Protein 2OTM (pdb70)

Organism: Shewanella oneidensis (strain ATCC 700550 / JCM 31522 / CIP 106686 / LMG 19005 / NCIMB 14063 / MR-1) (NCBI:txid211586)

Foldseek 3Di:
DALVVLCVVVVHDQDDADDDPDDDDQKDDDAQKMGDWFWLDDPNDRDAFAAEPPRDDLVRLLVGLLSSLSNVVSVVCVVPVGRRVWQAFAEKEKEFAYDPVDPCNVSSNVSNLVSLCSRHPPRSDYDYYYYDNAVVSGRMIMDIMTGD/DFLVVLCVVVVHDQDDADDDPDDDDQKDDDDQKMGDKFFLDDPNDRPAFAAEPPRDDLVRLLVGLLSSLSNVVSSVCVVVVGRNPFQAFAEKEKEFAYDPVDPCVVSSNVSNLVSLCSRVPVRSDYDYYYYDNAVVNGRMIMDIMTGD/DALVVLCVVVVHDQDDADDDPDDDDQKDDDPQKMGDWFWLDDPRDRPAFAAEPPRDDLVVLLVGLLSSLSNQVSSVCVVPVGRVPWQAFAEKEKEFAYDPVDPCVVSSNVSNLVSLCSSVPVRSDYDYYYYDNAVVNGRMIMDIMTGD

InterPro domains:
  IPR013813 Endoribonuclease L-PSP/chorismate mutase-like [PF14588] (6-153)
  IPR013813 Endoribonuclease L-PSP/chorismate mutase-like [PTHR43760] (1-152)
  IPR013813 Endoribonuclease L-PSP/chorismate mutase-like [cd02199] (11-152)
  IPR035959 RutC-like superfamily [G3DSA:3.30.1330.40] (1-153)
  IPR035959 RutC-like superfamily [SSF55298] (2-152)

Solvent-accessible surface area: 16468 Å² total

B-factor: mean 27.17, std 10.05, range [12.28, 79.41]

Radius of gyration: 20.81 Å; Cα contacts (8 Å, |Δi|>4): 1097; chains: 3; bounding box: 57×56×40 Å

Sequence (444 aa):
NTPESRLVAAGLELPEVAAALGNNYEPYSIVGSQLTSGQFPYLQGKLLYQGQLGADYTVSEGYAACRLATLNAIAQLKQACCGELSRIKQIIYRLEGVLNVHQSCIEHPKKALDGASDLLLEIFGEAGRRHSRIWTNPVPLNSLCLVYLFAELNTPESRLVAAGLELPEVAAALGNYEPYSIVGSQLTSGQFPYLQGKLLYQGQLGADYTVSEGYAACRLATLNAIAQLKQACCGELSRIKQIYRLEGVLNVHQQSCIEHPKALDGASDLLLEIFGEAGRRHSRIWTNPVPLNNSLCLVYLFAELNTPESRLVAAGLELPEVAAALGNNYEPYSIVGSQLTSGQFPYLQGKLLYQGQLGADYTVSEGYAACRLATLNAIAQLKQACGELSRRIKQIYRLEGVLNVHQSCIEHPKALDGASDLLLEIFGEAGRHSRIWTNPVPLNSLCLVYLFAEL

Structure (mmCIF, N/CA/C/O backbone):
data_2OTM
#
_entry.id   2OTM
#
_cell.length_a   112.083
_cell.length_b   62.908
_cell.length_c   78.689
_cell.angle_alpha   90.000
_cell.angle_beta   93.240
_cell.angle_gamma   90.000
#
_symmetry.space_group_name_H-M   'C 1 2 1'
#
loop_
_entity.id
_entity.type
_entity.pdbx_description
1 polymer 'Hypothetical protein'
2 non-polymer 'CALCIUM ION'
3 non-polymer 'SODIUM ION'
4 non-polymer 'ACETATE ION'
5 non-polymer GLYCEROL
6 water water
#
loop_
_atom_site.group_PDB
_atom_site.id
_atom_site.type_symbol
_atom_site.label_atom_id
_atom_site.label_alt_id
_atom_site.label_comp_id
_atom_site.label_asym_id
_atom_site.label_entity_id
_atom_site.label_seq_id
_atom_site.pdbx_PDB_ins_code
_atom_site.Cartn_x
_atom_site.Cartn_y
_atom_site.Cartn_z
_atom_site.occupancy
_atom_site.B_iso_or_equiv
_atom_site.auth_seq_id
_atom_site.auth_comp_id
_atom_site.auth_asym_id
_atom_site.auth_atom_id
_atom_site.pdbx_PDB_model_num
ATOM 9 N N . ASN A 1 4 ? 12.572 10.368 2.975 1.00 38.03 3 ASN A N 1
ATOM 10 C CA . ASN A 1 4 ? 12.903 10.588 4.380 1.00 37.52 3 ASN A CA 1
ATOM 11 C C . ASN A 1 4 ? 13.751 11.827 4.463 1.00 33.19 3 ASN A C 1
ATOM 12 O O . ASN A 1 4 ? 14.813 11.874 3.865 1.00 36.84 3 ASN A O 1
ATOM 17 N N . THR A 1 5 ? 13.269 12.822 5.188 1.00 27.92 4 THR A N 1
ATOM 18 C CA . THR A 1 5 ? 13.885 14.121 5.213 1.00 26.89 4 THR A CA 1
ATOM 19 C C . THR A 1 5 ? 14.076 14.487 6.672 1.00 24.33 4 THR A C 1
ATOM 20 O O . THR A 1 5 ? 13.551 13.803 7.527 1.00 22.39 4 THR A O 1
ATOM 24 N N . PRO A 1 6 ? 14.836 15.550 6.958 1.00 23.65 5 PRO A N 1
ATOM 25 C CA . PRO A 1 6 ? 14.863 16.005 8.355 1.00 22.10 5 PRO A CA 1
ATOM 26 C C . PRO A 1 6 ? 13.485 16.330 8.892 1.00 23.04 5 PRO A C 1
ATOM 27 O O . PRO A 1 6 ? 13.167 15.950 10.026 1.00 24.18 5 PRO A O 1
ATOM 31 N N . GLU A 1 7 ? 12.687 17.052 8.107 1.00 24.26 6 GLU A N 1
ATOM 32 C CA . GLU A 1 7 ? 11.362 17.426 8.550 1.00 24.87 6 GLU A CA 1
ATOM 33 C C . GLU A 1 7 ? 10.547 16.189 8.857 1.00 25.57 6 GLU A C 1
ATOM 34 O O . GLU A 1 7 ? 9.865 16.132 9.878 1.00 26.27 6 GLU A O 1
ATOM 40 N N . SER A 1 8 ? 10.611 15.177 7.988 1.00 26.39 7 SER A N 1
ATOM 41 C CA . SER A 1 8 ? 9.808 13.960 8.239 1.00 27.47 7 SER A CA 1
ATOM 42 C C . SER A 1 8 ? 10.329 13.205 9.455 1.00 28.25 7 SER A C 1
ATOM 43 O O . SER A 1 8 ? 9.567 12.533 10.169 1.00 28.35 7 SER A O 1
ATOM 46 N N . ARG A 1 9 ? 11.627 13.309 9.697 1.00 27.21 8 ARG A N 1
ATOM 47 C CA . ARG A 1 9 ? 12.212 12.642 10.848 1.00 27.17 8 ARG A CA 1
ATOM 48 C C . ARG A 1 9 ? 11.817 13.333 12.137 1.00 27.69 8 ARG A C 1
ATOM 49 O O . ARG A 1 9 ? 11.574 12.659 13.150 1.00 27.35 8 ARG A O 1
ATOM 57 N N . LEU A 1 10 ? 11.727 14.662 12.101 1.00 26.34 9 LEU A N 1
ATOM 58 C CA . LEU A 1 10 ? 11.201 15.412 13.251 1.00 26.43 9 LEU A CA 1
ATOM 59 C C . LEU A 1 10 ? 9.778 14.971 13.568 1.00 28.67 9 LEU A C 1
ATOM 60 O O . LEU A 1 10 ? 9.416 14.697 14.721 1.00 28.99 9 LEU A O 1
ATOM 65 N N . VAL A 1 11 ? 8.956 14.903 12.529 1.00 30.88 10 VAL A N 1
ATOM 66 C CA . VAL A 1 11 ? 7.591 14.443 12.700 1.00 32.35 10 VAL A CA 1
ATOM 67 C C . VAL A 1 11 ? 7.591 13.054 13.322 1.00 34.25 10 VAL A C 1
ATOM 68 O O . VAL A 1 11 ? 6.957 12.816 14.339 1.00 36.02 10 VAL A O 1
ATOM 72 N N . ALA A 1 12 ? 8.350 12.146 12.731 1.00 34.48 11 ALA A N 1
ATOM 73 C CA . ALA A 1 12 ? 8.441 10.787 13.233 1.00 34.86 11 ALA A CA 1
ATOM 74 C C . ALA A 1 12 ? 8.898 10.727 14.695 1.00 36.61 11 ALA A C 1
ATOM 75 O O . ALA A 1 12 ? 8.448 9.863 15.450 1.00 37.92 11 ALA A O 1
ATOM 77 N N . ALA A 1 13 ? 9.763 11.646 15.111 1.00 34.45 12 ALA A N 1
ATOM 78 C CA . ALA A 1 13 ? 10.248 11.672 16.497 1.00 34.50 12 ALA A CA 1
ATOM 79 C C . ALA A 1 13 ? 9.279 12.382 17.437 1.00 34.21 12 ALA A C 1
ATOM 80 O O . ALA A 1 13 ? 9.540 12.499 18.626 1.00 34.82 12 ALA A O 1
ATOM 82 N N . GLY A 1 14 ? 8.178 12.885 16.903 1.00 34.30 13 GLY A N 1
ATOM 83 C CA . GLY A 1 14 ? 7.223 13.649 17.686 1.00 35.33 13 GLY A CA 1
ATOM 84 C C . GLY A 1 14 ? 7.726 15.018 18.105 1.00 35.84 13 GLY A C 1
ATOM 85 O O . GLY A 1 14 ? 7.296 15.542 19.132 1.00 36.08 13 GLY A O 1
ATOM 86 N N . LEU A 1 15 ? 8.618 15.610 17.314 1.00 34.68 14 LEU A N 1
ATOM 87 C CA . LEU A 1 15 ? 9.232 16.883 17.655 1.00 34.07 14 LEU A CA 1
ATOM 88 C C . LEU A 1 15 ? 8.661 18.005 16.802 1.00 35.45 14 LEU A C 1
ATOM 89 O O . LEU A 1 15 ? 8.652 17.925 15.568 1.00 37.14 14 LEU A O 1
ATOM 94 N N . GLU A 1 16 ? 8.204 19.060 17.452 1.00 33.76 15 GLU A N 1
ATOM 95 C CA . GLU A 1 16 ? 7.782 20.259 16.752 1.00 34.98 15 GLU A CA 1
ATOM 96 C C . GLU A 1 16 ? 8.890 21.286 16.902 1.00 33.07 15 GLU A C 1
ATOM 97 O O . GLU A 1 16 ? 9.478 21.420 17.968 1.00 33.19 15 GLU A O 1
ATOM 100 N N . LEU A 1 17 ? 9.197 21.983 15.823 1.00 31.12 16 LEU A N 1
ATOM 101 C CA . LEU A 1 17 ? 10.236 22.994 15.852 1.00 30.88 16 LEU A CA 1
ATOM 102 C C . LEU A 1 17 ? 9.693 24.207 16.596 1.00 31.03 16 LEU A C 1
ATOM 103 O O . LEU A 1 17 ? 8.597 24.675 16.315 1.00 29.81 16 LEU A O 1
ATOM 108 N N . PRO A 1 18 ? 10.441 24.697 17.582 1.00 30.24 17 PRO A N 1
ATOM 109 C CA . PRO A 1 18 ? 9.962 25.885 18.265 1.00 30.20 17 PRO A CA 1
ATOM 110 C C . PRO A 1 18 ? 10.047 27.125 17.402 1.00 30.28 17 PRO A C 1
ATOM 111 O O . PRO A 1 18 ? 10.702 27.119 16.357 1.00 28.43 17 PRO A O 1
ATOM 115 N N . GLU A 1 19 ? 9.407 28.189 17.864 1.00 31.62 18 GLU A N 1
ATOM 116 C CA . GLU A 1 19 ? 9.580 29.496 17.289 1.00 33.50 18 GLU A CA 1
ATOM 117 C C . GLU A 1 19 ? 11.000 29.955 17.601 1.00 33.21 18 GLU A C 1
ATOM 118 O O . GLU A 1 19 ? 11.545 29.663 18.666 1.00 33.73 18 GLU A O 1
ATOM 121 N N . VAL A 1 20 ? 11.602 30.664 16.659 1.00 32.54 19 VAL A N 1
ATOM 122 C CA . VAL A 1 20 ? 12.995 31.069 16.770 1.00 33.84 19 VAL A CA 1
ATOM 123 C C . VAL A 1 20 ? 13.106 32.228 17.742 1.00 34.11 19 VAL A C 1
ATOM 124 O O . VAL A 1 20 ? 12.350 33.178 17.623 1.00 33.77 19 VAL A O 1
ATOM 128 N N . ALA A 1 21 ? 13.989 32.119 18.744 1.00 32.90 20 ALA A N 1
ATOM 129 C CA . ALA A 1 21 ? 14.140 33.164 19.758 1.00 33.97 20 ALA A CA 1
ATOM 130 C C . ALA A 1 21 ? 14.857 34.377 19.170 1.00 34.94 20 ALA A C 1
ATOM 131 O O . ALA A 1 21 ? 15.576 34.267 18.169 1.00 36.48 20 ALA A O 1
ATOM 133 N N . ALA A 1 22 ? 14.643 35.528 19.796 1.00 35.07 21 ALA A N 1
ATOM 134 C CA . ALA A 1 22 ? 15.319 36.777 19.420 1.00 33.89 21 ALA A CA 1
ATOM 135 C C . ALA A 1 22 ? 16.744 36.799 19.976 1.00 33.60 21 ALA A C 1
ATOM 136 O O . ALA A 1 22 ? 17.020 36.189 21.008 1.00 33.28 21 ALA A O 1
ATOM 138 N N . ALA A 1 23 ? 17.647 37.494 19.283 1.00 32.74 22 ALA A N 1
ATOM 139 C CA . ALA A 1 23 ? 18.995 37.762 19.799 1.00 30.55 22 ALA A CA 1
ATOM 140 C C . ALA A 1 23 ? 18.944 38.395 21.176 1.00 31.88 22 ALA A C 1
ATOM 141 O O . ALA A 1 23 ? 18.041 39.178 21.447 1.00 31.81 22 ALA A O 1
ATOM 143 N N . LEU A 1 24 ? 19.923 38.082 22.037 1.00 31.07 23 LEU A N 1
ATOM 144 C CA . LEU A 1 24 ? 20.103 38.770 23.342 1.00 32.11 23 LEU A CA 1
ATOM 145 C C . LEU A 1 24 ? 20.859 40.121 23.276 1.00 31.87 23 LEU A C 1
ATOM 146 O O . LEU A 1 24 ? 21.080 40.776 24.308 1.00 33.63 23 LEU A O 1
ATOM 151 N N . GLY A 1 25 ? 21.277 40.524 22.086 1.00 29.08 24 GLY A N 1
ATOM 152 C CA . GLY A 1 25 ? 22.131 41.702 21.913 1.00 28.55 24 GLY A CA 1
ATOM 153 C C . GLY A 1 25 ? 22.029 42.122 20.451 1.00 28.74 24 GLY A C 1
ATOM 154 O O . GLY A 1 25 ? 21.159 41.616 19.717 1.00 29.78 24 GLY A O 1
ATOM 155 N N . ASN A 1 26 ? 22.928 43.011 20.026 1.00 26.02 25 ASN A N 1
ATOM 156 C CA A ASN A 1 26 ? 22.824 43.623 18.705 0.70 26.13 25 ASN A CA 1
ATOM 157 C CA B ASN A 1 26 ? 22.866 43.647 18.723 0.30 25.20 25 ASN A CA 1
ATOM 158 C C . ASN A 1 26 ? 23.585 42.804 17.657 1.00 24.12 25 ASN A C 1
ATOM 159 O O . ASN A 1 26 ? 24.524 43.263 17.020 1.00 25.17 25 ASN A O 1
ATOM 168 N N . TYR A 1 27 ? 23.144 41.570 17.481 1.00 20.92 26 TYR A N 1
ATOM 169 C CA . TYR A 1 27 ? 23.823 40.617 16.597 1.00 20.77 26 TYR A CA 1
ATOM 170 C C . TYR A 1 27 ? 22.745 39.806 15.872 1.00 21.62 26 TYR A C 1
ATOM 171 O O . TYR A 1 27 ? 21.572 39.788 16.294 1.00 20.37 26 TYR A O 1
ATOM 180 N N . GLU A 1 28 ? 23.152 39.149 14.806 1.00 21.18 27 GLU A N 1
ATOM 181 C CA . GLU A 1 28 ? 22.295 38.338 13.977 1.00 21.09 27 GLU A CA 1
ATOM 182 C C . GLU A 1 28 ? 22.215 36.905 14.515 1.00 21.49 27 GLU A C 1
ATOM 183 O O . GLU A 1 28 ? 23.213 36.340 14.992 1.00 21.53 27 GLU A O 1
ATOM 189 N N . PRO A 1 29 ? 21.034 36.283 14.395 1.00 23.94 28 PRO A N 1
ATOM 190 C CA . PRO A 1 29 ? 20.867 34.890 14.806 1.00 24.89 28 PRO A CA 1
ATOM 191 C C . PR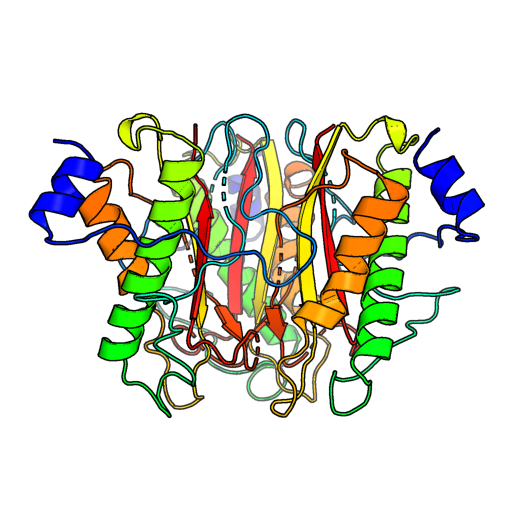O A 1 29 ? 21.681 33.900 14.027 1.00 22.61 28 PRO A C 1
ATOM 192 O O . PRO A 1 29 ? 21.935 32.813 14.541 1.00 23.31 28 PRO A O 1
ATOM 196 N N . TYR A 1 30 ? 22.040 34.249 12.793 1.00 22.12 29 TYR A N 1
ATOM 197 C CA . TYR A 1 30 ? 22.996 33.472 12.008 1.00 22.39 29 TYR A CA 1
ATOM 198 C C . TYR A 1 30 ? 23.718 34.392 11.035 1.00 22.07 29 TYR A C 1
ATOM 199 O O . TYR A 1 30 ? 23.281 35.508 10.761 1.00 21.14 29 TYR A O 1
ATOM 208 N N . SER A 1 31 ? 24.835 33.928 10.509 1.00 20.26 30 SER A N 1
ATOM 209 C CA . SER A 1 31 ? 25.455 34.609 9.407 1.00 21.24 30 SER A CA 1
ATOM 210 C C . SER A 1 31 ? 26.017 33.591 8.446 1.00 22.23 30 SER A C 1
ATOM 211 O O . SER A 1 31 ? 26.039 32.410 8.743 1.00 20.30 30 SER A O 1
ATOM 214 N N . ILE A 1 32 ? 26.376 34.063 7.263 1.00 22.82 31 ILE A N 1
ATOM 215 C CA . ILE A 1 32 ? 26.780 33.188 6.166 1.00 24.09 31 ILE A CA 1
ATOM 216 C C . ILE A 1 32 ? 28.031 33.786 5.554 1.00 25.49 31 ILE A C 1
ATOM 217 O O . ILE A 1 32 ? 28.072 34.980 5.277 1.00 25.47 31 ILE A O 1
ATOM 222 N N . VAL A 1 33 ? 29.042 32.950 5.338 1.00 23.88 32 VAL A N 1
ATOM 223 C CA . VAL A 1 33 ? 30.193 33.342 4.532 1.00 23.40 32 VAL A CA 1
ATOM 224 C C . VAL A 1 33 ? 30.422 32.178 3.569 1.00 24.03 32 VAL A C 1
ATOM 225 O O . VAL A 1 33 ? 30.541 31.023 3.991 1.00 23.67 32 VAL A O 1
ATOM 229 N N . GLY A 1 34 ? 30.386 32.483 2.276 1.00 24.09 33 GLY A N 1
ATOM 230 C CA . GLY A 1 34 ? 30.405 31.458 1.264 1.00 25.72 33 GLY A CA 1
ATOM 231 C C . GLY A 1 34 ? 29.283 30.472 1.452 1.00 25.13 33 GLY A C 1
ATOM 232 O O . GLY A 1 34 ? 28.114 30.850 1.466 1.00 27.07 33 GLY A O 1
ATOM 233 N N . SER A 1 35 ? 29.649 29.208 1.617 1.00 25.62 34 SER A N 1
ATOM 234 C CA . SER A 1 35 ? 28.706 28.126 1.724 1.00 26.06 34 SER A CA 1
ATOM 235 C C . SER A 1 35 ? 28.519 27.727 3.184 1.00 24.87 34 SER A C 1
ATOM 236 O O . SER A 1 35 ? 27.952 26.682 3.456 1.00 26.00 34 SER A O 1
ATOM 239 N N . GLN A 1 36 ? 28.996 28.572 4.111 1.00 22.36 35 GLN A N 1
ATOM 240 C CA . GLN A 1 36 ? 29.004 28.264 5.527 1.00 22.19 35 GLN A CA 1
ATOM 241 C C . GLN A 1 36 ? 28.046 29.149 6.293 1.00 23.99 35 GLN A C 1
ATOM 242 O O . GLN A 1 36 ? 28.236 30.365 6.350 1.00 25.68 35 GLN A O 1
ATOM 248 N N . LEU A 1 37 ? 27.064 28.504 6.932 1.00 21.28 36 LEU A N 1
ATOM 249 C CA . LEU A 1 37 ? 26.077 29.144 7.760 1.00 21.81 36 LEU A CA 1
ATOM 250 C C . LEU A 1 37 ? 26.388 28.818 9.212 1.00 21.99 36 LEU A C 1
ATOM 251 O O . LEU A 1 37 ? 26.621 27.690 9.559 1.00 23.35 36 LEU A O 1
ATOM 264 N N . THR A 1 39 ? 25.191 29.711 13.337 1.00 21.39 38 THR A N 1
ATOM 265 C CA . THR A 1 39 ? 24.242 30.328 14.230 1.00 19.84 38 THR A CA 1
ATOM 266 C C . THR A 1 39 ? 24.967 31.055 15.333 1.00 21.49 38 THR A C 1
ATOM 267 O O . THR A 1 39 ? 26.147 30.781 15.623 1.00 20.49 38 THR A O 1
ATOM 271 N N . SER A 1 40 ? 24.259 32.011 15.940 1.00 19.41 39 SER A N 1
ATOM 272 C CA . SER A 1 40 ? 24.633 32.493 17.242 1.00 19.46 39 SER A CA 1
ATOM 273 C C . SER A 1 40 ? 24.115 31.507 18.290 1.00 19.87 39 SER A C 1
ATOM 274 O O . SER A 1 40 ? 23.653 30.417 17.968 1.00 19.09 39 SER A O 1
ATOM 277 N N . GLY A 1 41 ? 24.236 31.858 19.564 1.00 20.62 40 GLY A N 1
ATOM 278 C CA . GLY A 1 41 ? 23.949 30.888 20.607 1.00 18.68 40 GLY A CA 1
ATOM 279 C C . GLY A 1 41 ? 22.489 30.520 20.703 1.00 19.30 40 GLY A C 1
ATOM 280 O O . GLY A 1 41 ? 21.631 31.396 20.724 1.00 20.80 40 GLY A O 1
ATOM 281 N N . GLN A 1 42 ? 22.190 29.234 20.820 1.00 19.07 41 GLN A N 1
ATOM 282 C CA . GLN A 1 42 ? 20.794 28.768 20.872 1.00 19.49 41 GLN A CA 1
ATOM 283 C C . GLN A 1 42 ? 20.561 28.133 22.236 1.00 20.14 41 GLN A C 1
ATOM 284 O O . GLN A 1 42 ? 21.414 27.375 22.728 1.00 20.41 41 GLN A O 1
ATOM 290 N N . PHE A 1 43 ? 19.396 28.409 22.805 1.00 20.36 42 PHE A N 1
ATOM 291 C CA . PHE A 1 43 ? 19.084 28.045 24.190 1.00 19.82 42 PHE A CA 1
ATOM 292 C C . PHE A 1 43 ? 18.009 27.002 24.254 1.00 19.40 42 PHE A C 1
ATOM 293 O O . PHE A 1 43 ? 17.224 26.850 23.320 1.00 18.67 42 PHE A O 1
ATOM 301 N N . PRO A 1 44 ? 17.929 26.299 25.391 1.00 20.19 43 PRO A N 1
ATOM 302 C CA . PRO A 1 44 ? 16.852 25.309 25.590 1.00 20.34 43 PRO A CA 1
ATOM 303 C C . PRO A 1 44 ? 15.489 25.947 25.974 1.00 20.30 43 PRO A C 1
ATOM 304 O O . PRO A 1 44 ? 15.031 25.883 27.130 1.00 19.19 43 PRO A O 1
ATOM 308 N N . TYR A 1 45 ? 14.876 26.561 24.978 1.00 21.24 44 TYR A N 1
ATOM 309 C CA . TYR A 1 45 ? 13.566 27.177 25.097 1.00 22.35 44 TYR A CA 1
ATOM 310 C C . TYR A 1 45 ? 12.467 26.195 24.698 1.00 24.31 44 TYR A C 1
ATOM 311 O O . TYR A 1 45 ? 12.589 25.510 23.700 1.00 22.83 44 TYR A O 1
ATOM 320 N N . LEU A 1 46 ? 11.378 26.180 25.461 1.00 25.36 45 LEU A N 1
ATOM 321 C CA . LEU A 1 46 ? 10.167 25.460 25.077 1.00 27.47 45 LEU A CA 1
ATOM 322 C C . LEU A 1 46 ? 9.008 26.405 25.333 1.00 29.65 45 LEU A C 1
ATOM 323 O O . LEU A 1 46 ? 8.917 27.007 26.418 1.00 27.63 45 LEU A O 1
ATOM 328 N N . GLN A 1 47 ? 8.164 26.584 24.326 1.00 32.59 46 GLN A N 1
ATOM 329 C CA . GLN A 1 47 ? 7.030 27.517 24.420 1.00 36.58 46 GLN A CA 1
ATOM 330 C C . GLN A 1 47 ? 7.473 28.862 24.983 1.00 35.62 46 GLN A C 1
ATOM 331 O O . GLN A 1 47 ? 6.826 29.422 25.860 1.00 35.84 46 GLN A O 1
ATOM 337 N N . GLY A 1 48 ? 8.607 29.356 24.512 1.00 34.26 47 GLY A N 1
ATOM 338 C CA . GLY A 1 48 ? 9.109 30.641 24.943 1.00 33.44 47 GLY A CA 1
ATOM 339 C C . GLY A 1 48 ? 9.675 30.716 26.353 1.00 33.22 47 GLY A C 1
ATOM 340 O O . GLY A 1 48 ? 10.056 31.808 26.774 1.00 34.53 47 GLY A O 1
ATOM 341 N N . LYS A 1 49 ? 9.751 29.587 27.071 1.00 28.65 48 LYS A N 1
ATOM 342 C CA . LYS A 1 49 ? 10.320 29.550 28.427 1.00 28.45 48 LYS A CA 1
ATOM 343 C C . LYS A 1 49 ? 11.688 28.883 28.403 1.00 25.41 48 LYS A C 1
ATOM 344 O O . LYS A 1 49 ? 11.824 27.839 27.816 1.00 23.21 48 LYS A O 1
ATOM 347 N N . LEU A 1 50 ? 12.681 29.495 29.050 1.00 24.87 49 LEU A N 1
ATOM 348 C CA . LEU A 1 50 ? 14.005 28.873 29.175 1.00 22.28 49 LEU A CA 1
ATOM 349 C C . LEU A 1 50 ? 13.875 27.792 30.229 1.00 23.69 49 LEU A C 1
ATOM 350 O O . LEU A 1 50 ? 13.725 28.096 31.411 1.00 22.71 49 LEU A O 1
ATOM 355 N N . LEU A 1 51 ? 13.962 26.538 29.812 1.00 20.75 50 LEU A N 1
ATOM 356 C CA . LEU A 1 51 ? 13.573 25.402 30.695 1.00 23.62 50 LEU A CA 1
ATOM 357 C C . LEU A 1 51 ? 14.609 24.943 31.704 1.00 23.81 50 LEU A C 1
ATOM 358 O O . LEU A 1 51 ? 14.266 24.285 32.682 1.00 24.67 50 LEU A O 1
ATOM 363 N N . TYR A 1 52 ? 15.868 25.265 31.432 1.00 21.73 51 TYR A N 1
ATOM 364 C CA . TYR A 1 52 ? 16.995 24.825 32.240 1.00 20.86 51 TYR A CA 1
ATOM 365 C C . TYR A 1 52 ? 17.842 26.008 32.627 1.00 21.73 51 TYR A C 1
ATOM 366 O O . TYR A 1 52 ? 18.536 26.584 31.812 1.00 23.47 51 TYR A O 1
ATOM 375 N N . GLN A 1 53 ? 17.751 26.381 33.885 1.00 20.01 52 GLN A N 1
ATOM 376 C CA . GLN A 1 53 ? 18.541 27.487 34.417 1.00 19.09 52 GLN A CA 1
ATOM 377 C C . GLN A 1 53 ? 19.308 27.030 35.639 1.00 19.31 52 GLN A C 1
ATOM 378 O O . GLN A 1 53 ? 18.748 26.840 36.702 1.00 22.09 52 GLN A O 1
ATOM 384 N N . GLY A 1 54 ? 20.604 26.843 35.492 1.00 19.47 53 GLY A N 1
ATOM 385 C CA . GLY A 1 54 ? 21.433 26.362 36.591 1.00 20.87 53 GLY A CA 1
ATOM 386 C C . GLY A 1 54 ? 22.619 25.588 36.077 1.00 21.10 53 GLY A C 1
ATOM 387 O O . GLY A 1 54 ? 23.076 25.802 34.962 1.00 20.75 53 GLY A O 1
ATOM 388 N N . GLN A 1 55 ? 23.094 24.658 36.888 1.00 19.22 54 GLN A N 1
ATOM 389 C CA . GLN A 1 55 ? 24.412 24.075 36.700 1.00 18.86 54 GLN A CA 1
ATOM 390 C C . GLN A 1 55 ? 24.372 22.566 36.775 1.00 18.28 54 GLN A C 1
ATOM 391 O O . GLN A 1 55 ? 23.719 21.981 37.666 1.00 18.98 54 GLN A O 1
ATOM 397 N N . LEU A 1 56 ? 25.038 21.933 35.819 1.00 17.29 55 LEU A N 1
ATOM 398 C CA . LEU A 1 56 ? 25.092 20.485 35.760 1.00 18.30 55 LEU A CA 1
ATOM 399 C C . LEU A 1 56 ? 25.820 19.936 36.992 1.00 18.01 55 LEU A C 1
ATOM 400 O O . LEU A 1 56 ? 26.904 20.405 37.366 1.00 19.83 55 LEU A O 1
ATOM 405 N N . GLY A 1 57 ? 25.210 18.962 37.647 1.00 18.13 56 GLY A N 1
ATOM 406 C CA . GLY A 1 57 ? 25.805 18.352 38.830 1.00 17.76 56 GLY A CA 1
ATOM 407 C C . GLY A 1 57 ? 25.305 18.989 40.109 1.00 20.17 56 GLY A C 1
ATOM 408 O O . GLY A 1 57 ? 25.320 18.365 41.176 1.00 21.51 56 GLY A O 1
ATOM 409 N N . ALA A 1 58 ? 24.805 20.209 40.010 1.00 20.69 57 ALA A N 1
ATOM 410 C CA . ALA A 1 58 ? 24.322 20.923 41.183 1.00 20.77 57 ALA A CA 1
ATOM 411 C C . ALA A 1 58 ? 22.791 21.051 41.149 1.00 20.90 57 ALA A C 1
ATOM 412 O O . ALA A 1 58 ? 22.087 20.705 42.126 1.00 20.86 57 ALA A O 1
ATOM 414 N N . ASP A 1 59 ? 22.274 21.537 40.022 1.00 19.48 58 ASP A N 1
ATOM 415 C CA . ASP A 1 59 ? 20.840 21.750 39.848 1.00 21.74 58 ASP A CA 1
ATOM 416 C C . ASP A 1 59 ? 20.226 20.711 38.926 1.00 20.94 58 ASP A C 1
ATOM 417 O O . ASP A 1 59 ? 19.043 20.436 39.040 1.00 20.98 58 ASP A O 1
ATOM 422 N N . TYR A 1 60 ? 21.014 20.200 37.980 1.00 19.28 59 TYR A N 1
ATOM 423 C CA . TYR A 1 60 ? 20.549 19.279 36.949 1.00 18.88 59 TYR A CA 1
ATOM 424 C C . TYR A 1 60 ? 21.449 18.053 36.877 1.00 19.41 59 TYR A C 1
ATOM 425 O O . TYR A 1 60 ? 22.663 18.151 37.012 1.00 21.47 59 TYR A O 1
ATOM 434 N N . THR A 1 61 ? 20.823 16.903 36.678 1.00 19.99 60 THR A N 1
ATOM 435 C CA . THR A 1 61 ? 21.514 15.644 36.504 1.00 18.33 60 THR A CA 1
ATOM 436 C C . THR A 1 61 ? 22.020 15.535 35.062 1.00 19.48 60 THR A C 1
ATOM 437 O O . THR A 1 61 ? 21.616 16.297 34.179 1.00 18.39 60 THR A O 1
ATOM 441 N N . VAL A 1 62 ? 22.860 14.547 34.805 1.00 21.52 61 VAL A N 1
ATOM 442 C CA . VAL A 1 62 ? 23.379 14.350 33.457 1.00 21.30 61 VAL A CA 1
ATOM 443 C C . VAL A 1 62 ? 22.252 14.116 32.463 1.00 20.05 61 VAL A C 1
ATOM 444 O O . VAL A 1 62 ? 22.292 14.672 31.367 1.00 20.82 61 VAL A O 1
ATOM 448 N N . SER A 1 63 ? 21.254 13.308 32.811 1.00 18.55 62 SER A N 1
ATOM 449 C CA . SER A 1 63 ? 20.159 13.038 31.879 1.00 19.23 62 SER A CA 1
ATOM 450 C C . SER A 1 63 ? 19.350 14.307 31.596 1.00 20.23 62 SER A C 1
ATOM 451 O O . SER A 1 63 ? 18.858 14.526 30.483 1.00 20.00 62 SER A O 1
ATOM 454 N N . GLU A 1 64 ? 19.239 15.181 32.588 1.00 19.66 63 GLU A N 1
ATOM 455 C CA . GLU A 1 64 ? 18.601 16.477 32.365 1.00 17.88 63 GLU A CA 1
ATOM 456 C C . GLU A 1 64 ? 19.436 17.387 31.470 1.00 19.44 63 GLU A C 1
ATOM 457 O O . GLU A 1 64 ? 18.913 18.090 30.606 1.00 19.90 63 GLU A O 1
ATOM 463 N N . GLY A 1 65 ? 20.747 17.354 31.661 1.00 18.36 64 GLY A N 1
ATOM 464 C CA . GLY A 1 65 ? 21.669 18.046 30.751 1.00 17.38 64 GLY A CA 1
ATOM 465 C C . GLY A 1 65 ? 21.548 17.571 29.323 1.00 17.82 64 GLY A C 1
ATOM 466 O O . GLY A 1 65 ? 21.571 18.360 28.380 1.00 17.49 64 GLY A O 1
ATOM 467 N N . TYR A 1 66 ? 21.474 16.266 29.146 1.00 17.09 65 TYR A N 1
ATOM 468 C CA . TYR A 1 66 ? 21.224 15.675 27.823 1.00 17.59 65 TYR A CA 1
ATOM 469 C C . TYR A 1 66 ? 19.932 16.220 27.201 1.00 17.89 65 TYR A C 1
ATOM 470 O O . TYR A 1 66 ? 19.903 16.664 26.041 1.00 18.89 65 TYR A O 1
ATOM 479 N N . ALA A 1 67 ? 18.870 16.222 27.982 1.00 18.84 66 ALA A N 1
ATOM 480 C CA . ALA A 1 67 ? 17.571 16.768 27.537 1.00 18.17 66 ALA A CA 1
ATOM 481 C C . ALA A 1 67 ? 17.701 18.237 27.175 1.00 18.85 66 ALA A C 1
ATOM 482 O O . ALA A 1 67 ? 17.168 18.678 26.170 1.00 19.60 66 ALA A O 1
ATOM 484 N N . ALA A 1 68 ? 18.465 18.995 27.965 1.00 19.49 67 ALA A N 1
ATOM 485 C CA . ALA A 1 68 ? 18.666 20.436 27.696 1.00 19.58 67 ALA A CA 1
ATOM 486 C C . ALA A 1 68 ? 19.391 20.679 26.380 1.00 20.27 67 ALA A C 1
ATOM 487 O O . ALA A 1 68 ? 18.987 21.540 25.582 1.00 20.97 67 ALA A O 1
ATOM 489 N N . CYS A 1 69 ? 20.472 19.928 26.151 1.00 19.61 68 CYS A N 1
ATOM 490 C CA . CYS A 1 69 ? 21.253 20.067 24.931 1.00 19.88 68 CYS A CA 1
ATOM 491 C C . CYS A 1 69 ? 20.469 19.642 23.710 1.00 20.19 68 CYS A C 1
ATOM 492 O O . CYS A 1 69 ? 20.608 20.240 22.624 1.00 20.96 68 CYS A O 1
ATOM 495 N N . ARG A 1 70 ? 19.646 18.615 23.879 1.00 20.15 69 ARG A N 1
ATOM 496 C CA . ARG A 1 70 ? 18.707 18.203 22.830 1.00 19.72 69 ARG A CA 1
ATOM 497 C C . ARG A 1 70 ? 17.725 19.331 22.492 1.00 20.90 69 ARG A C 1
ATOM 498 O O . ARG A 1 70 ? 17.496 19.639 21.334 1.00 20.07 69 ARG A O 1
ATOM 506 N N . LEU A 1 71 ? 17.159 19.977 23.513 1.00 19.41 70 LEU A N 1
ATOM 507 C CA . LEU A 1 71 ? 16.194 21.047 23.273 1.00 20.12 70 LEU A CA 1
ATOM 508 C C . LEU A 1 71 ? 16.855 22.289 22.663 1.00 20.36 70 LEU A C 1
ATOM 509 O O . LEU A 1 71 ? 16.271 22.938 21.790 1.00 22.44 70 LEU A O 1
ATOM 514 N N . ALA A 1 72 ? 18.053 22.642 23.138 1.00 18.91 71 ALA A N 1
ATOM 515 C CA . ALA A 1 72 ? 18.791 23.772 22.534 1.00 17.55 71 ALA A CA 1
ATOM 516 C C . ALA A 1 72 ? 19.078 23.475 21.065 1.00 18.97 71 ALA A C 1
ATOM 517 O O . ALA A 1 72 ? 19.023 24.370 20.213 1.00 20.56 71 ALA A O 1
ATOM 519 N N . THR A 1 73 ? 19.388 22.219 20.757 1.00 20.43 72 THR A N 1
ATOM 520 C CA . THR A 1 73 ? 19.689 21.833 19.376 1.00 19.40 72 THR A CA 1
ATOM 521 C C . THR A 1 73 ? 18.411 21.881 18.522 1.00 20.87 72 THR A C 1
ATOM 522 O O . THR A 1 73 ? 18.442 22.264 17.361 1.00 22.57 72 THR A O 1
ATOM 526 N N . LEU A 1 74 ? 17.279 21.501 19.091 1.00 20.52 73 LEU A N 1
ATOM 527 C CA . LEU A 1 74 ? 16.000 21.650 18.382 1.00 22.72 73 LEU A CA 1
ATOM 528 C C . LEU A 1 74 ? 15.722 23.112 18.055 1.00 21.80 73 LEU A C 1
ATOM 529 O O . LEU A 1 74 ? 15.247 23.457 16.967 1.00 21.55 73 LEU A O 1
ATOM 534 N N . ASN A 1 75 ? 16.048 23.985 18.990 1.00 20.93 74 ASN A N 1
ATOM 535 C CA . ASN A 1 75 ? 15.987 25.419 18.723 1.00 21.18 74 ASN A CA 1
ATOM 536 C C . ASN A 1 75 ? 16.920 25.815 17.566 1.00 20.86 74 ASN A C 1
ATOM 537 O O . ASN A 1 75 ? 16.519 26.579 16.666 1.00 23.07 74 ASN A O 1
ATOM 542 N N . ALA A 1 76 ? 18.152 25.318 17.594 1.00 21.67 75 ALA A N 1
ATOM 543 C CA . ALA A 1 76 ? 19.127 25.618 16.555 1.00 21.51 75 ALA A CA 1
ATOM 544 C C . ALA A 1 76 ? 18.624 25.142 15.188 1.00 22.66 75 ALA A C 1
ATOM 545 O O . ALA A 1 76 ? 18.775 25.838 14.193 1.00 23.26 75 ALA A O 1
ATOM 547 N N . ILE A 1 77 ? 18.034 23.952 15.143 1.00 21.66 76 ILE A N 1
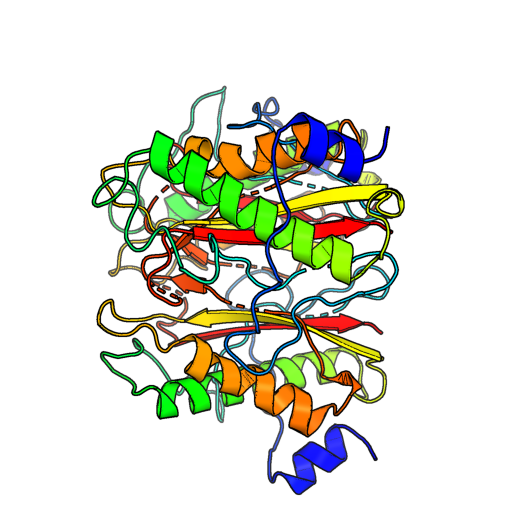ATOM 548 C CA . ILE A 1 77 ? 17.473 23.410 13.880 1.00 21.48 76 ILE A CA 1
ATOM 549 C C . ILE A 1 77 ? 16.325 24.298 13.381 1.00 22.36 76 ILE A C 1
ATOM 550 O O . ILE A 1 77 ? 16.204 24.568 12.177 1.00 21.09 76 ILE A O 1
ATOM 555 N N . ALA A 1 78 ? 15.513 24.820 14.310 1.00 21.91 77 ALA A N 1
ATOM 556 C CA . ALA A 1 78 ? 14.483 25.783 13.954 1.00 23.34 77 ALA A CA 1
ATOM 557 C C . ALA A 1 78 ? 15.112 26.986 13.254 1.00 23.37 77 ALA A C 1
ATOM 558 O O . ALA A 1 78 ? 14.568 27.477 12.244 1.00 23.78 77 ALA A O 1
ATOM 560 N N . GLN A 1 79 ? 16.256 27.435 13.757 1.00 23.42 78 GLN A N 1
ATOM 561 C CA . GLN A 1 79 ? 16.927 28.578 13.168 1.00 24.23 78 GLN A CA 1
ATOM 562 C C . GLN A 1 79 ? 17.406 28.222 11.762 1.00 25.03 78 GLN A C 1
ATOM 563 O O . GLN A 1 79 ? 17.303 29.034 10.828 1.00 26.02 78 GLN A O 1
ATOM 569 N N . LEU A 1 80 ? 17.944 27.012 11.610 1.00 23.25 79 LEU A N 1
ATOM 570 C CA . LEU A 1 80 ? 18.451 26.577 10.316 1.00 24.13 79 LEU A CA 1
ATOM 571 C C . LEU A 1 80 ? 17.350 26.476 9.282 1.00 24.42 79 LEU A C 1
ATOM 572 O O . LEU A 1 80 ? 17.514 26.793 8.095 1.00 25.75 79 LEU A O 1
ATOM 577 N N . LYS A 1 81 ? 16.203 25.991 9.725 1.00 23.21 80 LYS A N 1
ATOM 578 C CA . LYS A 1 81 ? 15.069 25.845 8.841 1.00 25.48 80 LYS A CA 1
ATOM 579 C C . LYS A 1 81 ? 14.527 27.185 8.357 1.00 28.80 80 LYS A C 1
ATOM 580 O O . LYS A 1 81 ? 14.099 27.307 7.179 1.00 25.60 80 LYS A O 1
ATOM 586 N N . GLN A 1 82 ? 14.568 28.183 9.246 1.00 27.36 81 GLN A N 1
ATOM 587 C CA . GLN A 1 82 ? 14.215 29.538 8.886 1.00 29.13 81 GLN A CA 1
ATOM 588 C C . GLN A 1 82 ? 15.165 30.091 7.842 1.00 28.54 81 GLN A C 1
ATOM 589 O O . GLN A 1 82 ? 14.698 30.723 6.907 1.00 31.28 81 GLN A O 1
ATOM 595 N N . ALA A 1 83 ? 16.469 29.874 7.991 1.00 26.98 82 ALA A N 1
ATOM 596 C CA . ALA A 1 83 ? 17.438 30.404 7.043 1.00 26.52 82 ALA A CA 1
ATOM 597 C C . ALA A 1 83 ? 17.336 29.689 5.690 1.00 27.71 82 ALA A C 1
ATOM 598 O O . ALA A 1 83 ? 17.427 30.316 4.638 1.00 27.92 82 ALA A O 1
ATOM 600 N N . CYS A 1 84 ? 17.142 28.369 5.706 1.00 26.39 83 CYS A N 1
ATOM 601 C CA A CYS A 1 84 ? 17.294 27.576 4.474 0.50 27.77 83 CYS A CA 1
ATOM 602 C CA B CYS A 1 84 ? 17.285 27.518 4.514 0.50 27.20 83 CYS A CA 1
ATOM 603 C C . CYS A 1 84 ? 15.987 27.126 3.814 1.00 26.42 83 CYS A C 1
ATOM 604 O O . CYS A 1 84 ? 15.992 26.668 2.660 1.00 25.85 83 CYS A O 1
ATOM 609 N N . GLY A 1 85 ? 14.881 27.237 4.522 1.00 25.43 84 GLY A N 1
ATOM 610 C CA . GLY A 1 85 ? 13.575 26.909 3.978 1.00 25.63 84 GLY A CA 1
ATOM 611 C C . GLY A 1 85 ? 13.251 25.428 4.004 1.00 26.62 84 GLY A C 1
ATOM 612 O O . GLY A 1 85 ? 12.241 24.997 4.542 1.00 29.09 84 GLY A O 1
ATOM 613 N N . GLU A 1 86 ? 14.106 24.650 3.375 1.00 25.05 85 GL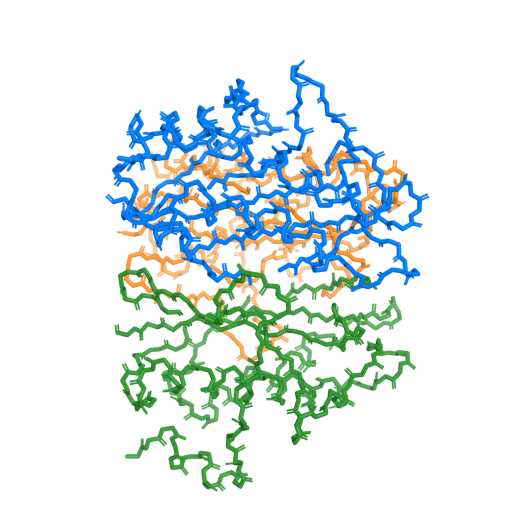U A N 1
ATOM 614 C CA . GLU A 1 86 ? 13.996 23.189 3.394 1.00 23.68 85 GLU A CA 1
ATOM 615 C C . GLU A 1 86 ? 15.291 22.575 3.922 1.00 22.71 85 GLU A C 1
ATOM 616 O O . GLU A 1 86 ? 16.348 22.759 3.344 1.00 21.87 85 GLU A O 1
ATOM 622 N N . LEU A 1 87 ? 15.195 21.841 5.026 1.00 22.24 86 LEU A N 1
ATOM 623 C CA . LEU A 1 87 ? 16.379 21.323 5.707 1.00 21.90 86 LEU A CA 1
ATOM 624 C C . LEU A 1 87 ? 17.123 20.314 4.854 1.00 22.76 86 LEU A C 1
ATOM 625 O O . LEU A 1 87 ? 18.276 20.018 5.104 1.00 22.32 86 LEU A O 1
ATOM 630 N N . SER A 1 88 ? 16.453 19.739 3.850 1.00 22.78 87 SER A N 1
ATOM 631 C CA . SER A 1 88 ? 17.167 18.901 2.884 1.00 22.88 87 SER A CA 1
ATOM 632 C C . SER A 1 88 ? 18.231 19.633 2.088 1.00 23.67 87 SER A C 1
ATOM 633 O O . SER A 1 88 ? 19.115 18.987 1.531 1.00 23.13 87 SER A O 1
ATOM 636 N N . ARG A 1 89 ? 18.158 20.950 2.005 1.00 23.07 88 ARG A N 1
ATOM 637 C CA . ARG A 1 89 ? 19.124 21.677 1.247 1.00 22.17 88 ARG A CA 1
ATOM 638 C C . ARG A 1 89 ? 20.470 21.808 1.971 1.00 24.61 88 ARG A C 1
ATOM 639 O O . ARG A 1 89 ? 21.474 22.161 1.355 1.00 27.10 88 ARG A O 1
ATOM 647 N N . ILE A 1 90 ? 20.501 21.517 3.261 1.00 24.24 89 ILE A N 1
ATOM 648 C CA . ILE A 1 90 ? 21.754 21.526 4.022 1.00 23.02 89 ILE A CA 1
ATOM 649 C C . ILE A 1 90 ? 22.574 20.303 3.630 1.00 23.97 89 ILE A C 1
ATOM 650 O O . ILE A 1 90 ? 22.113 19.160 3.747 1.00 23.85 89 ILE A O 1
ATOM 655 N N . LYS A 1 91 ? 23.779 20.558 3.140 1.00 21.38 90 LYS A N 1
ATOM 656 C CA . LYS A 1 91 ? 24.683 19.470 2.720 1.00 21.76 90 LYS A CA 1
ATOM 657 C C . LYS A 1 91 ? 25.241 18.722 3.922 1.00 23.10 90 LYS A C 1
ATOM 658 O O . LYS A 1 91 ? 25.326 17.490 3.924 1.00 21.61 90 LYS A O 1
ATOM 664 N N . GLN A 1 92 ? 25.606 19.467 4.960 1.00 22.86 91 GLN A N 1
ATOM 665 C CA . GLN A 1 92 ? 26.078 18.866 6.195 1.00 23.10 91 GLN A CA 1
ATOM 666 C C . GLN A 1 92 ? 26.010 19.856 7.337 1.00 21.86 91 GLN A C 1
ATOM 667 O O . GLN A 1 92 ? 26.188 21.060 7.134 1.00 22.01 91 GLN A O 1
ATOM 673 N N . ILE A 1 93 ? 25.724 19.340 8.527 1.00 21.80 92 ILE A N 1
ATOM 674 C CA A ILE A 1 93 ? 25.963 20.055 9.799 0.50 20.24 92 ILE A CA 1
ATOM 675 C CA B ILE A 1 93 ? 25.985 20.100 9.750 0.50 21.70 92 ILE A CA 1
ATOM 676 C C . ILE A 1 93 ? 27.334 19.572 10.213 1.00 21.05 92 ILE A C 1
ATOM 677 O O . ILE A 1 93 ? 27.444 18.520 10.804 1.00 23.17 92 ILE A O 1
ATOM 686 N N . TYR A 1 94 ? 28.378 20.317 9.857 1.00 19.47 93 TYR A N 1
ATOM 687 C CA . TYR A 1 94 ? 29.728 19.836 9.983 1.00 20.55 93 TYR A CA 1
ATOM 688 C C . TYR A 1 94 ? 30.340 20.073 11.348 1.00 19.57 93 TYR A C 1
ATOM 689 O O . TYR A 1 94 ? 31.341 19.452 11.687 1.00 20.84 93 TYR A O 1
ATOM 698 N N . ARG A 1 95 ? 29.719 20.933 12.141 1.00 20.79 94 ARG A N 1
ATOM 699 C CA . ARG A 1 95 ? 30.277 21.268 13.434 1.00 20.12 94 ARG A CA 1
ATOM 700 C C . ARG A 1 95 ? 29.201 21.665 14.436 1.00 18.95 94 ARG A C 1
ATOM 701 O O . ARG A 1 95 ? 28.236 22.377 14.100 1.00 19.51 94 ARG A O 1
ATOM 709 N N . LEU A 1 96 ? 29.364 21.151 15.653 1.00 17.40 95 LEU A N 1
ATOM 710 C CA . LEU A 1 96 ? 28.539 21.516 16.817 1.00 17.60 95 LEU A CA 1
ATOM 711 C C . LEU A 1 96 ? 29.491 22.097 17.844 1.00 19.23 95 LEU A C 1
ATOM 712 O O . LEU A 1 96 ? 30.541 21.525 18.079 1.00 19.38 95 LEU A O 1
ATOM 717 N N . GLU A 1 97 ? 29.142 23.232 18.448 1.00 18.36 96 GLU A N 1
ATOM 718 C CA . GLU A 1 97 ? 29.949 23.786 19.532 1.00 19.84 96 GLU A CA 1
ATOM 719 C C . GLU A 1 97 ? 28.981 24.096 20.669 1.00 20.18 96 GLU A C 1
ATOM 720 O O . GLU A 1 97 ? 28.041 24.834 20.481 1.00 21.70 96 GLU A O 1
ATOM 726 N N . GLY A 1 98 ? 29.247 23.501 21.830 1.00 19.36 97 GLY A N 1
ATOM 727 C CA . GLY A 1 98 ? 28.345 23.592 23.001 1.00 17.01 97 GLY A CA 1
ATOM 728 C C . GLY A 1 98 ? 29.039 24.014 24.262 1.00 18.18 97 GLY A C 1
ATOM 729 O O . GLY A 1 98 ? 30.172 23.599 24.521 1.00 18.34 97 GLY A O 1
ATOM 730 N N . VAL A 1 99 ? 28.348 24.858 25.041 1.00 16.64 98 VAL A N 1
ATOM 731 C CA . VAL A 1 99 ? 28.835 25.371 26.307 1.00 16.46 98 VAL A CA 1
ATOM 732 C C . VAL A 1 99 ? 27.854 24.912 27.389 1.00 17.44 98 VAL A C 1
ATOM 733 O O . VAL A 1 99 ? 26.640 25.040 27.220 1.00 19.11 98 VAL A O 1
ATOM 737 N N . LEU A 1 100 ? 28.385 24.378 28.479 1.00 17.93 99 LEU A N 1
ATOM 738 C CA . LEU A 1 100 ? 27.606 24.013 29.647 1.00 16.79 99 LEU A CA 1
ATOM 739 C C . LEU A 1 100 ? 28.151 24.672 30.896 1.00 18.63 99 LEU A C 1
ATOM 740 O O . LEU A 1 100 ? 29.358 24.903 30.984 1.00 18.91 99 LEU A O 1
ATOM 745 N N . ASN A 1 101 ? 27.281 24.957 31.870 1.00 17.75 100 ASN A N 1
ATOM 746 C CA . ASN A 1 101 ? 27.716 25.359 33.194 1.00 19.09 100 ASN A CA 1
ATOM 747 C C . ASN A 1 101 ? 27.718 24.071 34.021 1.00 18.68 100 ASN A C 1
ATOM 748 O O . ASN A 1 101 ? 26.676 23.418 34.171 1.00 19.08 100 ASN A O 1
ATOM 753 N N . VAL A 1 102 ? 28.888 23.740 34.551 1.00 19.58 101 VAL A N 1
ATOM 754 C CA . VAL A 1 102 ? 29.130 22.465 35.185 1.00 18.60 101 VAL A CA 1
ATOM 755 C C . VAL A 1 102 ? 29.838 22.617 36.513 1.00 19.99 101 VAL A C 1
ATOM 756 O O . VAL A 1 102 ? 30.848 23.324 36.625 1.00 18.81 101 VAL A O 1
ATOM 760 N N . HIS A 1 103 ? 29.330 21.917 37.510 1.00 19.80 102 HIS A N 1
ATOM 761 C CA . HIS A 1 103 ? 29.891 21.904 38.850 1.00 21.92 102 HIS A CA 1
ATOM 762 C C . HIS A 1 103 ? 31.175 21.065 38.876 1.00 21.89 102 HIS A C 1
ATOM 763 O O . HIS A 1 103 ? 31.298 20.087 38.144 1.00 21.79 102 HIS A O 1
ATOM 770 N N . GLN A 1 104 ? 32.120 21.450 39.726 1.00 24.74 103 GLN A N 1
ATOM 771 C CA . GLN A 1 104 ? 33.397 20.728 39.860 1.00 29.04 103 GLN A CA 1
ATOM 772 C C . GLN A 1 104 ? 33.224 19.229 40.074 1.00 28.75 103 GLN A C 1
ATOM 773 O O . GLN A 1 104 ? 34.046 18.440 39.632 1.00 30.79 103 GLN A O 1
ATOM 776 N N . SER A 1 105 ? 32.160 18.829 40.762 1.00 29.10 104 SER A N 1
ATOM 777 C CA . SER A 1 105 ? 31.926 17.404 41.070 1.00 29.84 104 SER A CA 1
ATOM 778 C C . SER A 1 105 ? 31.520 16.541 39.869 1.00 30.90 104 SER A C 1
ATOM 779 O O . SER A 1 105 ? 31.359 15.337 40.022 1.00 31.30 104 SER A O 1
ATOM 782 N N . CYS A 1 106 ? 31.337 17.139 38.694 1.00 28.59 105 CYS A N 1
ATOM 783 C CA . CYS A 1 106 ? 30.819 16.436 37.532 1.00 27.48 105 CYS A CA 1
ATOM 784 C C . CYS A 1 106 ? 31.769 16.574 36.349 1.00 27.41 105 CYS A C 1
ATOM 785 O O . CYS A 1 106 ? 32.066 17.692 35.959 1.00 29.39 105 CYS A O 1
ATOM 788 N N . ILE A 1 107 ? 32.216 15.481 35.734 1.00 27.98 106 ILE A N 1
ATOM 789 C CA . ILE A 1 107 ? 32.928 15.596 34.418 1.00 29.64 106 ILE A CA 1
ATOM 790 C C . ILE A 1 107 ? 32.196 14.809 33.323 1.00 31.14 106 ILE A C 1
ATOM 791 O O . ILE A 1 107 ? 32.785 14.459 32.287 1.00 30.83 106 ILE A O 1
ATOM 796 N N . GLU A 1 108 ? 30.898 14.564 33.517 1.00 30.45 107 GLU A N 1
ATOM 797 C CA . GLU A 1 108 ? 30.111 13.827 32.532 1.00 27.28 107 GLU A CA 1
ATOM 798 C C . GLU A 1 108 ? 29.402 14.753 31.575 1.00 27.43 107 GLU A C 1
ATOM 799 O O . GLU A 1 108 ? 28.427 14.357 30.908 1.00 24.29 107 GLU A O 1
ATOM 805 N N . HIS A 1 109 ? 29.891 15.986 31.444 1.00 24.49 108 HIS A N 1
ATOM 806 C CA . HIS A 1 109 ? 29.268 16.918 30.506 1.00 24.00 108 HIS A CA 1
ATOM 807 C C . HIS A 1 109 ? 29.366 16.495 29.070 1.00 23.13 108 HIS A C 1
ATOM 808 O O . HIS A 1 109 ? 28.499 16.861 28.275 1.00 25.30 108 HIS A O 1
ATOM 815 N N . PRO A 1 110 ? 30.392 15.699 28.700 1.00 20.42 109 PRO A N 1
ATOM 816 C CA . PRO A 1 110 ? 30.330 15.232 27.337 1.00 20.00 109 PRO A CA 1
ATOM 817 C C . PRO A 1 110 ? 29.072 14.383 27.070 1.00 20.84 109 PRO A C 1
ATOM 818 O O . PRO A 1 110 ? 28.514 14.423 25.980 1.00 21.64 109 PRO A O 1
ATOM 822 N N . LYS A 1 111 ? 28.610 13.630 28.073 1.00 21.78 110 LYS A N 1
ATOM 823 C CA A LYS A 1 111 ? 27.372 12.859 27.944 0.50 22.24 110 LYS A CA 1
ATOM 824 C CA B LYS A 1 111 ? 27.385 12.870 27.890 0.50 22.34 110 LYS A CA 1
ATOM 825 C C . LYS A 1 111 ? 26.171 13.788 27.782 1.00 22.31 110 LYS A C 1
ATOM 826 O O . LYS A 1 111 ? 25.228 13.480 27.067 1.00 24.73 110 LYS A O 1
ATOM 837 N N . ALA A 1 112 ? 26.198 14.932 28.456 1.00 19.50 111 ALA A N 1
ATOM 838 C CA . ALA A 1 112 ? 25.115 15.886 28.310 1.00 19.68 111 ALA A CA 1
ATOM 839 C C . ALA A 1 112 ? 25.107 16.441 26.884 1.00 19.96 111 ALA A C 1
ATOM 840 O O . ALA A 1 112 ? 24.061 16.503 26.237 1.00 20.00 111 ALA A O 1
ATOM 842 N N . LEU A 1 113 ? 26.274 16.784 26.356 1.00 20.81 112 LEU A N 1
ATOM 843 C CA . LEU A 1 113 ? 26.322 17.333 24.997 1.00 19.73 112 LEU A CA 1
ATOM 844 C C . LEU A 1 113 ? 25.940 16.328 23.922 1.00 19.86 112 LEU A C 1
ATOM 845 O O . LEU A 1 113 ? 25.552 16.724 22.824 1.00 21.53 112 LEU A O 1
ATOM 850 N N . ASP A 1 114 ? 26.022 15.033 24.221 1.00 21.73 113 ASP A N 1
ATOM 851 C CA . ASP A 1 114 ? 25.497 14.012 23.328 1.00 22.09 113 ASP A CA 1
ATOM 852 C C . ASP A 1 114 ? 24.005 14.217 23.050 1.00 21.22 113 ASP A C 1
ATOM 853 O O . ASP A 1 114 ? 23.493 13.701 22.078 1.00 22.35 113 ASP A O 1
ATOM 858 N N . GLY A 1 115 ? 23.289 14.943 23.909 1.00 20.12 114 GLY A N 1
ATOM 859 C CA . GLY A 1 115 ? 21.914 15.276 23.597 1.00 20.42 114 GLY A CA 1
ATOM 860 C C . GLY A 1 115 ? 21.799 16.024 22.300 1.00 20.84 114 GLY A C 1
ATOM 861 O O . GLY A 1 115 ? 20.879 15.786 21.504 1.00 22.30 114 GLY A O 1
ATOM 862 N N . ALA A 1 116 ? 22.745 16.929 22.090 1.00 18.91 115 ALA A N 1
ATOM 863 C CA . ALA A 1 116 ? 22.882 17.664 20.842 1.00 19.97 115 ALA A CA 1
ATOM 864 C C . ALA A 1 116 ? 23.399 16.772 19.709 1.00 19.86 115 ALA A C 1
ATOM 865 O O . ALA A 1 116 ? 22.780 16.705 18.641 1.00 20.59 115 ALA A O 1
ATOM 867 N N . SER A 1 117 ? 24.530 16.083 19.917 1.00 20.42 116 SER A N 1
ATOM 868 C CA . SER A 1 117 ? 25.097 15.219 18.863 1.00 20.09 116 SER A CA 1
ATOM 869 C C . SER A 1 117 ? 24.103 14.154 18.394 1.00 21.31 116 SER A C 1
ATOM 870 O O . SER A 1 117 ? 23.933 13.946 17.178 1.00 20.44 116 SER A O 1
ATOM 873 N N . ASP A 1 118 ? 23.407 13.509 19.342 1.00 18.93 117 ASP A N 1
ATOM 874 C CA . ASP A 1 118 ? 22.479 12.447 18.975 1.00 21.98 117 ASP A CA 1
ATOM 875 C C . ASP A 1 118 ? 21.308 12.986 18.148 1.00 21.37 117 ASP A C 1
ATOM 876 O O . ASP A 1 118 ? 20.861 12.346 17.205 1.00 22.22 117 ASP A O 1
ATOM 881 N N . LEU A 1 119 ? 20.799 14.167 18.478 1.00 22.33 118 LEU A N 1
ATOM 882 C CA . LEU A 1 119 ? 19.663 14.693 17.726 1.00 21.42 118 LEU A CA 1
ATOM 883 C C . LEU A 1 119 ? 20.086 15.020 16.284 1.00 22.76 118 LEU A C 1
ATOM 884 O O . LEU A 1 119 ? 19.305 14.822 15.344 1.00 21.60 118 LEU A O 1
ATOM 889 N N . LEU A 1 120 ? 21.300 15.540 16.114 1.00 20.07 119 LEU A N 1
ATOM 890 C CA . LEU A 1 120 ? 21.774 15.883 14.775 1.00 21.50 119 LEU A CA 1
ATOM 891 C C . LEU A 1 120 ? 21.818 14.639 13.894 1.00 22.10 119 LEU A C 1
ATOM 892 O O . LEU A 1 120 ? 21.420 14.682 12.730 1.00 22.81 119 LEU A O 1
ATOM 897 N N . LEU A 1 121 ? 22.298 13.545 14.459 1.00 22.38 120 LEU A N 1
ATOM 898 C CA . LEU A 1 121 ? 22.342 12.272 13.737 1.00 21.54 120 LEU A CA 1
ATOM 899 C C . LEU A 1 121 ? 20.932 11.704 13.480 1.00 23.31 120 LEU A C 1
ATOM 900 O O . LEU A 1 121 ? 20.630 11.207 12.397 1.00 23.11 120 LEU A O 1
ATOM 905 N N . GLU A 1 122 ? 20.071 11.798 14.473 1.00 22.58 121 GLU A N 1
ATOM 906 C CA . GLU A 1 122 ? 18.700 11.300 14.345 1.00 25.28 121 GLU A CA 1
ATOM 907 C C . GLU A 1 122 ? 17.939 12.067 13.267 1.00 25.40 121 GLU A C 1
ATOM 908 O O . GLU A 1 122 ? 17.182 11.488 12.524 1.00 27.16 121 GLU A O 1
ATOM 914 N N . ILE A 1 123 ? 18.144 13.368 13.160 1.00 23.25 122 ILE A N 1
ATOM 915 C CA . ILE A 1 123 ? 17.330 14.169 12.284 1.00 22.78 122 ILE A CA 1
ATOM 916 C C . ILE A 1 123 ? 17.947 14.309 10.901 1.00 24.04 122 ILE A C 1
ATOM 917 O O . ILE A 1 123 ? 17.215 14.301 9.923 1.00 22.77 122 ILE A O 1
ATOM 922 N N . PHE A 1 124 ? 19.264 14.466 10.819 1.00 22.46 123 PHE A N 1
ATOM 923 C CA . PHE A 1 124 ? 19.923 14.697 9.536 1.00 23.74 123 PHE A CA 1
ATOM 924 C C . PHE A 1 124 ? 20.598 13.465 8.941 1.00 23.19 123 PHE A C 1
ATOM 925 O O . PHE A 1 124 ? 21.098 13.530 7.820 1.00 23.11 123 PHE A O 1
ATOM 933 N N . GLY A 1 125 ? 20.642 12.377 9.686 1.00 23.88 124 GLY A N 1
ATOM 934 C CA . GLY A 1 125 ? 21.312 11.157 9.238 1.00 25.31 124 GLY A CA 1
ATOM 935 C C . GLY A 1 125 ? 22.776 11.378 8.965 1.00 26.81 124 GLY A C 1
ATOM 936 O O . GLY A 1 125 ? 23.458 12.047 9.746 1.00 25.48 124 GLY A O 1
ATOM 937 N N . GLU A 1 126 ? 23.262 10.852 7.839 1.00 27.08 125 GLU A N 1
ATOM 938 C CA . GLU A 1 126 ? 24.664 11.022 7.473 1.00 27.00 125 GLU A CA 1
ATOM 939 C C . GLU A 1 126 ? 25.037 12.497 7.318 1.00 26.23 125 GLU A C 1
ATOM 940 O O . GLU A 1 126 ? 26.145 12.873 7.597 1.00 27.15 125 GLU A O 1
ATOM 946 N N . ALA A 1 127 ? 24.089 13.336 6.911 1.00 23.25 126 ALA A N 1
ATOM 947 C CA . ALA A 1 127 ? 24.333 14.759 6.825 1.00 22.43 126 ALA A CA 1
ATOM 948 C C . ALA A 1 127 ? 24.499 15.415 8.196 1.00 22.64 126 ALA A C 1
ATOM 949 O O . ALA A 1 127 ? 24.852 16.587 8.263 1.00 25.16 126 ALA A O 1
ATOM 951 N N . GLY A 1 128 ? 24.259 14.670 9.269 1.00 23.15 127 GLY A N 1
ATOM 952 C CA . GLY A 1 128 ? 24.405 15.178 10.622 1.00 22.25 127 GLY A CA 1
ATOM 953 C C . GLY A 1 128 ? 25.687 14.803 11.323 1.00 22.78 127 GLY A C 1
ATOM 954 O O . GLY A 1 128 ? 25.882 15.144 12.489 1.00 22.70 127 GLY A O 1
ATOM 955 N N . ARG A 1 129 ? 26.567 14.096 10.626 1.00 22.58 128 ARG A N 1
ATOM 956 C CA A ARG A 1 129 ? 27.843 13.702 11.182 0.50 21.85 128 ARG A CA 1
ATOM 957 C CA B ARG A 1 129 ? 27.837 13.702 11.207 0.50 22.17 128 ARG A CA 1
ATOM 958 C C . ARG A 1 129 ? 28.699 14.947 11.292 1.00 21.55 128 ARG A C 1
ATOM 959 O O . ARG A 1 129 ? 28.904 15.620 10.290 1.00 20.94 128 ARG A O 1
ATOM 974 N N . HIS A 1 130 ? 29.210 15.224 12.482 1.00 19.60 129 HIS A N 1
ATOM 975 C CA . HIS A 1 130 ? 29.848 16.492 12.788 1.00 20.85 129 HIS A CA 1
ATOM 976 C C . HIS A 1 130 ? 31.043 16.301 13.702 1.00 20.10 129 HIS A C 1
ATOM 977 O O . 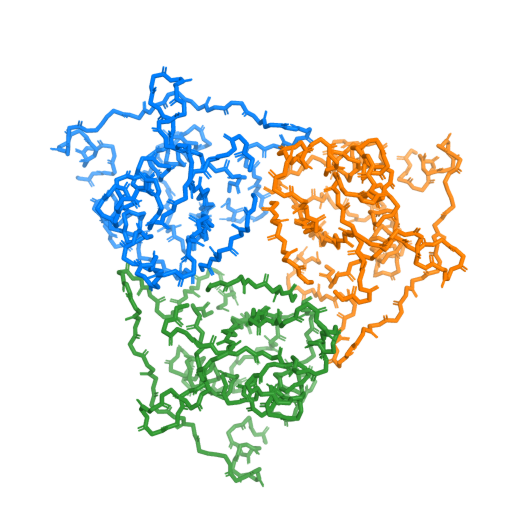HIS A 1 130 ? 31.079 15.345 14.473 1.00 21.46 129 HIS A O 1
ATOM 984 N N . SER A 1 131 ? 32.014 17.222 13.620 1.00 18.50 130 SER A N 1
ATOM 985 C CA . SER A 1 131 ? 33.011 17.366 14.669 1.00 18.70 130 SER A CA 1
ATOM 986 C C . SER A 1 131 ? 32.391 18.248 15.738 1.00 18.55 130 SER A C 1
ATOM 987 O O . SER A 1 131 ? 31.326 18.853 15.520 1.00 18.39 130 SER A O 1
ATOM 990 N N . ARG A 1 132 ? 33.022 18.322 16.903 1.00 18.60 131 ARG A N 1
ATOM 991 C CA . ARG A 1 132 ? 32.494 19.185 17.919 1.00 18.99 131 ARG A CA 1
ATOM 992 C C . ARG A 1 132 ? 33.518 19.756 18.872 1.00 18.88 131 ARG A C 1
ATOM 993 O O . ARG A 1 132 ? 34.601 19.205 19.045 1.00 19.90 131 ARG A O 1
ATOM 1009 N N . ILE A 1 134 ? 33.556 21.407 22.996 1.00 17.98 133 ILE A N 1
ATOM 1010 C CA . ILE A 1 134 ? 32.797 21.483 24.218 1.00 17.75 133 ILE A CA 1
ATOM 1011 C C . ILE A 1 134 ? 33.526 22.418 25.165 1.00 19.73 133 ILE A C 1
ATOM 1012 O O . ILE A 1 134 ? 34.743 22.409 25.190 1.00 17.82 133 ILE A O 1
ATOM 1017 N N . TRP A 1 135 ? 32.783 23.244 25.884 1.00 17.96 134 TRP A N 1
ATOM 1018 C CA . TRP A 1 135 ? 33.357 24.090 26.937 1.00 18.83 134 TRP A CA 1
ATOM 1019 C C . TRP A 1 135 ? 32.492 24.066 28.157 1.00 17.44 134 TRP A C 1
ATOM 1020 O O . TRP A 1 135 ? 31.288 23.841 28.060 1.00 18.19 134 TRP A O 1
ATOM 1031 N N . THR A 1 136 ? 33.111 24.369 29.297 1.00 17.29 135 THR A N 1
ATOM 1032 C CA . THR A 1 136 ? 32.366 24.708 30.478 1.00 17.30 135 THR A CA 1
ATOM 1033 C C . THR A 1 136 ? 32.665 26.155 30.836 1.00 17.37 135 THR A C 1
ATOM 1034 O O . THR A 1 136 ? 33.816 26.599 30.712 1.00 16.86 135 THR A O 1
ATOM 1038 N N . ASN A 1 137 ? 31.631 26.922 31.187 1.00 17.89 136 ASN A N 1
ATOM 1039 C CA . ASN A 1 137 ? 31.822 28.322 31.575 1.00 16.49 136 ASN A CA 1
ATOM 1040 C C . ASN A 1 137 ? 31.108 28.495 32.911 1.00 18.21 136 ASN A C 1
ATOM 1041 O O . ASN A 1 137 ? 30.077 27.870 33.124 1.00 19.35 136 ASN A O 1
ATOM 1046 N N . PRO A 1 138 ? 31.673 29.311 33.811 1.00 18.17 137 PRO A N 1
ATOM 1047 C CA . PRO A 1 138 ? 31.078 29.473 35.148 1.00 18.75 137 PRO A CA 1
ATOM 1048 C C . PRO A 1 138 ? 29.794 30.299 35.182 1.00 19.74 137 PRO A C 1
ATOM 1049 O O . PRO A 1 138 ? 29.027 30.158 36.137 1.00 20.00 137 PRO A O 1
ATOM 1053 N N . VAL A 1 139 ? 29.585 31.176 34.198 1.00 18.72 138 VAL A N 1
ATOM 1054 C CA . VAL A 1 139 ? 28.418 32.073 34.188 1.00 18.83 138 VAL A CA 1
ATOM 1055 C C . VAL A 1 139 ? 27.856 32.043 32.776 1.00 19.88 138 VAL A C 1
ATOM 1056 O O . VAL A 1 139 ? 28.611 32.111 31.811 1.00 20.41 138 VAL A O 1
ATOM 1068 N N . PRO A 1 141 ? 24.620 33.225 29.892 1.00 19.38 140 PRO A N 1
ATOM 1069 C CA . PRO A 1 141 ? 23.535 34.196 29.652 1.00 20.38 140 PRO A CA 1
ATOM 1070 C C . PRO A 1 141 ? 22.236 33.583 30.154 1.00 21.31 140 PRO A C 1
ATOM 1071 O O . PRO A 1 141 ? 22.041 32.370 29.976 1.00 19.18 140 PRO A O 1
ATOM 1075 N N . LEU A 1 142 ? 21.403 34.393 30.802 1.00 18.83 141 LEU A N 1
ATOM 1076 C CA . LEU A 1 142 ? 20.090 33.965 31.329 1.00 20.84 141 LEU A CA 1
ATOM 1077 C C . LEU A 1 142 ? 20.189 32.844 32.366 1.00 20.59 141 LEU A C 1
ATOM 1078 O O . LEU A 1 142 ? 19.191 32.239 32.734 1.00 20.89 141 LEU A O 1
ATOM 1083 N N . ASN A 1 143 ? 21.392 32.628 32.887 1.00 20.97 142 ASN A N 1
ATOM 1084 C CA . ASN A 1 143 ? 21.712 31.488 33.735 1.00 20.81 142 ASN A CA 1
ATOM 1085 C C . ASN A 1 143 ? 21.314 30.181 33.065 1.00 21.01 142 ASN A C 1
ATOM 1086 O O . ASN A 1 143 ? 21.020 29.196 33.755 1.00 19.25 142 ASN A O 1
ATOM 1091 N N . SER A 1 144 ? 21.361 30.142 31.729 1.00 18.77 143 SER A N 1
ATOM 1092 C CA . SER A 1 144 ? 21.048 28.913 31.016 1.00 19.17 143 SER A CA 1
ATOM 1093 C C . SER A 1 144 ? 22.017 27.793 31.396 1.00 21.32 143 SER A C 1
ATOM 1094 O O . SER A 1 144 ? 23.190 28.029 31.652 1.00 19.61 143 SER A O 1
ATOM 1097 N N . LEU A 1 145 ? 21.523 26.555 31.437 1.00 19.48 144 LEU A N 1
ATOM 1098 C CA . LEU A 1 145 ? 22.387 25.407 31.683 1.00 17.18 144 LEU A CA 1
ATOM 1099 C C . LEU A 1 145 ? 23.330 25.204 30.496 1.00 20.35 144 LEU A C 1
ATOM 1100 O O . LEU A 1 145 ? 24.454 24.733 30.664 1.00 19.47 144 LEU A O 1
ATOM 1105 N N . CYS A 1 146 ? 22.862 25.556 29.299 1.00 20.05 145 CYS A N 1
ATOM 1106 C CA . CYS A 1 146 ? 23.614 25.269 28.113 1.00 20.70 145 CYS A CA 1
ATOM 1107 C C . CYS A 1 146 ? 23.339 26.247 26.986 1.00 22.15 145 CYS A C 1
ATOM 1108 O O . CYS A 1 146 ? 22.345 26.964 27.005 1.00 21.95 145 CYS A O 1
ATOM 1111 N N . LEU A 1 147 ? 24.261 26.254 26.026 1.00 20.47 146 LEU A N 1
ATOM 1112 C CA . LEU A 1 147 ? 24.171 27.053 24.799 1.00 19.71 146 LEU A CA 1
ATOM 1113 C C . LEU A 1 147 ? 24.774 26.193 23.690 1.00 19.06 146 LEU A C 1
ATOM 1114 O O . LEU A 1 147 ? 25.809 25.592 23.894 1.00 20.63 146 LEU A O 1
ATOM 1119 N N . VAL A 1 148 ? 24.123 26.157 22.551 1.00 19.50 147 VAL A N 1
ATOM 1120 C CA . VAL A 1 148 ? 24.515 25.348 21.407 1.00 19.26 147 VAL A CA 1
ATOM 1121 C C . VAL A 1 148 ? 24.671 26.255 20.188 1.00 19.83 147 VAL A C 1
ATOM 1122 O O . VAL A 1 148 ? 23.874 27.171 19.985 1.00 20.22 147 VAL A O 1
ATOM 1126 N N . TYR A 1 149 ? 25.697 25.964 19.381 1.00 19.01 148 TYR A N 1
ATOM 1127 C CA . TYR A 1 149 ? 25.972 26.679 18.166 1.00 19.56 148 TYR A CA 1
ATOM 1128 C C . TYR A 1 149 ? 26.161 25.626 17.103 1.00 20.01 148 TYR A C 1
ATOM 1129 O O . TYR A 1 149 ? 26.909 24.669 17.337 1.00 19.82 148 TYR A O 1
ATOM 1138 N N . LEU A 1 150 ? 25.557 25.846 15.925 1.00 19.68 149 LEU A N 1
ATOM 1139 C CA . LEU A 1 150 ? 25.655 24.927 14.783 1.00 19.39 149 LEU A CA 1
ATOM 1140 C C . LEU A 1 150 ? 26.252 25.626 13.562 1.00 19.96 149 LEU A C 1
ATOM 1141 O O . LEU A 1 150 ? 26.092 26.867 13.369 1.00 18.59 149 LEU A O 1
ATOM 1146 N N . PHE A 1 151 ? 26.971 24.836 12.784 1.00 19.82 150 PHE A N 1
ATOM 1147 C CA . PHE A 1 151 ? 27.626 25.293 11.550 1.00 19.89 150 PHE A CA 1
ATOM 1148 C C . PHE A 1 151 ? 27.180 24.297 10.450 1.00 21.21 150 PHE A C 1
ATOM 1149 O O . PHE A 1 151 ? 27.308 23.080 10.614 1.00 22.84 150 PHE A O 1
ATOM 1157 N N . ALA A 1 152 ? 26.661 24.844 9.352 1.00 20.73 151 ALA A N 1
ATOM 1158 C CA . ALA A 1 152 ? 26.091 24.061 8.260 1.00 20.15 151 ALA A CA 1
ATOM 1159 C C . ALA A 1 152 ? 26.700 24.471 6.940 1.00 19.90 151 ALA A C 1
ATOM 1160 O O . ALA A 1 152 ? 26.984 25.656 6.711 1.00 22.45 151 ALA A O 1
ATOM 1162 N N . GLU A 1 153 ? 26.899 23.494 6.063 1.00 19.66 152 GLU A N 1
ATOM 1163 C CA . GLU A 1 153 ? 27.302 23.757 4.705 1.00 19.79 152 GLU A CA 1
ATOM 1164 C C . GLU A 1 153 ? 26.050 23.821 3.820 1.00 21.39 152 GLU A C 1
ATOM 1165 O O . GLU A 1 153 ? 25.210 22.916 3.872 1.00 22.19 152 GLU A O 1
ATOM 1171 N N . LEU A 1 154 ? 25.965 24.896 3.036 1.00 24.09 153 LEU A N 1
ATOM 1172 C CA . LEU A 1 154 ? 24.828 25.211 2.156 1.00 28.34 153 LEU A CA 1
ATOM 1173 C C . LEU A 1 154 ? 25.203 24.985 0.691 1.00 31.51 153 LEU A C 1
ATOM 1174 O O . LEU A 1 154 ? 24.296 24.947 -0.150 1.00 31.42 153 LEU A O 1
ATOM 1196 N N . ASN B 1 4 ? 32.483 57.647 2.573 1.00 31.34 3 ASN B N 1
ATOM 1197 C CA . ASN B 1 4 ? 31.856 57.055 3.742 1.00 31.42 3 ASN B CA 1
ATOM 1198 C C . ASN B 1 4 ? 32.507 55.721 4.029 1.00 25.34 3 ASN B C 1
ATOM 1199 O O . ASN B 1 4 ? 31.873 54.659 3.908 1.00 27.42 3 ASN B O 1
ATOM 1204 N N . THR B 1 5 ? 33.774 55.801 4.415 1.00 22.83 4 THR B N 1
ATOM 1205 C CA . THR B 1 5 ? 34.577 54.639 4.727 1.00 22.89 4 THR B CA 1
ATOM 1206 C C . THR B 1 5 ? 34.453 54.365 6.228 1.00 23.18 4 THR B C 1
ATOM 1207 O O . THR B 1 5 ? 34.067 55.252 6.998 1.00 22.31 4 THR B O 1
ATOM 1211 N N . PRO B 1 6 ? 34.819 53.150 6.668 1.00 23.69 5 PRO B N 1
ATOM 1212 C CA . PRO B 1 6 ? 34.878 52.887 8.111 1.00 22.06 5 PRO B CA 1
ATOM 1213 C C . PRO B 1 6 ? 35.834 53.868 8.819 1.00 23.93 5 PRO B C 1
ATOM 1214 O O . PRO B 1 6 ? 35.555 54.366 9.909 1.00 23.59 5 PRO B O 1
ATOM 1218 N N . GLU B 1 7 ? 36.923 54.193 8.153 1.00 24.13 6 GLU B N 1
ATOM 1219 C CA . GLU B 1 7 ? 37.859 55.163 8.675 1.00 24.75 6 GLU B CA 1
ATOM 1220 C C . GLU B 1 7 ? 37.178 56.512 8.937 1.00 25.84 6 GLU B C 1
ATOM 1221 O O . GLU B 1 7 ? 37.418 57.110 9.982 1.00 26.13 6 GLU B O 1
ATOM 1227 N N . SER B 1 8 ? 36.319 56.987 8.023 1.00 26.10 7 SER B N 1
ATOM 1228 C CA . SER B 1 8 ? 35.644 58.283 8.249 1.00 27.26 7 SER B CA 1
ATOM 1229 C C . SER B 1 8 ? 34.701 58.211 9.448 1.00 27.94 7 SER B C 1
ATOM 1230 O O . SER B 1 8 ? 34.537 59.197 10.196 1.00 28.23 7 SER B O 1
ATOM 1233 N N . ARG B 1 9 ? 34.093 57.044 9.655 1.00 26.97 8 ARG B N 1
ATOM 1234 C CA . ARG B 1 9 ? 33.176 56.861 10.774 1.00 26.82 8 ARG B CA 1
ATOM 1235 C C . ARG B 1 9 ? 33.911 56.833 12.113 1.00 27.85 8 ARG B C 1
ATOM 1236 O O . ARG B 1 9 ? 33.389 57.323 13.134 1.00 28.34 8 ARG B O 1
ATOM 1244 N N . LEU B 1 10 ? 35.111 56.252 12.118 1.00 25.73 9 LEU B N 1
ATOM 1245 C CA . LEU B 1 10 ? 35.972 56.321 13.296 1.00 27.01 9 LEU B CA 1
ATOM 1246 C C . LEU B 1 10 ? 36.305 57.789 13.600 1.00 28.23 9 LEU B C 1
ATOM 1247 O O . LEU B 1 10 ? 36.222 58.237 14.740 1.00 28.90 9 LEU B O 1
ATOM 1252 N N . VAL B 1 11 ? 36.671 58.539 12.569 1.00 30.35 10 VAL B N 1
ATOM 1253 C CA . VAL B 1 11 ? 36.972 59.962 12.754 1.00 32.41 10 VAL B CA 1
ATOM 1254 C C . VAL B 1 11 ? 35.736 60.659 13.311 1.00 34.15 10 VAL B C 1
ATOM 1255 O O . VAL B 1 11 ? 35.812 61.360 14.322 1.00 36.08 10 VAL B O 1
ATOM 1259 N N . ALA B 1 12 ? 34.590 60.427 12.684 1.00 34.02 11 ALA B N 1
ATOM 1260 C CA . ALA B 1 12 ? 33.353 61.050 13.129 1.00 34.89 11 ALA B CA 1
ATOM 1261 C C . ALA B 1 12 ? 32.993 60.697 14.589 1.00 36.60 11 ALA B C 1
ATOM 1262 O O . ALA B 1 12 ? 32.369 61.499 15.289 1.00 37.68 11 ALA B O 1
ATOM 1264 N N . ALA B 1 13 ? 33.397 59.516 15.042 1.00 34.30 12 ALA B N 1
ATOM 1265 C CA . ALA B 1 13 ? 33.122 59.074 16.405 1.00 34.46 12 ALA B CA 1
ATOM 1266 C C . ALA B 1 13 ? 34.165 59.555 17.373 1.00 34.45 12 ALA B C 1
ATOM 1267 O O . ALA B 1 13 ? 34.068 59.243 18.561 1.00 35.06 12 ALA B O 1
ATOM 1269 N N . GLY B 1 14 ? 35.175 60.267 16.881 1.00 34.15 13 GLY B N 1
ATOM 1270 C CA . GLY B 1 14 ? 36.285 60.722 17.714 1.00 35.39 13 GLY B CA 1
ATOM 1271 C C . GLY B 1 14 ? 37.188 59.601 18.191 1.00 35.82 13 GLY B C 1
ATOM 1272 O O . GLY B 1 14 ? 37.796 59.703 19.253 1.00 36.48 13 GLY B O 1
ATOM 1273 N N . LEU B 1 15 ? 37.281 58.525 17.412 1.00 34.75 14 LEU B N 1
ATOM 1274 C CA . LEU B 1 15 ? 38.071 57.359 17.790 1.00 34.13 14 LEU B CA 1
ATOM 1275 C C . LEU B 1 15 ? 39.340 57.293 16.957 1.00 35.33 14 LEU B C 1
ATOM 1276 O O . LEU B 1 15 ? 39.299 57.342 15.727 1.00 36.89 14 LEU B O 1
ATOM 1281 N N . GLU B 1 16 ? 40.462 57.156 17.639 1.00 33.60 15 GLU B N 1
ATOM 1282 C CA . GLU B 1 16 ? 41.740 56.967 16.983 1.00 35.01 15 GLU B CA 1
ATOM 1283 C C . GLU B 1 16 ? 42.074 55.499 17.140 1.00 33.00 15 GLU B C 1
ATOM 1284 O O . GLU B 1 16 ? 41.897 54.947 18.220 1.00 33.13 15 GLU B O 1
ATOM 1287 N N . LEU B 1 17 ? 42.559 54.869 16.075 1.00 31.34 16 LEU B N 1
ATOM 1288 C CA . LEU B 1 17 ? 42.942 53.457 16.161 1.00 30.78 16 LEU B CA 1
ATOM 1289 C C . LEU B 1 17 ? 44.234 53.306 16.951 1.00 30.76 16 LEU B C 1
ATOM 1290 O O . LEU B 1 17 ? 45.219 53.980 16.686 1.00 29.54 16 LEU B O 1
ATOM 1295 N N . PRO B 1 18 ? 44.255 52.393 17.927 1.00 30.21 17 PRO B N 1
ATOM 1296 C CA . PRO B 1 18 ? 45.509 52.227 18.642 1.00 30.25 17 PRO B CA 1
ATOM 1297 C C . PRO B 1 18 ? 46.539 51.513 17.801 1.00 30.19 17 PRO B C 1
ATOM 1298 O O . PRO B 1 18 ? 46.210 50.939 16.772 1.00 27.90 17 PRO B O 1
ATOM 1302 N N . GLU B 1 19 ? 47.774 51.545 18.271 1.00 31.57 18 GLU B N 1
ATOM 1303 C CA . GLU B 1 19 ? 48.833 50.723 17.722 1.00 33.36 18 GLU B CA 1
ATOM 1304 C C . GLU B 1 19 ? 48.497 49.270 18.031 1.00 32.86 18 GLU B C 1
ATOM 1305 O O . GLU B 1 19 ? 47.975 48.967 19.093 1.00 33.25 18 GLU B O 1
ATOM 1308 N N . VAL B 1 20 ? 48.780 48.388 17.081 1.00 32.27 19 VAL B N 1
ATOM 1309 C CA . VAL B 1 20 ? 48.449 46.979 17.213 1.00 33.43 19 VAL B CA 1
ATOM 1310 C C . VAL B 1 20 ? 49.391 46.307 18.210 1.00 33.85 19 VAL B C 1
ATOM 1311 O O . VAL B 1 20 ? 50.611 46.410 18.094 1.00 33.19 19 VAL B O 1
ATOM 1315 N N . ALA B 1 21 ? 48.827 45.624 19.197 1.00 32.43 20 ALA B N 1
ATOM 1316 C CA . ALA B 1 21 ? 49.633 44.956 20.211 1.00 33.56 20 ALA B CA 1
ATOM 1317 C C . ALA B 1 21 ? 50.339 43.723 19.633 1.00 34.41 20 ALA B C 1
ATOM 1318 O O . ALA B 1 21 ? 49.900 43.124 18.652 1.00 36.20 20 ALA B O 1
ATOM 1320 N N . ALA B 1 22 ? 51.440 43.358 20.262 1.00 34.91 21 ALA B N 1
ATOM 1321 C CA . ALA B 1 22 ? 52.189 42.155 19.917 1.00 33.61 21 ALA B CA 1
ATOM 1322 C C . ALA B 1 22 ? 51.450 40.926 20.442 1.00 33.15 21 ALA B C 1
ATOM 1323 O O . ALA B 1 22 ? 50.749 41.002 21.443 1.00 32.72 21 ALA B O 1
ATOM 1325 N N . ALA B 1 23 ? 51.620 39.801 19.761 1.00 32.41 22 ALA B N 1
ATOM 1326 C CA . ALA B 1 23 ? 51.141 38.502 20.256 1.00 30.69 22 ALA B CA 1
ATOM 1327 C C . ALA B 1 23 ? 51.707 38.182 21.649 1.00 31.57 22 ALA B C 1
ATOM 1328 O O . ALA B 1 23 ? 52.816 38.589 21.971 1.00 31.43 22 ALA B O 1
ATOM 1330 N N . LEU B 1 24 ? 50.942 37.457 22.471 1.00 30.79 23 LEU B N 1
ATOM 1331 C CA . LEU B 1 24 ? 51.413 36.945 23.768 1.00 31.69 23 LEU B CA 1
ATOM 1332 C C . LEU B 1 24 ? 52.184 35.621 23.711 1.00 31.45 23 LEU B C 1
ATOM 1333 O O . LEU B 1 24 ? 52.568 35.081 24.740 1.00 32.69 23 LEU B O 1
ATOM 1338 N N . GLY B 1 25 ? 52.382 35.085 22.519 1.00 28.61 24 GLY B N 1
ATOM 1339 C CA . GLY B 1 25 ? 53.046 33.807 22.357 1.00 28.12 24 GLY B CA 1
ATOM 1340 C C . GLY B 1 25 ? 53.428 33.660 20.894 1.00 28.64 24 GLY B C 1
ATOM 1341 O O . GLY B 1 25 ? 53.424 34.639 20.146 1.00 29.40 24 GLY B O 1
ATOM 1342 N N . ASN B 1 26 ? 53.720 32.440 20.469 1.00 26.10 25 ASN B N 1
ATOM 1343 C CA . ASN B 1 26 ? 54.308 32.211 19.144 1.00 27.24 25 ASN B CA 1
ATOM 1344 C C . ASN B 1 26 ? 53.268 31.958 18.057 1.00 24.19 25 ASN B C 1
ATOM 1345 O O . ASN B 1 26 ? 53.266 30.916 17.390 1.00 24.67 25 ASN B O 1
ATOM 1350 N N . TYR B 1 27 ? 52.404 32.947 17.890 1.00 21.72 26 TYR B N 1
ATOM 1351 C CA . TYR B 1 27 ? 51.262 32.887 16.968 1.00 21.00 26 TYR B CA 1
ATOM 1352 C C . TYR B 1 27 ? 51.123 34.222 16.224 1.00 21.93 26 TYR B C 1
ATOM 1353 O O . TYR B 1 27 ? 51.744 35.233 16.592 1.00 20.84 26 TYR B O 1
ATOM 1362 N N . GLU B 1 28 ? 50.373 34.182 15.132 1.00 21.25 27 GLU B N 1
ATOM 1363 C CA . GLU B 1 28 ? 50.153 35.333 14.269 1.00 21.15 27 GLU B CA 1
ATOM 1364 C C . GLU B 1 28 ? 48.967 36.139 14.785 1.00 21.60 27 GLU B C 1
ATOM 1365 O O . GLU B 1 28 ? 47.979 35.557 15.241 1.00 22.17 27 GLU B O 1
ATOM 1371 N N . PRO B 1 29 ? 49.057 37.468 14.744 1.00 23.97 28 PRO B N 1
ATOM 1372 C CA . PRO B 1 29 ? 47.914 38.307 15.091 1.00 25.05 28 PRO B CA 1
ATOM 1373 C C . PRO B 1 29 ? 46.684 38.105 14.248 1.00 23.01 28 PRO B C 1
ATOM 1374 O O . PRO B 1 29 ? 45.605 38.415 14.700 1.00 23.47 28 PRO B O 1
ATOM 1378 N N . TYR B 1 30 ? 46.848 37.616 13.026 1.00 22.14 29 TYR B N 1
ATOM 1379 C CA . TYR B 1 30 ? 45.718 37.235 12.208 1.00 22.02 29 TYR B CA 1
ATOM 1380 C C . TYR B 1 30 ? 46.147 36.158 11.237 1.00 22.27 29 TYR B C 1
ATOM 1381 O O . TYR B 1 30 ? 47.357 35.974 10.972 1.00 21.29 29 TYR B O 1
ATOM 1390 N 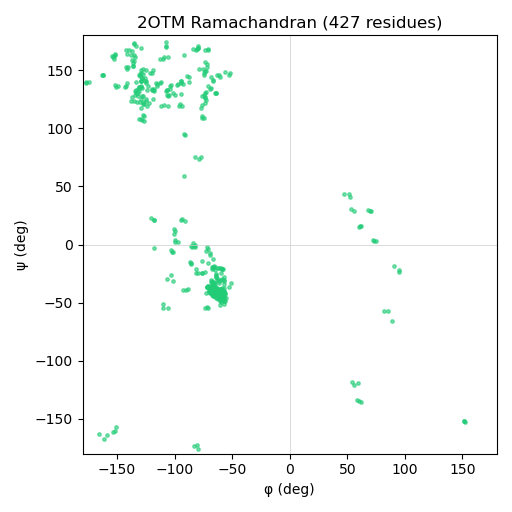N . SER B 1 31 ? 45.168 35.425 10.716 1.00 21.41 30 SER B N 1
ATOM 1391 C CA . SER B 1 31 ? 45.414 34.511 9.638 1.00 21.53 30 SER B CA 1
ATOM 1392 C C . SER B 1 31 ? 44.335 34.647 8.575 1.00 22.66 30 SER B C 1
ATOM 1393 O O . SER B 1 31 ? 43.290 35.263 8.789 1.00 21.50 30 SER B O 1
ATOM 1396 N N . ILE B 1 32 ? 44.624 34.128 7.389 1.00 22.96 31 ILE B N 1
ATOM 1397 C CA . ILE B 1 32 ? 43.689 34.201 6.270 1.00 24.68 31 ILE B CA 1
ATOM 1398 C C . ILE B 1 32 ? 43.609 32.820 5.626 1.00 25.98 31 ILE B C 1
ATOM 1399 O O . ILE B 1 32 ? 44.645 32.168 5.378 1.00 26.20 31 ILE B O 1
ATOM 1404 N N . VAL B 1 33 ? 42.377 32.350 5.420 1.00 24.42 32 VAL B N 1
ATOM 1405 C CA . VAL B 1 33 ? 42.104 31.126 4.661 1.00 23.62 32 VAL B CA 1
ATOM 1406 C C . VAL B 1 33 ? 41.044 31.499 3.636 1.00 24.10 32 VAL B C 1
ATOM 1407 O O . VAL B 1 33 ? 39.955 31.972 3.965 1.00 23.63 32 VAL B O 1
ATOM 1411 N N . GLY B 1 34 ? 41.395 31.378 2.370 1.00 24.75 33 GLY B N 1
ATOM 1412 C CA . GLY B 1 34 ? 40.507 31.812 1.317 1.00 25.69 33 GLY B CA 1
ATOM 1413 C C . GLY B 1 34 ? 40.198 33.277 1.439 1.00 25.19 33 GLY B C 1
ATOM 1414 O O . GLY B 1 34 ? 41.096 34.116 1.393 1.00 26.49 33 GLY B O 1
ATOM 1415 N N . SER B 1 35 ? 38.918 33.574 1.622 1.00 25.51 34 SER B N 1
ATOM 1416 C CA . SER B 1 35 ? 38.441 34.942 1.785 1.00 26.09 34 SER B CA 1
ATOM 1417 C C . SER B 1 35 ? 38.175 35.310 3.262 1.00 24.94 34 SER B C 1
ATOM 1418 O O . SER B 1 35 ? 37.655 36.383 3.541 1.00 26.06 34 SER B O 1
ATOM 1421 N N . GLN B 1 36 ? 38.570 34.438 4.193 1.00 22.27 35 GLN B N 1
ATOM 1422 C CA . GLN B 1 36 ? 38.260 34.607 5.607 1.00 22.49 35 GLN B CA 1
ATOM 1423 C C . GLN B 1 36 ? 39.497 35.039 6.368 1.00 23.59 35 GLN B C 1
ATOM 1424 O O . GLN B 1 36 ? 40.495 34.341 6.375 1.00 26.25 35 GLN B O 1
ATOM 1430 N N . LEU B 1 37 ? 39.419 36.216 6.973 1.00 21.61 36 LEU B N 1
ATOM 1431 C CA . LEU B 1 37 ? 40.469 36.800 7.781 1.00 21.95 36 LEU B CA 1
ATOM 1432 C C . LEU B 1 37 ? 40.023 36.720 9.238 1.00 22.27 36 LEU B C 1
ATOM 1433 O O . LEU B 1 37 ? 38.908 37.136 9.559 1.00 23.58 36 LEU B O 1
ATOM 1446 N N . THR B 1 39 ? 41.258 37.238 13.436 1.00 21.37 38 THR B N 1
ATOM 1447 C CA . THR B 1 39 ? 42.262 37.723 14.381 1.00 20.26 38 THR B CA 1
ATOM 1448 C C . THR B 1 39 ? 42.529 36.685 15.485 1.00 21.37 38 THR B C 1
ATOM 1449 O O . THR B 1 39 ? 41.731 35.778 15.725 1.00 21.22 38 THR B O 1
ATOM 1453 N N . SER B 1 40 ? 43.671 36.839 16.152 1.00 19.54 39 SER B N 1
ATOM 1454 C CA . SER B 1 40 ? 43.905 36.244 17.451 1.00 18.85 39 SER B CA 1
ATOM 1455 C C . SER B 1 40 ? 43.275 37.200 18.473 1.00 19.80 39 SER B C 1
ATOM 1456 O O . SER B 1 40 ? 42.560 38.126 18.107 1.00 18.98 39 SER B O 1
ATOM 1459 N N . GLY B 1 41 ? 43.472 36.938 19.754 1.00 20.16 40 GLY B N 1
ATOM 1460 C CA . GLY B 1 41 ? 42.739 37.675 20.788 1.00 18.71 40 GLY B CA 1
ATOM 1461 C C . GLY B 1 41 ? 43.182 39.111 20.916 1.00 19.96 40 GLY B C 1
ATOM 1462 O O . GLY B 1 41 ? 44.378 39.396 20.943 1.00 21.33 40 GLY B O 1
ATOM 1463 N N . GLN B 1 42 ? 42.206 40.012 21.040 1.00 19.59 41 GLN B N 1
ATOM 1464 C CA . GLN B 1 42 ? 42.439 41.447 21.105 1.00 19.89 41 GLN B CA 1
ATOM 1465 C C . GLN B 1 42 ? 41.947 41.990 22.440 1.00 20.24 41 GLN B C 1
ATOM 1466 O O . GLN B 1 42 ? 40.890 41.626 22.891 1.00 19.90 41 GLN B O 1
ATOM 1472 N N . PHE B 1 43 ? 42.778 42.819 23.064 1.00 20.15 42 PHE B N 1
ATOM 1473 C CA . PHE B 1 43 ? 42.587 43.276 24.438 1.00 20.29 42 PHE B CA 1
ATOM 1474 C C . PHE B 1 43 ? 42.192 44.746 24.472 1.00 19.05 42 PHE B C 1
ATOM 1475 O O . PHE B 1 43 ? 42.473 45.508 23.517 1.00 19.67 42 PHE B O 1
ATOM 1483 N N . PRO B 1 44 ? 41.621 45.191 25.591 1.00 20.27 43 PRO B N 1
ATOM 1484 C CA . PRO B 1 44 ? 41.280 46.589 25.756 1.00 20.16 43 PRO B CA 1
ATOM 1485 C C . PRO B 1 44 ? 42.464 47.467 26.201 1.00 20.40 43 PRO B C 1
ATOM 1486 O O . PRO B 1 44 ? 42.581 47.870 27.372 1.00 20.55 43 PRO B O 1
ATOM 1490 N N . TYR B 1 45 ? 43.331 47.730 25.239 1.00 20.63 44 TYR B N 1
ATOM 1491 C CA . TYR B 1 45 ? 44.501 48.551 25.397 1.00 22.64 44 TYR B CA 1
ATOM 1492 C C . TYR B 1 45 ? 44.219 49.964 24.989 1.00 24.39 44 TYR B C 1
ATOM 1493 O O . TYR B 1 45 ? 43.573 50.209 23.982 1.00 22.02 44 TYR B O 1
ATOM 1502 N N . LEU B 1 46 ? 44.765 50.903 25.750 1.00 25.80 45 LEU B N 1
ATOM 1503 C CA . LEU B 1 46 ? 44.722 52.290 25.375 1.00 27.22 45 LEU B CA 1
ATOM 1504 C C . LEU B 1 46 ? 46.101 52.861 25.692 1.00 29.38 45 LEU B C 1
ATOM 1505 O O . LEU B 1 46 ? 46.570 52.740 26.818 1.00 27.72 45 LEU B O 1
ATOM 1510 N N . GLN B 1 47 ? 46.750 53.431 24.688 1.00 32.56 46 GLN B N 1
ATOM 1511 C CA . GLN B 1 47 ? 48.104 53.954 24.844 1.00 36.44 46 GLN B CA 1
ATOM 1512 C C . GLN B 1 47 ? 49.042 52.914 25.456 1.00 35.46 46 GLN B C 1
ATOM 1513 O O . GLN B 1 47 ? 49.814 53.219 26.359 1.00 35.58 46 GLN B O 1
ATOM 1519 N N . GLY B 1 48 ? 48.940 51.680 2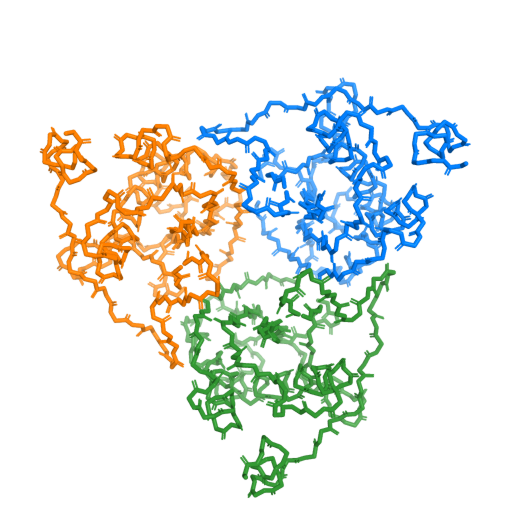4.983 1.00 34.24 47 GLY B N 1
ATOM 1520 C CA . GLY B 1 48 ? 49.801 50.605 25.442 1.00 33.49 47 GLY B CA 1
ATOM 1521 C C . GLY B 1 48 ? 49.508 50.079 26.831 1.00 33.05 47 GLY B C 1
ATOM 1522 O O . GLY B 1 48 ? 50.227 49.204 27.311 1.00 34.24 47 GLY B O 1
ATOM 1523 N N . LYS B 1 49 ? 48.461 50.596 27.484 1.00 28.71 48 LYS B N 1
ATOM 1524 C CA . LYS B 1 49 ? 48.090 50.135 28.827 1.00 28.47 48 LYS B CA 1
ATOM 1525 C C . LYS B 1 49 ? 46.825 49.279 28.777 1.00 25.10 48 LYS B C 1
ATOM 1526 O O . LYS B 1 49 ? 45.852 49.672 28.174 1.00 23.75 48 LYS B O 1
ATOM 1529 N N . LEU B 1 50 ? 46.845 48.132 29.441 1.00 25.01 49 LEU B N 1
ATOM 1530 C CA . LEU B 1 50 ? 45.671 47.273 29.535 1.00 22.07 49 LEU B CA 1
ATOM 1531 C C . LEU B 1 50 ? 44.751 47.918 30.543 1.00 24.03 49 LEU B C 1
ATOM 1532 O O . LEU B 1 50 ? 45.044 47.960 31.731 1.00 22.72 49 LEU B O 1
ATOM 1537 N N . LEU B 1 51 ? 43.650 48.465 30.061 1.00 20.40 50 LEU B N 1
ATOM 1538 C CA . LEU B 1 51 ? 42.866 49.386 30.862 1.00 23.33 50 LEU B CA 1
ATOM 1539 C C . LEU B 1 51 ? 41.935 48.708 31.853 1.00 23.42 50 LEU B C 1
ATOM 1540 O O . LEU B 1 51 ? 41.591 49.306 32.865 1.00 25.04 50 LEU B O 1
ATOM 1545 N N . TYR B 1 52 ? 41.555 47.472 31.567 1.00 21.64 51 TYR B N 1
ATOM 1546 C CA . TYR B 1 52 ? 40.600 46.719 32.389 1.00 20.55 51 TYR B CA 1
ATOM 1547 C C . TYR B 1 52 ? 41.164 45.367 32.775 1.00 21.53 51 TYR B C 1
ATOM 1548 O O . TYR B 1 52 ? 41.359 44.492 31.930 1.00 23.25 51 TYR B O 1
ATOM 1557 N N . GLN B 1 53 ? 41.441 45.229 34.059 1.00 19.80 52 GLN B N 1
ATOM 1558 C CA . GLN B 1 53 ? 41.981 43.996 34.594 1.00 19.34 52 GLN B CA 1
ATOM 1559 C C . GLN B 1 53 ? 41.209 43.573 35.809 1.00 19.51 52 GLN B C 1
ATOM 1560 O O . GLN B 1 53 ? 41.304 44.193 36.867 1.00 22.06 52 GLN B O 1
ATOM 1566 N N . GLY B 1 54 ? 40.422 42.529 35.657 1.00 18.85 53 GLY B N 1
ATOM 1567 C CA . GLY B 1 54 ? 39.594 42.077 36.729 1.00 21.27 53 GLY B CA 1
ATOM 1568 C C . GLY B 1 54 ? 38.363 41.381 36.178 1.00 20.90 53 GLY B C 1
ATOM 1569 O O . GLY B 1 54 ? 38.385 40.867 35.078 1.00 21.03 53 GLY B O 1
ATOM 1570 N N . GLN B 1 55 ? 37.282 41.413 36.953 1.00 19.66 54 GLN B N 1
ATOM 1571 C CA . GLN B 1 55 ? 36.125 40.589 36.703 1.00 18.89 54 GLN B CA 1
ATOM 1572 C C . GLN B 1 55 ? 34.845 41.422 36.705 1.00 18.07 54 GLN B C 1
ATOM 1573 O O . GLN B 1 55 ? 34.633 42.264 37.595 1.00 19.34 54 GLN B O 1
ATOM 1579 N N . LEU B 1 56 ? 33.978 41.154 35.739 1.00 17.52 55 LEU B N 1
ATOM 1580 C CA . LEU B 1 56 ? 32.673 41.828 35.649 1.00 18.41 55 LEU B CA 1
ATOM 1581 C C . LEU B 1 56 ? 31.796 41.486 36.830 1.00 18.66 55 LEU B C 1
ATOM 1582 O O . LEU B 1 56 ? 31.625 40.315 37.187 1.00 19.61 55 LEU B O 1
ATOM 1587 N N . GLY B 1 57 ? 31.225 42.506 37.458 1.00 18.15 56 GLY B N 1
ATOM 1588 C CA . GLY B 1 57 ? 30.393 42.311 38.618 1.00 17.90 56 GLY B CA 1
ATOM 1589 C C . GLY B 1 57 ? 31.129 42.355 39.942 1.00 20.22 56 GLY B C 1
ATOM 1590 O O . GLY B 1 57 ? 30.508 42.513 40.997 1.00 22.41 56 GLY B O 1
ATOM 1591 N N . ALA B 1 58 ? 32.446 42.194 39.911 1.00 21.08 57 ALA B N 1
ATOM 1592 C CA . ALA B 1 58 ? 33.262 42.282 41.115 1.00 21.13 57 ALA B CA 1
ATOM 1593 C C . ALA B 1 58 ? 34.134 43.563 41.099 1.00 21.16 57 ALA B C 1
ATOM 1594 O O . ALA B 1 58 ? 34.104 44.368 42.039 1.00 21.74 57 ALA B O 1
ATOM 1596 N N . ASP B 1 59 ? 34.903 43.735 40.029 1.00 19.61 58 ASP B N 1
ATOM 1597 C CA . ASP B 1 59 ? 35.795 44.854 39.861 1.00 21.83 58 ASP B CA 1
ATOM 1598 C C . ASP B 1 59 ? 35.246 45.902 38.911 1.00 20.94 58 ASP B C 1
ATOM 1599 O O . ASP B 1 59 ? 35.651 47.075 39.001 1.00 21.10 58 ASP B O 1
ATOM 1604 N N . TYR B 1 60 ? 34.383 45.496 37.983 1.00 19.21 59 TYR B N 1
ATOM 1605 C CA . TYR B 1 60 ? 33.847 46.384 36.928 1.00 18.58 59 TYR B CA 1
ATOM 1606 C C . TYR B 1 60 ? 32.346 46.202 36.810 1.00 19.38 59 TYR B C 1
ATOM 1607 O O . TYR B 1 60 ? 31.834 45.078 36.895 1.00 21.29 59 TYR B O 1
ATOM 1616 N N . THR B 1 61 ? 31.658 47.329 36.612 1.00 19.53 60 THR B N 1
ATOM 1617 C CA . THR B 1 61 ? 30.228 47.341 36.386 1.00 18.08 60 THR B CA 1
ATOM 1618 C C . THR B 1 61 ? 29.930 46.978 34.929 1.00 19.31 60 THR B C 1
ATOM 1619 O O . THR B 1 61 ? 30.829 46.924 34.071 1.00 18.69 60 THR B O 1
ATOM 1623 N N . VAL B 1 62 ? 28.660 46.740 34.635 1.00 22.06 61 VAL B N 1
ATOM 1624 C CA . VAL B 1 62 ? 28.279 46.364 33.273 1.00 21.43 61 VAL B CA 1
ATOM 1625 C C . VAL B 1 62 ? 28.657 47.454 32.287 1.00 20.26 61 VAL B C 1
ATOM 1626 O O . VAL B 1 62 ? 29.136 47.142 31.215 1.00 21.08 61 VAL B O 1
ATOM 1630 N N . SER B 1 63 ? 28.439 48.737 32.620 1.00 18.82 62 SER B N 1
ATOM 1631 C CA . SER B 1 63 ? 28.749 49.802 31.695 1.00 19.53 62 SER B CA 1
ATOM 1632 C C . SER B 1 63 ? 30.251 49.890 31.452 1.00 20.66 62 SER B C 1
ATOM 1633 O O . SER B 1 63 ? 30.687 50.221 30.344 1.00 19.43 62 SER B O 1
ATOM 1636 N N . GLU B 1 64 ? 31.037 49.584 32.483 1.00 20.09 63 GLU B N 1
ATOM 1637 C CA . GLU B 1 64 ? 32.498 49.476 32.332 1.00 18.30 63 GLU B CA 1
ATOM 1638 C C . GLU B 1 64 ? 32.901 48.306 31.433 1.00 19.76 63 GLU B C 1
ATOM 1639 O O . GLU B 1 64 ? 33.738 48.463 30.576 1.00 20.29 63 GLU B O 1
ATOM 1645 N N . GLY B 1 65 ? 32.241 47.156 31.586 1.00 18.29 64 GLY B N 1
ATOM 1646 C CA . GLY B 1 65 ? 32.459 46.018 30.675 1.00 17.19 64 GLY B CA 1
ATOM 1647 C C . GLY B 1 65 ? 32.119 46.383 29.243 1.00 17.81 64 GLY B C 1
ATOM 1648 O O . GLY B 1 65 ? 32.817 45.989 28.315 1.00 17.52 64 GLY B O 1
ATOM 1649 N N . TYR B 1 66 ? 31.025 47.105 29.060 1.00 17.57 65 TYR B N 1
ATOM 1650 C CA . TYR B 1 66 ? 30.633 47.579 27.722 1.00 17.40 65 TYR B CA 1
ATOM 1651 C C . TYR B 1 66 ? 31.765 48.406 27.106 1.00 17.51 65 TYR B C 1
ATOM 1652 O O . TYR B 1 66 ? 32.175 48.197 25.972 1.00 18.65 65 TYR B O 1
ATOM 1661 N N . ALA B 1 67 ? 32.270 49.341 27.888 1.00 18.42 66 ALA B N 1
ATOM 1662 C CA . ALA B 1 67 ? 33.390 50.210 27.463 1.00 18.24 66 ALA B CA 1
ATOM 1663 C C . ALA B 1 67 ? 34.626 49.364 27.160 1.00 19.55 66 ALA B C 1
ATOM 1664 O O . ALA B 1 67 ? 35.358 49.624 26.169 1.00 19.51 66 ALA B O 1
ATOM 1666 N N . ALA B 1 68 ? 34.845 48.317 27.975 1.00 18.68 67 ALA B N 1
ATOM 1667 C CA . ALA B 1 68 ? 35.989 47.446 27.762 1.00 18.97 67 ALA B CA 1
ATOM 1668 C C . ALA B 1 68 ? 35.891 46.672 26.459 1.00 19.80 67 ALA B C 1
ATOM 1669 O O . ALA B 1 68 ? 36.852 46.577 25.713 1.00 21.57 67 ALA B O 1
ATOM 1671 N N . CYS B 1 69 ? 34.720 46.130 26.170 1.00 20.19 68 CYS B N 1
ATOM 1672 C CA . CYS B 1 69 ? 34.540 45.378 24.926 1.00 19.96 68 CYS B CA 1
ATOM 1673 C C . CYS B 1 69 ? 34.599 46.270 23.713 1.00 20.05 68 CYS B C 1
ATOM 1674 O O . CYS B 1 69 ? 35.049 45.844 22.628 1.00 21.20 68 CYS B O 1
ATOM 1677 N N . ARG B 1 70 ? 34.142 47.503 23.884 1.00 20.17 69 ARG B N 1
ATOM 1678 C CA . ARG B 1 70 ? 34.270 48.515 22.829 1.00 19.50 69 ARG B CA 1
ATOM 1679 C C . ARG B 1 70 ? 35.754 48.786 22.545 1.00 21.12 69 ARG B C 1
ATOM 1680 O O . ARG B 1 70 ? 36.172 48.833 21.380 1.00 21.09 69 ARG B O 1
ATOM 1688 N N . LEU B 1 71 ? 36.559 48.973 23.587 1.00 19.39 70 LEU B N 1
ATOM 1689 C CA . LEU B 1 71 ? 37.975 49.271 23.411 1.00 20.31 70 LEU B CA 1
ATOM 1690 C C . LEU B 1 71 ? 38.733 48.076 22.811 1.00 20.06 70 LEU B C 1
ATOM 1691 O O . LEU B 1 71 ? 39.584 48.252 21.933 1.00 22.74 70 LEU B O 1
ATOM 1696 N N . ALA B 1 72 ? 38.448 46.866 23.286 1.00 18.53 71 ALA B N 1
ATOM 1697 C CA . ALA B 1 72 ? 39.046 45.654 22.679 1.00 17.46 71 ALA B CA 1
ATOM 1698 C C . ALA B 1 72 ? 38.702 45.535 21.196 1.00 18.67 71 ALA B C 1
ATOM 1699 O O . ALA B 1 72 ? 39.533 45.120 20.365 1.00 20.68 71 ALA B O 1
ATOM 1701 N N . THR B 1 73 ? 37.474 45.919 20.853 1.00 20.50 72 THR B N 1
ATOM 1702 C CA . THR B 1 73 ? 37.015 45.849 19.459 1.00 19.06 72 THR B CA 1
ATOM 1703 C C . THR B 1 73 ? 37.703 46.943 18.628 1.00 20.39 72 THR B C 1
ATOM 1704 O O . THR B 1 73 ? 38.058 46.724 17.479 1.00 21.81 72 THR B O 1
ATOM 1708 N N . LEU B 1 74 ? 37.924 48.109 19.216 1.00 19.79 73 LEU B N 1
ATOM 1709 C CA . LEU B 1 74 ? 38.702 49.136 18.524 1.00 22.55 73 LEU B CA 1
ATOM 1710 C C . LEU B 1 74 ? 40.093 48.624 18.219 1.00 21.76 73 LEU B C 1
ATOM 1711 O O . LEU B 1 74 ? 40.615 48.871 17.131 1.00 21.46 73 LEU B O 1
ATOM 1716 N N . ASN B 1 75 ? 40.700 47.920 19.178 1.00 20.84 74 ASN B N 1
ATOM 1717 C CA . ASN B 1 75 ? 41.984 47.241 18.951 1.00 20.78 74 ASN B CA 1
ATOM 1718 C C . ASN B 1 75 ? 41.894 46.209 17.834 1.00 20.73 74 ASN B C 1
ATOM 1719 O O . ASN B 1 75 ? 42.740 46.176 16.952 1.00 23.13 74 ASN B O 1
ATOM 1724 N N . ALA B 1 76 ? 40.844 45.392 17.848 1.00 21.85 75 ALA B N 1
ATOM 1725 C CA . ALA B 1 76 ? 40.609 44.414 16.784 1.00 20.58 75 ALA B CA 1
ATOM 1726 C C . ALA B 1 76 ? 40.473 45.064 15.401 1.00 22.58 75 ALA B C 1
ATOM 1727 O O . ALA B 1 76 ? 40.940 44.518 14.408 1.00 22.68 75 ALA B O 1
ATOM 1729 N N . ILE B 1 77 ? 39.806 46.207 15.339 1.00 20.71 76 ILE B N 1
ATOM 1730 C CA . ILE B 1 77 ? 39.658 46.959 14.061 1.00 21.75 76 ILE B CA 1
ATOM 1731 C C . ILE B 1 77 ? 41.014 47.478 13.601 1.00 22.27 76 ILE B C 1
ATOM 1732 O O . ILE B 1 77 ? 41.333 47.445 12.414 1.00 21.89 76 ILE B O 1
ATOM 1737 N N . ALA B 1 78 ? 41.846 47.922 14.544 1.00 22.20 77 ALA B N 1
ATOM 1738 C CA . ALA B 1 78 ? 43.211 48.314 14.214 1.00 23.69 77 ALA B CA 1
ATOM 1739 C C . ALA B 1 78 ? 43.956 47.132 13.582 1.00 23.61 77 ALA B C 1
ATOM 1740 O O . ALA B 1 78 ? 44.701 47.292 12.602 1.00 22.72 77 ALA B O 1
ATOM 1742 N N . GLN B 1 79 ? 43.728 45.939 14.106 1.00 22.70 78 GLN B N 1
ATOM 1743 C CA . GLN B 1 79 ? 44.390 44.753 13.588 1.00 24.23 78 GLN B CA 1
ATOM 1744 C C . GLN B 1 79 ? 43.932 44.485 12.154 1.00 24.44 78 GLN B C 1
ATOM 1745 O O . GLN B 1 79 ? 44.736 44.155 11.290 1.00 25.79 78 GLN B O 1
ATOM 1751 N N . LEU B 1 80 ? 42.636 44.644 11.914 1.00 23.90 79 LEU B N 1
ATOM 1752 C CA . LEU B 1 80 ? 42.065 44.405 10.588 1.00 24.15 79 LEU B CA 1
ATOM 1753 C C . LEU B 1 80 ? 42.616 45.429 9.606 1.00 24.26 79 LEU B C 1
ATOM 1754 O O . LEU B 1 80 ? 42.928 45.084 8.463 1.00 25.53 79 LEU B O 1
ATOM 1759 N N . LYS B 1 81 ? 42.735 46.675 10.048 1.00 23.08 80 LYS B N 1
ATOM 1760 C CA . LYS B 1 81 ? 43.254 47.720 9.167 1.00 25.70 80 LYS B CA 1
ATOM 1761 C C . LYS B 1 81 ? 44.698 47.455 8.763 1.00 28.62 80 LYS B C 1
ATOM 1762 O O . LYS B 1 81 ? 45.113 47.744 7.629 1.00 25.60 80 LYS B O 1
ATOM 1768 N N . GLN B 1 82 ? 45.474 46.926 9.705 1.00 27.16 81 GLN B N 1
ATOM 1769 C CA . GLN B 1 82 ? 46.846 46.551 9.407 1.00 28.94 81 GLN B CA 1
ATOM 1770 C C . GLN B 1 82 ? 46.903 45.442 8.374 1.00 28.70 81 GLN B C 1
ATOM 1771 O O . GLN B 1 82 ? 47.733 45.475 7.477 1.00 31.22 81 GLN B O 1
ATOM 1777 N N . ALA B 1 83 ? 46.011 44.473 8.492 1.00 26.43 82 ALA B N 1
ATOM 1778 C CA . ALA B 1 83 ? 45.951 43.380 7.564 1.00 26.56 82 ALA B CA 1
ATOM 1779 C C . ALA B 1 83 ? 45.481 43.807 6.164 1.00 27.33 82 ALA B C 1
ATOM 1780 O O . ALA B 1 83 ? 46.036 43.330 5.182 1.00 27.79 82 ALA B O 1
ATOM 1782 N N . CYS B 1 84 ? 44.477 44.686 6.066 1.00 26.04 83 CYS B N 1
ATOM 1783 C CA A CYS B 1 84 ? 43.916 44.921 4.725 0.50 26.62 83 CYS B CA 1
ATOM 1784 C CA B CYS B 1 84 ? 43.759 44.999 4.809 0.50 27.53 83 CYS B CA 1
ATOM 1785 C C . CYS B 1 84 ? 44.144 46.308 4.157 1.00 26.22 83 CYS B C 1
ATOM 1786 O O . CYS B 1 84 ? 43.839 46.535 2.999 1.00 25.33 83 CYS B O 1
ATOM 1791 N N . GLY B 1 85 ? 44.717 47.209 4.942 1.00 25.21 84 GLY B N 1
ATOM 1792 C CA . GLY B 1 85 ? 45.105 48.532 4.441 1.00 25.50 84 GLY B CA 1
ATOM 1793 C C . GLY B 1 85 ? 43.982 49.540 4.464 1.00 26.78 84 GLY B C 1
ATOM 1794 O O . GLY B 1 85 ? 44.124 50.615 5.067 1.00 29.37 84 GLY B O 1
ATOM 1795 N N . GLU B 1 86 ? 42.883 49.210 3.790 1.00 25.08 85 GLU B N 1
ATOM 1796 C CA . GLU B 1 86 ? 41.701 50.036 3.714 1.00 23.42 85 GLU B CA 1
ATOM 1797 C C . GLU B 1 86 ? 40.587 49.176 4.248 1.00 22.57 85 GLU B C 1
ATOM 1798 O O . GLU B 1 86 ? 40.329 48.105 3.719 1.00 22.11 85 GLU B O 1
ATOM 1804 N N . LEU B 1 87 ? 39.926 49.650 5.299 1.00 21.96 86 LEU B N 1
ATOM 1805 C CA . LEU B 1 87 ? 38.844 48.902 5.919 1.00 22.06 86 LEU B CA 1
ATOM 1806 C C . LEU B 1 87 ? 37.643 48.755 4.973 1.00 22.54 86 LEU B C 1
ATOM 1807 O O . LEU B 1 87 ? 36.808 47.888 5.182 1.00 22.42 86 LEU B O 1
ATOM 1812 N N . SER B 1 88 ? 37.561 49.601 3.936 1.00 22.51 87 SER B N 1
ATOM 1813 C CA . SER B 1 88 ? 36.563 49.412 2.865 1.00 22.64 87 SER B CA 1
ATOM 1814 C C . SER B 1 88 ? 36.672 48.087 2.140 1.00 23.43 87 SER B C 1
ATOM 1815 O O . SER B 1 88 ? 35.752 47.658 1.464 1.00 23.09 87 SER B O 1
ATOM 1818 N N . ARG B 1 89 ? 37.838 47.474 2.226 1.00 22.85 88 ARG B N 1
ATOM 1819 C CA . ARG B 1 89 ? 38.093 46.173 1.594 1.00 24.93 88 ARG B CA 1
ATOM 1820 C C . ARG B 1 89 ? 37.370 45.011 2.279 1.00 24.92 88 ARG B C 1
ATOM 1821 O O . ARG B 1 89 ? 37.215 43.916 1.709 1.00 27.47 88 ARG B O 1
ATOM 1829 N N . ILE B 1 90 ? 36.903 45.247 3.487 1.00 24.35 89 ILE B N 1
ATOM 1830 C CA . ILE B 1 90 ? 36.135 44.215 4.208 1.00 23.05 89 ILE B CA 1
ATOM 1831 C C . ILE B 1 90 ? 34.709 44.139 3.677 1.00 23.89 89 ILE B C 1
ATOM 1832 O O . ILE B 1 90 ? 33.957 45.124 3.729 1.00 24.26 89 ILE B O 1
ATOM 1837 N N . LYS B 1 91 ? 34.336 42.987 3.123 1.00 21.72 90 LYS B N 1
ATOM 1838 C CA . LYS B 1 91 ? 32.961 42.769 2.677 1.00 21.97 90 LYS B CA 1
ATOM 1839 C C . LYS B 1 91 ? 31.989 42.667 3.846 1.00 23.34 90 LYS B C 1
ATOM 1840 O O . LYS B 1 91 ? 30.900 43.200 3.793 1.00 21.39 90 LYS B O 1
ATOM 1846 N N . GLN B 1 92 ? 32.396 41.969 4.904 1.00 22.87 91 GLN B N 1
ATOM 1847 C CA . GLN B 1 92 ? 31.585 41.868 6.118 1.00 23.03 91 GLN B CA 1
ATOM 1848 C C . GLN B 1 92 ? 32.423 41.400 7.267 1.00 21.05 91 GLN B C 1
ATOM 1849 O O . GLN B 1 92 ? 33.343 40.639 7.076 1.00 21.87 91 GLN B O 1
ATOM 1855 N N . ILE B 1 93 ? 32.105 41.888 8.451 1.00 21.46 92 ILE B N 1
ATOM 1856 C CA . ILE B 1 93 ? 32.570 41.302 9.696 1.00 20.60 92 ILE B CA 1
ATOM 1857 C C . ILE B 1 93 ? 31.477 40.341 10.066 1.00 21.10 92 ILE B C 1
ATOM 1858 O O . ILE B 1 93 ? 30.451 40.772 10.592 1.00 22.77 92 ILE B O 1
ATOM 1863 N N . TYR B 1 94 ? 31.633 39.072 9.699 1.00 19.02 93 TYR B N 1
ATOM 1864 C CA . TYR B 1 94 ? 30.527 38.122 9.807 1.00 20.71 93 TYR B CA 1
ATOM 1865 C C . TYR B 1 94 ? 30.407 37.474 11.190 1.00 19.61 93 TYR B C 1
ATOM 1866 O O . TYR B 1 94 ? 29.373 36.865 11.496 1.00 20.29 93 TYR B O 1
ATOM 1875 N N . ARG B 1 95 ? 31.456 37.581 12.007 1.00 20.44 94 ARG B N 1
ATOM 1876 C CA . ARG B 1 95 ? 31.460 36.913 13.310 1.00 20.30 94 ARG B CA 1
ATOM 1877 C C . ARG B 1 95 ? 32.301 37.663 14.332 1.00 19.15 94 ARG B C 1
ATOM 1878 O O . ARG B 1 95 ? 33.396 38.141 14.032 1.00 20.06 94 ARG B O 1
ATOM 1886 N N . LEU B 1 96 ? 31.738 37.798 15.532 1.00 17.97 95 LEU B N 1
ATOM 1887 C CA . LEU B 1 96 ? 32.410 38.334 16.715 1.00 17.86 95 LEU B CA 1
ATOM 1888 C C . LEU B 1 96 ? 32.420 37.216 17.745 1.00 19.32 95 LEU B C 1
ATOM 1889 O O . LEU B 1 96 ? 31.385 36.608 17.968 1.00 19.13 95 LEU B O 1
ATOM 1894 N N . GLU B 1 97 ? 33.569 36.935 18.370 1.00 19.11 96 GLU B N 1
ATOM 1895 C CA . GLU B 1 97 ? 33.624 35.967 19.476 1.00 19.74 96 GLU B CA 1
ATOM 1896 C C . GLU B 1 97 ? 34.321 36.667 20.640 1.00 20.51 96 GLU B C 1
ATOM 1897 O O . GLU B 1 97 ? 35.436 37.159 20.508 1.00 22.58 96 GLU B O 1
ATOM 1903 N N . GLY B 1 98 ? 33.635 36.738 21.776 1.00 18.14 97 GLY B N 1
ATOM 1904 C CA . GLY B 1 98 ? 34.114 37.466 22.943 1.00 17.38 97 GLY B CA 1
ATOM 1905 C C . GLY B 1 98 ? 34.144 36.620 24.190 1.00 18.19 97 GLY B C 1
ATOM 1906 O O . GLY B 1 98 ? 33.248 35.803 24.398 1.00 18.31 97 GLY B O 1
ATOM 1907 N N . VAL B 1 99 ? 35.160 36.847 25.017 1.00 16.33 98 VAL B N 1
ATOM 1908 C CA . VAL B 1 99 ? 35.339 36.197 26.294 1.00 16.46 98 VAL B CA 1
ATOM 1909 C C . VAL B 1 99 ? 35.421 37.271 27.368 1.00 18.05 98 VAL B C 1
ATOM 1910 O O . VAL B 1 99 ? 36.138 38.283 27.191 1.00 19.71 98 VAL B O 1
ATOM 1914 N N . LEU B 1 100 ? 34.727 37.036 28.469 1.00 17.71 99 LEU B N 1
ATOM 1915 C CA . LEU B 1 100 ? 34.775 37.905 29.641 1.00 17.11 99 LEU B CA 1
ATOM 1916 C C . LEU B 1 100 ? 35.035 37.118 30.886 1.00 18.28 99 LEU B C 1
ATOM 1917 O O . LEU B 1 100 ? 34.605 35.978 31.001 1.00 18.76 99 LEU B O 1
ATOM 1922 N N . ASN B 1 101 ? 35.689 37.747 31.859 1.00 17.91 100 ASN B N 1
ATOM 1923 C CA . ASN B 1 101 ? 35.756 37.180 33.206 1.00 19.39 100 ASN B CA 1
ATOM 1924 C C . ASN B 1 101 ? 34.609 37.797 33.997 1.00 19.00 100 ASN B C 1
ATOM 1925 O O . ASN B 1 101 ? 34.551 39.029 34.117 1.00 18.63 100 ASN B O 1
ATOM 1930 N N . VAL B 1 102 ? 33.682 36.944 34.486 1.00 19.32 101 VAL B N 1
ATOM 1931 C CA . VAL B 1 102 ? 32.405 37.405 35.048 1.00 18.38 101 VAL B CA 1
ATOM 1932 C C . VAL B 1 102 ? 32.185 36.721 36.401 1.00 20.05 101 VAL B C 1
ATOM 1933 O O . VAL B 1 102 ? 32.352 35.513 36.549 1.00 19.22 101 VAL B O 1
ATOM 1937 N N . HIS B 1 103 ? 31.827 37.529 37.394 1.00 19.83 102 HIS B N 1
ATOM 1938 C CA . HIS B 1 103 ? 31.491 37.021 38.715 1.00 22.31 102 HIS B CA 1
ATOM 1939 C C . HIS B 1 103 ? 30.114 36.328 38.701 1.00 21.63 102 HIS B C 1
ATOM 1940 O O . HIS B 1 103 ? 29.240 36.715 37.962 1.00 20.56 102 HIS B O 1
ATOM 1947 N N . GLN B 1 104 ? 29.931 35.322 39.542 1.00 25.01 103 GLN B N 1
ATOM 1948 C CA A GLN B 1 104 ? 28.671 34.567 39.593 0.50 27.12 103 GLN B CA 1
ATOM 1949 C CA B GLN B 1 104 ? 28.665 34.565 39.581 0.50 27.62 103 GLN B CA 1
ATOM 1950 C C . GLN B 1 104 ? 27.432 35.437 39.790 1.00 28.31 103 GLN B C 1
ATOM 1951 O O . GLN B 1 104 ? 26.354 35.114 39.312 1.00 30.81 103 GLN B O 1
ATOM 1956 N N . SER B 1 105 ? 27.581 36.536 40.502 1.00 29.15 104 SER B N 1
ATOM 1957 C CA . SER B 1 105 ? 26.441 37.434 40.788 1.00 29.70 104 SER B CA 1
ATOM 1958 C C . SER B 1 105 ? 25.950 38.240 39.576 1.00 30.84 104 SER B C 1
ATOM 1959 O O . SER B 1 105 ? 25.012 39.029 39.698 1.00 30.91 104 SER B O 1
ATOM 1962 N N . CYS B 1 106 ? 26.604 38.084 38.421 1.00 28.58 105 CYS B N 1
ATOM 1963 C CA . CYS B 1 106 ? 26.321 38.899 37.246 1.00 27.30 105 CYS B CA 1
ATOM 1964 C C . CYS B 1 106 ? 26.040 38.030 36.002 1.00 27.19 105 CYS B C 1
ATOM 1965 O O . CYS B 1 106 ? 26.888 37.261 35.601 1.00 29.01 105 CYS B O 1
ATOM 1968 N N . ILE B 1 107 ? 24.869 38.140 35.380 1.00 27.77 106 ILE B N 1
ATOM 1969 C CA . ILE B 1 107 ? 24.656 37.448 34.081 1.00 29.46 106 ILE B CA 1
ATOM 1970 C C . ILE B 1 107 ? 24.381 38.461 32.964 1.00 30.99 106 ILE B C 1
ATOM 1971 O O . ILE B 1 107 ? 23.795 38.102 31.915 1.00 30.68 106 ILE B O 1
ATOM 1976 N N . GLU B 1 108 ? 24.788 39.723 33.176 1.00 29.77 107 GLU B N 1
ATOM 1977 C CA . GLU B 1 108 ? 24.550 40.774 32.197 1.00 27.27 107 GLU B CA 1
ATOM 1978 C C . GLU B 1 108 ? 25.708 40.950 31.279 1.00 27.14 107 GLU B C 1
ATOM 1979 O O . GLU B 1 108 ? 25.814 41.971 30.625 1.00 24.01 107 GLU B O 1
ATOM 1985 N N . HIS B 1 109 ? 26.549 39.928 31.149 1.00 24.43 108 HIS B N 1
ATOM 1986 C CA . HIS B 1 109 ? 27.669 40.011 30.237 1.00 23.85 108 HIS B CA 1
ATOM 1987 C C . HIS B 1 109 ? 27.276 40.154 28.793 1.00 23.65 108 HIS B C 1
ATOM 1988 O O . HIS B 1 109 ? 28.008 40.735 28.030 1.00 25.90 108 HIS B O 1
ATOM 1995 N N . PRO B 1 110 ? 26.117 39.605 28.370 1.00 20.85 109 PRO B N 1
ATOM 1996 C CA . PRO B 1 110 ? 25.772 39.948 26.989 1.00 20.61 109 PRO B CA 1
ATOM 1997 C C . PRO B 1 110 ? 25.668 41.456 26.736 1.00 21.13 109 PRO B C 1
ATOM 1998 O O . PRO B 1 110 ? 25.925 41.907 25.656 1.00 21.92 109 PRO B O 1
ATOM 2002 N N . LYS B 1 111 ? 25.252 42.219 27.741 1.00 21.79 110 LYS B N 1
ATOM 2003 C CA . LYS B 1 111 ? 25.162 43.661 27.601 1.00 23.72 110 LYS B CA 1
ATOM 2004 C C . LYS B 1 111 ? 26.547 44.273 27.488 1.00 22.43 110 LYS B C 1
ATOM 2005 O O . LYS B 1 111 ? 26.725 45.190 26.710 1.00 24.30 110 LYS B O 1
ATOM 2008 N N . ALA B 1 112 ? 27.530 43.717 28.204 1.00 20.02 111 ALA B N 1
ATOM 2009 C CA . ALA B 1 112 ? 28.917 44.135 28.066 1.00 20.04 111 ALA B CA 1
ATOM 2010 C C . ALA B 1 112 ? 29.437 43.862 26.666 1.00 19.82 111 ALA B C 1
ATOM 2011 O O . ALA B 1 112 ? 30.027 44.735 26.054 1.00 20.11 111 ALA B O 1
ATOM 2013 N N . LEU B 1 113 ? 29.180 42.667 26.140 1.00 20.75 112 LEU B N 1
ATOM 2014 C CA . LEU B 1 113 ? 29.632 42.327 24.797 1.00 19.40 112 LEU B CA 1
ATOM 2015 C C . LEU B 1 113 ? 28.979 43.152 23.693 1.00 20.17 112 LEU B C 1
ATOM 2016 O O . LEU B 1 113 ? 29.537 43.295 22.593 1.00 21.06 112 LEU B O 1
ATOM 2021 N N . ASP B 1 114 ? 27.818 43.730 23.978 1.00 21.35 113 ASP B N 1
ATOM 2022 C CA . ASP B 1 114 ? 27.224 44.712 23.073 1.00 22.01 113 ASP B CA 1
ATOM 2023 C C . ASP B 1 114 ? 28.134 45.905 22.842 1.00 21.14 113 ASP B C 1
ATOM 2024 O O . ASP B 1 114 ? 27.956 46.594 21.861 1.00 22.63 113 ASP B O 1
ATOM 2029 N N . GLY B 1 115 ? 29.095 46.167 23.730 1.00 20.76 114 GLY B N 1
ATOM 2030 C CA . GLY B 1 115 ? 30.094 47.209 23.465 1.00 20.31 114 GLY B CA 1
ATOM 2031 C C . GLY B 1 115 ? 30.856 46.901 22.176 1.00 20.83 114 GLY B C 1
ATOM 2032 O O . GLY B 1 115 ? 31.180 47.800 21.398 1.00 22.14 114 GLY B O 1
ATOM 2033 N N . ALA B 1 116 ? 31.164 45.614 21.963 1.00 19.77 115 ALA B N 1
ATOM 2034 C CA . ALA B 1 116 ? 31.769 45.156 20.725 1.00 19.58 115 ALA B CA 1
ATOM 2035 C C . ALA B 1 116 ? 30.769 45.210 19.570 1.00 20.12 115 ALA B C 1
ATOM 2036 O O . ALA B 1 116 ? 31.051 45.785 18.532 1.00 20.38 115 ALA B O 1
ATOM 2038 N N . SER B 1 117 ? 29.617 44.575 19.725 1.00 20.59 116 SER B N 1
ATOM 2039 C CA . SER B 1 117 ? 28.637 44.495 18.636 1.00 20.24 116 SER B CA 1
ATOM 2040 C C . SER B 1 117 ? 28.214 45.869 18.150 1.00 21.17 116 SER B C 1
ATOM 2041 O O . SER B 1 117 ? 28.146 46.096 16.937 1.00 20.66 116 SER B O 1
ATOM 2044 N N . ASP B 1 118 ? 27.964 46.798 19.084 1.00 18.88 117 ASP B N 1
ATOM 2045 C CA . ASP B 1 118 ? 27.493 48.140 18.696 1.00 22.07 117 ASP B CA 1
ATOM 2046 C C . ASP B 1 118 ? 28.579 48.875 17.920 1.00 21.61 117 ASP B C 1
ATOM 2047 O O . ASP B 1 118 ? 28.270 49.631 17.005 1.00 23.09 117 ASP B O 1
ATOM 2052 N N . LEU B 1 119 ? 29.835 48.713 18.293 1.00 21.96 118 LEU B N 1
ATOM 2053 C CA . LEU B 1 119 ? 30.912 49.417 17.557 1.00 21.76 118 LEU B CA 1
ATOM 2054 C C . LEU B 1 119 ? 31.058 48.865 16.127 1.00 22.63 118 LEU B C 1
ATOM 2055 O O . LEU B 1 119 ? 31.275 49.611 15.164 1.00 21.41 118 LEU B O 1
ATOM 2060 N N . LEU B 1 120 ? 30.901 47.557 15.979 1.00 19.97 119 LEU B N 1
ATOM 2061 C CA . LEU B 1 120 ? 30.989 46.950 14.640 1.00 21.47 119 LEU B CA 1
ATOM 2062 C C . LEU B 1 120 ? 29.911 47.562 13.716 1.00 22.26 119 LEU B C 1
ATOM 2063 O O . LEU B 1 120 ? 30.186 47.922 12.557 1.00 23.09 119 LEU B O 1
ATOM 2068 N N . LEU B 1 121 ? 28.710 47.715 14.244 1.00 23.16 120 LEU B N 1
ATOM 2069 C CA . LEU B 1 121 ? 27.609 48.314 13.478 1.00 21.53 120 LEU B CA 1
ATOM 2070 C C . LEU B 1 121 ? 27.852 49.803 13.216 1.00 23.31 120 LEU B C 1
ATOM 2071 O O . LEU B 1 121 ? 27.611 50.281 12.111 1.00 22.76 120 LEU B O 1
ATOM 2076 N N . GLU B 1 122 ? 28.356 50.518 14.211 1.00 23.13 121 GLU B N 1
ATOM 2077 C CA . GLU B 1 122 ? 28.643 51.948 14.078 1.00 25.06 121 GLU B CA 1
ATOM 2078 C C . GLU B 1 122 ? 29.693 52.211 13.001 1.00 25.66 121 GLU B C 1
ATOM 2079 O O . GLU B 1 122 ? 29.551 53.094 12.152 1.00 26.64 121 GLU B O 1
ATOM 2085 N N . ILE B 1 123 ? 30.739 51.400 12.984 1.00 23.34 122 ILE B N 1
ATOM 2086 C CA . ILE B 1 123 ? 31.870 51.668 12.138 1.00 22.80 122 ILE B CA 1
ATOM 2087 C C . ILE B 1 123 ? 31.708 51.050 10.750 1.00 24.20 122 ILE B C 1
ATOM 2088 O O . ILE B 1 123 ? 32.117 51.671 9.750 1.00 23.22 122 ILE B O 1
ATOM 2093 N N . PHE B 1 124 ? 31.136 49.846 10.673 1.00 22.38 123 PHE B N 1
ATOM 2094 C CA . PHE B 1 124 ? 31.016 49.147 9.379 1.00 23.60 123 PHE B CA 1
ATOM 2095 C C . PHE B 1 124 ? 29.644 49.197 8.759 1.00 23.35 123 PHE B C 1
ATOM 2096 O O . PHE B 1 124 ? 29.460 48.745 7.622 1.00 22.75 123 PHE B O 1
ATOM 2104 N N . GLY B 1 125 ? 28.678 49.740 9.481 1.00 23.89 124 GLY B N 1
ATOM 2105 C CA . GLY B 1 125 ? 27.306 49.774 8.993 1.00 25.14 124 GLY B CA 1
ATOM 2106 C C . GLY B 1 125 ? 26.761 48.400 8.688 1.00 26.72 124 GLY B C 1
ATOM 2107 O O . GLY B 1 125 ? 26.912 47.457 9.475 1.00 25.23 124 GLY B O 1
ATOM 2108 N N . GLU B 1 126 ? 26.116 48.263 7.532 1.00 27.26 125 GLU B N 1
ATOM 2109 C CA . GLU B 1 126 ? 25.531 46.985 7.175 1.00 26.90 125 GLU B CA 1
ATOM 2110 C C . GLU B 1 126 ? 26.587 45.913 7.055 1.00 26.30 125 GLU B C 1
ATOM 2111 O O . GLU B 1 126 ? 26.296 44.752 7.322 1.00 27.38 125 GLU B O 1
ATOM 2117 N N . ALA B 1 127 ? 27.810 46.292 6.686 1.00 22.37 126 ALA B N 1
ATOM 2118 C CA . ALA B 1 127 ? 28.929 45.340 6.627 1.00 22.60 126 ALA B CA 1
ATOM 2119 C C . ALA B 1 127 ? 29.388 44.850 8.024 1.00 22.64 126 ALA B C 1
ATOM 2120 O O . ALA B 1 127 ? 30.210 43.955 8.108 1.00 24.61 126 ALA B O 1
ATOM 2122 N N . GLY B 1 128 ? 28.864 45.456 9.087 1.00 22.82 127 GLY B N 1
ATOM 2123 C CA . GLY B 1 128 ? 29.179 45.087 10.448 1.00 22.18 127 GLY B CA 1
ATOM 2124 C C . GLY B 1 128 ? 28.183 44.157 11.103 1.00 22.49 127 GLY B C 1
ATOM 2125 O O . GLY B 1 128 ? 28.354 43.796 12.268 1.00 22.83 127 GLY B O 1
ATOM 2126 N N . ARG B 1 129 ? 27.155 43.733 10.375 1.00 23.10 128 ARG B N 1
ATOM 2127 C CA A ARG B 1 129 ? 26.150 42.799 10.908 0.50 22.46 128 ARG B CA 1
ATOM 2128 C CA B ARG B 1 129 ? 26.165 42.810 10.950 0.50 22.91 128 ARG B CA 1
ATOM 2129 C C . ARG B 1 129 ? 26.778 41.435 11.051 1.00 21.79 128 ARG B C 1
ATOM 2130 O O . ARG B 1 129 ? 27.276 40.886 10.073 1.00 20.06 128 ARG B O 1
ATOM 2145 N N . HIS B 1 130 ? 26.743 40.888 12.255 1.00 19.99 129 HIS B N 1
ATOM 2146 C CA . HIS B 1 130 ? 27.501 39.699 12.582 1.00 21.14 129 HIS B CA 1
ATOM 2147 C C . HIS B 1 130 ? 26.710 38.784 13.476 1.00 20.37 129 HIS B C 1
ATOM 2148 O O . HIS B 1 130 ? 25.854 39.275 14.225 1.00 22.23 129 HIS B O 1
ATOM 2155 N N . SER B 1 131 ? 26.986 37.475 13.383 1.00 18.38 130 SER B N 1
ATOM 2156 C CA . SER B 1 131 ? 26.618 36.520 14.423 1.00 18.13 130 SER B CA 1
ATOM 2157 C C . SER B 1 131 ? 27.664 36.629 15.516 1.00 18.65 130 SER B C 1
ATOM 2158 O O . SER B 1 131 ? 28.707 37.256 15.334 1.00 18.36 130 SER B O 1
ATOM 2161 N N . ARG B 1 132 ? 27.401 36.027 16.672 1.00 18.99 131 ARG B N 1
ATOM 2162 C CA . ARG B 1 132 ? 28.380 36.105 17.736 1.00 18.71 131 ARG B CA 1
ATOM 2163 C C . ARG B 1 132 ? 28.319 34.938 18.694 1.00 20.00 131 ARG B C 1
ATOM 2164 O O . ARG B 1 132 ? 27.275 34.242 18.788 1.00 19.46 131 ARG B O 1
ATOM 2180 N N . ILE B 1 134 ? 29.681 34.011 22.803 1.00 17.82 133 ILE B N 1
ATOM 2181 C CA . ILE B 1 134 ? 30.086 34.648 24.035 1.00 17.68 133 ILE B CA 1
ATOM 2182 C C . ILE B 1 134 ? 30.485 33.548 25.014 1.00 19.10 133 ILE B C 1
ATOM 2183 O O . ILE B 1 134 ? 29.851 32.485 25.056 1.00 17.32 133 ILE B O 1
ATOM 2188 N N . TRP B 1 135 ? 31.573 33.788 25.753 1.00 18.77 134 TRP B N 1
ATOM 2189 C CA . TRP B 1 135 ? 32.011 32.856 26.805 1.00 18.60 134 TRP B CA 1
ATOM 2190 C C . TRP B 1 135 ? 32.411 33.640 28.049 1.00 17.87 134 TRP B C 1
ATOM 2191 O O . TRP B 1 135 ? 32.773 34.800 27.956 1.00 17.95 134 TRP B O 1
ATOM 2202 N N . THR B 1 136 ? 32.303 32.983 29.207 1.00 16.83 135 THR B N 1
ATOM 2203 C CA . THR B 1 136 ? 32.947 33.461 30.376 1.00 16.73 135 THR B CA 1
ATOM 2204 C C . THR B 1 136 ? 34.035 32.476 30.739 1.00 17.16 135 THR B C 1
ATOM 2205 O O . THR B 1 136 ? 33.826 31.246 30.700 1.00 17.28 135 THR B O 1
ATOM 2209 N N . ASN B 1 137 ? 35.180 32.996 31.150 1.00 16.91 136 ASN B N 1
ATOM 2210 C CA . ASN B 1 137 ? 36.276 32.141 31.610 1.00 16.43 136 ASN B CA 1
ATOM 2211 C C . ASN B 1 137 ? 36.784 32.661 32.940 1.00 18.20 136 ASN B C 1
ATOM 2212 O O . ASN B 1 137 ? 36.778 33.883 33.175 1.00 19.32 136 ASN B O 1
ATOM 2217 N N . PRO B 1 138 ? 37.222 31.759 33.829 1.00 18.33 137 PRO B N 1
ATOM 2218 C CA . PRO B 1 138 ? 37.604 32.191 35.182 1.00 18.80 137 PRO B CA 1
ATOM 2219 C C . PRO B 1 138 ? 38.948 32.886 35.265 1.00 19.73 137 PRO B C 1
ATOM 2220 O O . PRO B 1 138 ? 39.206 33.649 36.224 1.00 19.98 137 PRO B O 1
ATOM 2224 N N . VAL B 1 139 ? 39.816 32.600 34.307 1.00 18.99 138 VAL B N 1
ATOM 2225 C CA . VAL B 1 139 ? 41.191 33.142 34.320 1.00 19.33 138 VAL B CA 1
ATOM 2226 C C . VAL B 1 139 ? 41.479 33.655 32.924 1.00 19.63 138 VAL B C 1
ATOM 2227 O O . VAL B 1 139 ? 41.205 32.962 31.937 1.00 20.17 138 VAL B O 1
ATOM 2239 N N . PRO B 1 141 ? 44.172 35.954 30.092 1.00 19.55 140 PRO B N 1
ATOM 2240 C CA . PRO B 1 141 ? 45.554 36.376 29.878 1.00 20.60 140 PRO B CA 1
ATOM 2241 C C . PRO B 1 141 ? 45.690 37.800 30.363 1.00 20.98 140 PRO B C 1
ATOM 2242 O O . PRO B 1 141 ? 44.759 38.594 30.145 1.00 20.10 140 PRO B O 1
ATOM 2246 N N . LEU B 1 142 ? 46.781 38.093 31.067 1.00 19.50 141 LEU B N 1
ATOM 2247 C CA . LEU B 1 142 ? 47.066 39.413 31.617 1.00 20.68 141 LEU B CA 1
ATOM 2248 C C . LEU B 1 142 ? 46.000 39.872 32.627 1.00 20.96 141 LEU B C 1
ATOM 2249 O O . LEU B 1 142 ? 45.936 41.051 32.942 1.00 20.67 141 LEU B O 1
ATOM 2254 N N . ASN B 1 143 ? 45.173 38.949 33.124 1.00 21.07 142 ASN B N 1
ATOM 2255 C CA A ASN B 1 143 ? 44.039 39.308 33.955 0.70 21.08 142 ASN B CA 1
ATOM 2256 C CA B ASN B 1 143 ? 44.028 39.289 33.956 0.30 20.60 142 ASN B CA 1
ATOM 2257 C C . ASN B 1 143 ? 43.108 40.310 33.301 1.00 21.06 142 ASN B C 1
ATOM 2258 O O . ASN B 1 143 ? 42.403 41.076 34.001 1.00 19.76 142 ASN B O 1
ATOM 2267 N N . SER B 1 144 ? 43.066 40.291 31.968 1.00 18.68 143 SER B N 1
ATOM 2268 C CA . SER B 1 144 ? 42.170 41.150 31.228 1.00 19.02 143 SER B CA 1
ATOM 2269 C C . SER B 1 144 ? 40.713 40.878 31.578 1.00 20.89 143 SER B C 1
ATOM 2270 O O . SER B 1 144 ? 40.305 39.750 31.809 1.00 20.23 143 SER B O 1
ATOM 2273 N N . LEU B 1 145 ? 39.895 41.920 31.600 1.00 19.54 144 LEU B N 1
ATOM 2274 C CA . LEU B 1 145 ? 38.461 41.725 31.772 1.00 17.46 144 LEU B CA 1
ATOM 2275 C C . LEU B 1 145 ? 37.851 41.013 30.567 1.00 20.08 144 LEU B C 1
ATOM 2276 O O . LEU B 1 145 ? 36.899 40.247 30.711 1.00 19.57 144 LEU B O 1
ATOM 2281 N N . CYS B 1 146 ? 38.406 41.253 29.381 1.00 20.38 145 CYS B N 1
ATOM 2282 C CA . CYS B 1 146 ? 37.826 40.693 28.190 1.00 21.21 145 CYS B CA 1
ATOM 2283 C C . CYS B 1 146 ? 38.824 40.452 27.081 1.00 22.41 145 CYS B C 1
ATOM 2284 O O . CYS B 1 146 ? 39.945 40.980 27.085 1.00 21.54 145 CYS B O 1
ATOM 2287 N N . LEU B 1 147 ? 38.384 39.644 26.137 1.00 20.09 146 LEU B N 1
ATOM 2288 C CA . LEU B 1 147 ? 39.139 39.369 24.927 1.00 20.34 146 LEU B CA 1
ATOM 2289 C C . LEU B 1 147 ? 38.156 39.302 23.765 1.00 19.37 146 LEU B C 1
ATOM 2290 O O . LEU B 1 147 ? 37.085 38.664 23.877 1.00 21.78 146 LEU B O 1
ATOM 2295 N N . VAL B 1 148 ? 38.535 39.877 22.624 1.00 19.83 147 VAL B N 1
ATOM 2296 C CA . VAL B 1 148 ? 37.667 39.922 21.463 1.00 19.62 147 VAL B CA 1
ATOM 2297 C C . VAL B 1 148 ? 38.403 39.336 20.262 1.00 19.91 147 VAL B C 1
ATOM 2298 O O . VAL B 1 148 ? 39.606 39.568 20.083 1.00 20.20 147 VAL B O 1
ATOM 2302 N N . TYR B 1 149 ? 37.667 38.572 19.453 1.00 19.11 148 TYR B N 1
ATOM 2303 C CA . TYR B 1 149 ? 38.143 38.003 18.211 1.00 19.38 148 TYR B CA 1
ATOM 2304 C C . TYR B 1 149 ? 37.149 38.374 17.116 1.00 20.36 148 TYR B C 1
ATOM 2305 O O . TYR B 1 149 ? 35.939 38.233 17.292 1.00 19.95 148 TYR B O 1
ATOM 2314 N N . LEU B 1 150 ? 37.661 38.812 15.979 1.00 20.76 149 LEU B N 1
ATOM 2315 C CA . LEU B 1 150 ? 36.834 39.172 14.824 1.00 19.13 149 LEU B CA 1
ATOM 2316 C C . LEU B 1 150 ? 37.178 38.285 13.632 1.00 20.08 149 LEU B C 1
ATOM 2317 O O . LEU B 1 150 ? 38.297 37.805 13.507 1.00 18.50 149 LEU B O 1
ATOM 2322 N N . PHE B 1 151 ? 36.175 38.069 12.789 1.00 20.24 150 PHE B N 1
ATOM 2323 C CA . PHE B 1 151 ? 36.283 37.279 11.579 1.00 19.64 150 PHE B CA 1
ATOM 2324 C C . PHE B 1 151 ? 35.642 38.114 10.457 1.00 20.94 150 PHE B C 1
ATOM 2325 O O . PHE B 1 151 ? 34.500 38.580 10.600 1.00 22.85 150 PHE B O 1
ATOM 2333 N N . ALA B 1 152 ? 36.384 38.302 9.366 1.00 20.96 151 ALA B N 1
ATOM 2334 C CA . ALA B 1 152 ? 35.997 39.190 8.284 1.00 20.49 151 ALA B CA 1
ATOM 2335 C C . ALA B 1 152 ? 36.102 38.458 6.972 1.00 20.01 151 ALA B C 1
ATOM 2336 O O . ALA B 1 152 ? 36.969 37.602 6.799 1.00 22.55 151 ALA B O 1
ATOM 2338 N N . GLU B 1 153 ? 35.218 38.818 6.054 1.00 20.00 152 GLU B N 1
ATOM 2339 C CA . GLU B 1 153 ? 35.240 38.343 4.674 1.00 19.34 152 GLU B CA 1
ATOM 2340 C C . GLU B 1 153 ? 35.842 39.419 3.792 1.00 21.38 152 GLU B C 1
ATOM 2341 O O . GLU B 1 153 ? 35.444 40.581 3.876 1.00 21.57 152 GLU B O 1
ATOM 2347 N N . LEU B 1 154 ? 36.811 39.031 2.975 1.00 21.98 153 LEU B N 1
ATOM 2348 C CA . LEU B 1 154 ? 37.455 39.929 2.021 1.00 26.26 153 LEU B CA 1
ATOM 2349 C C . LEU B 1 154 ? 36.995 39.587 0.609 1.00 30.72 153 LEU B C 1
ATOM 2350 O O . LEU B 1 154 ? 37.270 40.331 -0.339 1.00 31.28 153 LEU B O 1
ATOM 2356 N N . ASN C 1 4 ? 61.036 17.314 1.899 1.00 43.28 3 ASN C N 1
ATOM 2357 C CA . ASN C 1 4 ? 61.125 17.436 3.390 1.00 44.91 3 ASN C CA 1
ATOM 2358 C C . ASN C 1 4 ? 59.745 17.667 3.998 1.00 44.81 3 ASN C C 1
ATOM 2359 O O . ASN C 1 4 ? 59.189 18.773 3.922 1.00 47.73 3 ASN C O 1
ATOM 2364 N N . THR C 1 5 ? 59.212 16.618 4.620 1.00 41.25 4 THR C N 1
ATOM 2365 C CA . THR C 1 5 ? 57.801 16.563 4.996 1.00 37.38 4 THR C CA 1
ATOM 2366 C C . THR C 1 5 ? 57.589 16.744 6.503 1.00 32.86 4 THR C C 1
ATOM 2367 O O . THR C 1 5 ? 58.516 16.561 7.296 1.00 30.35 4 THR C O 1
ATOM 2371 N N . PRO C 1 6 ? 56.358 17.091 6.911 1.00 30.04 5 PRO C N 1
ATOM 2372 C CA . PRO C 1 6 ? 56.100 17.126 8.357 1.00 27.63 5 PRO C CA 1
ATOM 2373 C C . PRO C 1 6 ? 56.496 15.829 9.044 1.00 25.58 5 PRO C C 1
ATOM 2374 O O . PRO C 1 6 ? 57.027 15.832 10.140 1.00 26.52 5 PRO C O 1
ATOM 2378 N N . GLU C 1 7 ? 56.273 14.730 8.351 1.00 24.55 6 GLU C N 1
ATOM 2379 C CA . GLU C 1 7 ? 56.637 13.417 8.857 1.00 25.47 6 GLU C CA 1
ATOM 2380 C C . GLU C 1 7 ? 58.155 13.290 9.098 1.00 26.08 6 GLU C C 1
ATOM 2381 O O . GLU C 1 7 ? 58.560 12.753 10.132 1.00 26.78 6 GLU C O 1
ATOM 2387 N N . SER C 1 8 ? 58.987 13.812 8.195 1.00 26.66 7 SER C N 1
ATOM 2388 C CA . SER C 1 8 ? 60.441 13.748 8.397 1.00 27.81 7 SER C CA 1
ATOM 2389 C C . SER C 1 8 ? 60.855 14.573 9.613 1.00 28.26 7 SER C C 1
ATOM 2390 O O . SER C 1 8 ? 61.773 14.181 10.368 1.00 28.73 7 SER C O 1
ATOM 2393 N N . ARG C 1 9 ? 60.172 15.701 9.814 1.00 27.55 8 ARG C N 1
ATOM 2394 C CA . ARG C 1 9 ? 60.500 16.581 10.910 1.00 27.00 8 ARG C CA 1
ATOM 2395 C C . ARG C 1 9 ? 60.111 15.960 12.239 1.00 27.90 8 ARG C C 1
ATOM 2396 O O . ARG C 1 9 ? 60.802 16.146 13.242 1.00 28.17 8 ARG C O 1
ATOM 2404 N N . LEU C 1 10 ? 58.995 15.229 12.247 1.00 26.62 9 LEU C N 1
ATOM 2405 C CA . LEU C 1 10 ? 58.604 14.447 13.418 1.00 26.74 9 LEU C CA 1
ATOM 2406 C C . LEU C 1 10 ? 59.668 13.401 13.739 1.00 28.69 9 LEU C C 1
ATOM 2407 O O . LEU C 1 10 ? 60.043 13.226 14.897 1.00 29.16 9 LEU C O 1
ATOM 2412 N N . VAL C 1 11 ? 60.150 12.712 12.711 1.00 30.78 10 VAL C N 1
ATOM 2413 C CA . VAL C 1 11 ? 61.222 11.743 12.897 1.00 32.71 10 VAL C CA 1
ATOM 2414 C C . VAL C 1 11 ? 62.466 12.448 13.457 1.00 34.29 10 VAL C C 1
ATOM 2415 O O . VAL C 1 11 ? 62.981 12.052 14.506 1.00 36.67 10 VAL C O 1
ATOM 2419 N N . ALA C 1 12 ? 62.905 13.521 12.809 1.00 34.46 11 ALA C N 1
ATOM 2420 C CA . ALA C 1 12 ? 64.079 14.259 13.280 1.00 34.85 11 ALA C CA 1
ATOM 2421 C C . ALA C 1 12 ? 63.920 14.757 14.737 1.00 36.41 11 ALA C C 1
ATOM 2422 O O . ALA C 1 12 ? 64.903 14.855 15.472 1.00 38.21 11 ALA C O 1
ATOM 2424 N N . ALA C 1 13 ? 62.694 15.043 15.165 1.00 34.72 12 ALA C N 1
ATOM 2425 C CA . ALA C 1 13 ? 62.433 15.514 16.519 1.00 34.53 12 ALA C CA 1
ATOM 2426 C C . ALA C 1 13 ? 62.299 14.350 17.500 1.00 34.43 12 ALA C C 1
ATOM 2427 O O . ALA C 1 13 ? 62.097 14.562 18.703 1.00 35.15 12 ALA C O 1
ATOM 2429 N N . GLY C 1 14 ? 62.396 13.128 16.983 1.00 34.51 13 GLY C N 1
ATOM 2430 C CA . GLY C 1 14 ? 62.220 11.925 17.792 1.00 35.40 13 GLY C CA 1
ATOM 2431 C C . GLY C 1 14 ? 60.803 11.719 18.288 1.00 35.70 13 GLY C C 1
ATOM 2432 O O . GLY C 1 14 ? 60.594 11.134 19.357 1.00 36.24 13 GLY C O 1
ATOM 2433 N N . LEU C 1 15 ? 59.834 12.199 17.511 1.00 35.09 14 LEU C N 1
ATOM 2434 C CA . LEU C 1 15 ? 58.412 12.123 17.873 1.00 34.50 14 LEU C CA 1
ATOM 2435 C C . LEU C 1 15 ? 57.714 11.043 17.052 1.00 35.29 14 LEU C C 1
ATOM 2436 O O . LEU C 1 15 ? 57.837 11.006 15.824 1.00 36.92 14 LEU C O 1
ATOM 2441 N N . GLU C 1 16 ? 57.000 10.160 17.742 1.00 33.84 15 GLU C N 1
ATOM 2442 C CA . GLU C 1 16 ? 56.173 9.149 17.093 1.00 34.82 15 GLU C CA 1
ATOM 2443 C C . GLU C 1 16 ? 54.720 9.602 17.218 1.00 33.09 15 GLU C C 1
ATOM 2444 O O . GLU C 1 16 ? 54.294 10.030 18.287 1.00 33.38 15 GLU C O 1
ATOM 2446 N N . LEU C 1 17 ? 53.961 9.529 16.135 1.00 31.40 16 LEU C N 1
ATOM 2447 C CA . LEU C 1 17 ? 52.567 9.959 16.187 1.00 30.98 16 LEU C CA 1
ATOM 2448 C C . LEU C 1 17 ? 51.766 8.916 16.956 1.00 31.14 16 LEU C C 1
ATOM 2449 O O . LEU C 1 17 ? 51.870 7.731 16.683 1.00 29.66 16 LEU C O 1
ATOM 2454 N N . PRO C 1 18 ? 50.972 9.354 17.939 1.00 30.39 17 PRO C N 1
ATOM 2455 C CA . PRO C 1 18 ? 50.201 8.348 18.667 1.00 30.31 17 PRO C CA 1
ATOM 2456 C C . PRO C 1 18 ? 49.083 7.756 17.830 1.00 30.64 17 PRO C C 1
ATOM 2457 O O . PRO C 1 18 ? 48.774 8.269 16.742 1.00 28.69 17 PRO C O 1
ATOM 2461 N N . GLU C 1 19 ? 48.503 6.667 18.326 1.00 31.78 18 GLU C N 1
ATOM 2462 C CA . GLU C 1 19 ? 47.248 6.161 17.791 1.00 33.25 18 GLU C CA 1
ATOM 2463 C C . GLU C 1 19 ? 46.173 7.184 18.107 1.00 33.42 18 GLU C C 1
ATOM 2464 O O . GLU C 1 19 ? 46.171 7.762 19.199 1.00 33.85 18 GLU C O 1
ATOM 2466 N N . VAL C 1 20 ? 45.264 7.398 17.158 1.00 32.54 19 VAL C N 1
ATOM 2467 C CA . VAL C 1 20 ? 44.225 8.399 17.268 1.00 33.54 19 VAL C CA 1
ATOM 2468 C C . VAL C 1 20 ? 43.156 7.940 18.263 1.00 34.07 19 VAL C C 1
ATOM 2469 O O . VAL C 1 20 ? 42.609 6.845 18.134 1.00 33.67 19 VAL C O 1
ATOM 2473 N N . ALA C 1 21 ? 42.866 8.778 19.255 1.00 33.10 20 ALA C N 1
ATOM 2474 C CA . ALA C 1 21 ? 41.896 8.439 20.293 1.00 33.85 20 ALA C CA 1
ATOM 2475 C C . ALA C 1 21 ? 40.453 8.451 19.764 1.00 35.08 20 ALA C C 1
ATOM 2476 O O . ALA C 1 21 ? 40.129 9.154 18.795 1.00 36.73 20 ALA C O 1
ATOM 2478 N N . ALA C 1 22 ? 39.598 7.658 20.408 1.00 34.94 21 ALA C N 1
ATOM 2479 C CA . ALA C 1 22 ? 38.182 7.591 20.093 1.00 33.95 21 ALA C CA 1
ATOM 2480 C C . ALA C 1 22 ? 37.459 8.841 20.617 1.00 33.63 21 ALA C C 1
ATOM 2481 O O . ALA C 1 22 ? 37.841 9.374 21.662 1.00 33.28 21 ALA C O 1
ATOM 2483 N N . ALA C 1 23 ? 36.432 9.294 19.895 1.00 32.43 22 ALA C N 1
ATOM 2484 C CA . ALA C 1 23 ? 35.551 10.351 20.359 1.00 30.74 22 ALA C CA 1
ATOM 2485 C C . ALA C 1 23 ? 35.015 10.020 21.758 1.00 31.91 22 ALA C C 1
ATOM 2486 O O . ALA C 1 23 ? 34.827 8.849 22.085 1.00 31.59 22 ALA C O 1
ATOM 2488 N N . LEU C 1 24 ? 34.783 11.048 22.585 1.00 31.25 23 LEU C N 1
ATOM 2489 C CA . LEU C 1 24 ? 34.095 10.902 23.882 1.00 31.89 23 LEU C CA 1
ATOM 2490 C C . LEU C 1 24 ? 32.548 10.874 23.815 1.00 31.75 23 LEU C C 1
ATOM 2491 O O . LEU C 1 24 ? 31.888 10.730 24.848 1.00 33.32 23 LEU C O 1
ATOM 2496 N N . GLY C 1 25 ? 31.979 11.030 22.618 1.00 29.10 24 GLY C N 1
ATOM 2497 C CA . GLY C 1 25 ? 30.543 11.170 22.431 1.00 28.09 24 GLY C CA 1
ATOM 2498 C C . GLY C 1 25 ? 30.229 10.797 20.989 1.00 29.13 24 GLY C C 1
ATOM 2499 O O . GLY C 1 25 ? 31.112 10.203 20.300 1.00 29.78 24 GLY C O 1
ATOM 2500 N N . ASN C 1 26 ? 29.028 11.167 20.509 1.00 26.10 25 ASN C N 1
ATOM 2501 C CA A ASN C 1 26 ? 28.578 10.697 19.200 0.50 26.08 25 ASN C CA 1
ATOM 2502 C CA B ASN C 1 26 ? 28.522 10.723 19.214 0.50 26.65 25 ASN C CA 1
ATOM 2503 C C . ASN C 1 26 ? 28.883 11.711 18.102 1.00 24.57 25 ASN C C 1
ATOM 2504 O O . ASN C 1 26 ? 28.007 12.232 17.406 1.00 25.37 25 ASN C O 1
ATOM 2513 N N . TYR C 1 27 ? 30.177 11.973 17.954 1.00 21.70 26 TYR C N 1
ATOM 2514 C CA . TYR C 1 27 ? 30.673 12.980 17.021 1.00 21.20 26 TYR C CA 1
ATOM 2515 C C . TYR C 1 27 ? 31.897 12.447 16.284 1.00 22.10 26 TYR C C 1
ATOM 2516 O O . TYR C 1 27 ? 32.523 11.482 16.702 1.00 19.93 26 TYR C O 1
ATOM 2525 N N . GLU C 1 28 ? 32.268 13.149 15.225 1.00 21.82 27 GLU C N 1
ATOM 2526 C CA . GLU C 1 28 ? 33.396 12.774 14.416 1.00 21.31 27 GLU C CA 1
ATOM 2527 C C . GLU C 1 28 ? 34.680 13.400 14.928 1.00 21.74 27 GLU C C 1
ATOM 2528 O O . GLU C 1 28 ? 34.707 14.527 15.420 1.00 21.69 27 GLU C O 1
ATOM 2534 N N . PRO C 1 29 ? 35.783 12.663 14.809 1.00 23.70 28 PRO C N 1
ATOM 2535 C CA . PRO C 1 29 ? 37.075 13.205 15.202 1.00 24.65 28 PRO C CA 1
ATOM 2536 C C . PRO C 1 29 ? 37.581 14.372 14.335 1.00 22.82 28 PRO C C 1
ATOM 2537 O O . PRO C 1 29 ? 38.418 15.153 14.791 1.00 22.88 28 PRO C O 1
ATOM 2541 N N . TYR C 1 30 ? 37.054 14.503 13.125 1.00 21.87 29 TYR C N 1
ATOM 2542 C CA . TYR C 1 30 ? 37.305 15.673 12.302 1.00 22.13 29 TYR C CA 1
ATOM 2543 C C . TYR C 1 30 ? 36.168 15.859 11.336 1.00 22.40 29 TYR C C 1
ATOM 2544 O O . TYR C 1 30 ? 35.377 14.932 11.135 1.00 20.77 29 TYR C O 1
ATOM 2553 N N . SER C 1 31 ? 36.050 17.060 10.779 1.00 20.49 30 SER C N 1
ATOM 2554 C CA . SER C 1 31 ? 35.128 17.269 9.685 1.00 21.34 30 SER C CA 1
ATOM 2555 C C . SER C 1 31 ? 35.768 18.179 8.660 1.00 22.68 30 SER C C 1
ATOM 2556 O O . SER C 1 31 ? 36.841 18.751 8.904 1.00 19.99 30 SER C O 1
ATOM 2559 N N . ILE C 1 32 ? 35.140 18.249 7.489 1.00 22.72 31 ILE C N 1
ATOM 2560 C CA . ILE C 1 32 ? 35.683 19.012 6.349 1.00 24.22 31 ILE C CA 1
ATOM 2561 C C . ILE C 1 32 ? 34.549 19.776 5.698 1.00 25.71 31 ILE C C 1
ATOM 2562 O O . ILE C 1 32 ? 33.517 19.195 5.379 1.00 26.28 31 ILE C O 1
ATOM 2567 N N . VAL C 1 33 ? 34.730 21.081 5.531 1.00 24.28 32 VAL C N 1
ATOM 2568 C CA . VAL C 1 33 ? 33.822 21.882 4.729 1.00 23.17 32 VAL C CA 1
ATOM 2569 C C . VAL C 1 33 ? 34.699 22.607 3.701 1.00 23.92 32 VAL C C 1
ATOM 2570 O O . VAL C 1 33 ? 35.645 23.312 4.040 1.00 24.08 32 VAL C O 1
ATOM 2574 N N . GLY C 1 34 ? 34.417 22.366 2.434 1.00 24.21 33 GLY C N 1
ATOM 2575 C CA . GLY C 1 34 ? 35.267 22.867 1.377 1.00 25.94 33 GLY C CA 1
ATOM 2576 C C . GLY C 1 34 ? 36.716 22.460 1.555 1.00 25.33 33 GLY C C 1
ATOM 2577 O O . GLY C 1 34 ? 37.055 21.280 1.547 1.00 26.45 33 GLY C O 1
ATOM 2578 N N . SER C 1 35 ? 37.592 23.442 1.708 1.00 25.48 34 SER C N 1
ATOM 2579 C CA . SER C 1 35 ? 39.014 23.154 1.863 1.00 26.15 34 SER C CA 1
ATOM 2580 C C . SER C 1 35 ? 39.452 23.211 3.328 1.00 24.82 34 SER C C 1
ATOM 2581 O O . SER C 1 35 ? 40.639 23.171 3.615 1.00 25.68 34 SER C O 1
ATOM 2584 N N . GLN C 1 36 ? 38.502 23.273 4.249 1.00 22.88 35 GLN C N 1
ATOM 2585 C CA . GLN C 1 36 ? 38.828 23.464 5.652 1.00 22.24 35 GLN C CA 1
ATOM 2586 C C . GLN C 1 36 ? 38.563 22.184 6.424 1.00 23.96 35 GLN C C 1
ATOM 2587 O O . GLN C 1 36 ? 37.433 21.707 6.482 1.00 26.35 35 GLN C O 1
ATOM 2593 N N . LEU C 1 37 ? 39.621 21.662 7.033 1.00 21.75 36 LEU C N 1
ATOM 2594 C CA . LEU C 1 37 ? 39.600 20.449 7.850 1.00 22.02 36 LEU C CA 1
ATOM 2595 C C . LEU C 1 37 ? 39.745 20.869 9.298 1.00 22.29 36 LEU C C 1
ATOM 2596 O O . LEU C 1 37 ? 40.627 21.632 9.609 1.00 23.13 36 LEU C O 1
ATOM 2609 N N . THR C 1 39 ? 39.589 19.498 13.507 1.00 20.80 38 THR C N 1
ATOM 2610 C CA . THR C 1 39 ? 39.513 18.411 14.489 1.00 20.48 38 THR C CA 1
ATOM 2611 C C . THR C 1 39 ? 38.506 18.710 15.598 1.00 21.68 38 THR C C 1
ATOM 2612 O O . THR C 1 39 ? 38.127 19.843 15.813 1.00 20.86 38 THR C O 1
ATOM 2616 N N . SER C 1 40 ? 38.040 17.641 16.241 1.00 19.88 39 SER C N 1
ATOM 2617 C CA . SER C 1 40 ? 37.389 17.720 17.524 1.00 19.22 39 SER C CA 1
ATOM 2618 C C . SER C 1 40 ? 38.492 17.837 18.570 1.00 20.05 39 SER C C 1
ATOM 2619 O O . SER C 1 40 ? 39.672 17.955 18.240 1.00 18.91 39 SER C O 1
ATOM 2622 N N . GLY C 1 41 ? 38.125 17.840 19.835 1.00 20.18 40 GLY C N 1
ATOM 2623 C CA . GLY C 1 41 ? 39.089 18.095 20.881 1.00 19.44 40 GLY C CA 1
ATOM 2624 C C . GLY C 1 41 ? 40.091 16.975 21.047 1.00 19.94 40 GLY C C 1
ATOM 2625 O O . GLY C 1 41 ? 39.744 15.767 21.066 1.00 20.72 40 GLY C O 1
ATOM 2626 N N . GLN C 1 42 ? 41.358 17.371 21.155 1.00 19.66 41 GLN C N 1
ATOM 2627 C CA . GLN C 1 42 ? 42.449 16.411 21.263 1.00 19.64 41 GLN C CA 1
ATOM 2628 C C . GLN C 1 42 ? 43.136 16.537 22.602 1.00 20.47 41 GLN C C 1
ATOM 2629 O O . GLN C 1 42 ? 43.398 17.619 23.061 1.00 20.79 41 GLN C O 1
ATOM 2635 N N . PHE C 1 43 ? 43.460 15.392 23.207 1.00 20.49 42 PHE C N 1
ATOM 2636 C CA . PHE C 1 43 ? 43.947 15.341 24.583 1.00 20.68 42 PHE C CA 1
ATOM 2637 C C . PHE C 1 43 ? 45.408 14.960 24.611 1.00 19.49 42 PHE C C 1
ATOM 2638 O O . PHE C 1 43 ? 45.902 14.337 23.664 1.00 19.48 42 PHE C O 1
ATOM 2646 N N . PRO C 1 44 ? 46.098 15.264 25.724 1.00 20.45 43 PRO C N 1
ATOM 2647 C CA . PRO C 1 44 ? 47.471 14.803 25.903 1.00 20.26 43 PRO C CA 1
ATOM 2648 C C . PRO C 1 44 ? 47.599 13.333 26.302 1.00 20.58 43 PRO C C 1
ATOM 2649 O O . PRO C 1 44 ? 47.913 13.011 27.449 1.00 20.33 43 PRO C O 1
ATOM 2653 N N . TYR C 1 45 ? 47.382 12.461 25.320 1.00 21.63 44 TYR C N 1
ATOM 2654 C CA . TYR C 1 45 ? 47.503 11.036 25.481 1.00 22.38 44 TYR C CA 1
ATOM 2655 C C . TYR C 1 45 ? 48.888 10.572 25.063 1.00 24.42 44 TYR C C 1
ATOM 2656 O O . TYR C 1 45 ? 49.418 11.012 24.037 1.00 22.07 44 TYR C O 1
ATOM 2665 N N . LEU C 1 46 ? 49.422 9.628 25.829 1.00 25.39 45 LEU C N 1
ATOM 2666 C CA . LEU C 1 46 ? 50.640 8.909 25.455 1.00 27.53 45 LEU C CA 1
ATOM 2667 C C . LEU C 1 46 ? 50.406 7.439 25.741 1.00 29.45 45 LEU C C 1
ATOM 2668 O O . LEU C 1 46 ? 50.055 7.073 26.863 1.00 27.92 45 LEU C O 1
ATOM 2673 N N . GLN C 1 47 ? 50.568 6.608 24.722 1.00 32.53 46 GLN C N 1
ATOM 2674 C CA . GLN C 1 47 ? 50.338 5.163 24.861 1.00 36.40 46 GLN C CA 1
ATOM 2675 C C . GLN C 1 47 ? 48.970 4.873 25.461 1.00 35.43 46 GLN C C 1
ATOM 2676 O O . GLN C 1 47 ? 48.815 4.009 26.315 1.00 35.68 46 GLN C O 1
ATOM 2682 N N . GLY C 1 48 ? 47.981 5.635 25.016 1.00 34.36 47 GLY C N 1
ATOM 2683 C CA . GLY C 1 48 ? 46.608 5.466 25.471 1.00 33.72 47 GLY C CA 1
ATOM 2684 C C . GLY C 1 48 ? 46.289 5.972 26.868 1.00 33.17 47 GLY C C 1
ATOM 2685 O O . GLY C 1 48 ? 45.152 5.818 27.333 1.00 34.46 47 GLY C O 1
ATOM 2686 N N . LYS C 1 49 ? 47.262 6.587 27.537 1.00 28.98 48 LYS C N 1
ATOM 2687 C CA . LYS C 1 49 ? 47.041 7.123 28.876 1.00 28.33 48 LYS C CA 1
ATOM 2688 C C . LYS C 1 49 ? 46.987 8.634 28.846 1.00 25.54 48 LYS C C 1
ATOM 2689 O O . LYS C 1 49 ? 47.870 9.279 28.282 1.00 23.14 48 LYS C O 1
ATOM 2692 N N . LEU C 1 50 ? 45.973 9.195 29.489 1.00 24.98 49 LEU C N 1
ATOM 2693 C CA . LEU C 1 50 ? 45.873 10.635 29.619 1.00 22.24 49 LEU C CA 1
ATOM 2694 C C . LEU C 1 50 ? 46.895 11.059 30.661 1.00 23.71 49 LEU C C 1
ATOM 2695 O O . LEU C 1 50 ? 46.720 10.804 31.856 1.00 22.77 49 LEU C O 1
ATOM 2700 N N . LEU C 1 51 ? 47.948 11.723 30.198 1.00 20.94 50 LEU C N 1
ATOM 2701 C CA . LEU C 1 51 ? 49.116 11.994 31.033 1.00 23.53 50 LEU C CA 1
ATOM 2702 C C . LEU C 1 51 ? 48.976 13.168 31.992 1.00 23.90 50 LEU C C 1
ATOM 2703 O O . LEU C 1 51 ? 49.695 13.236 32.998 1.00 25.42 50 LEU C O 1
ATOM 2708 N N . TYR C 1 52 ? 48.091 14.107 31.675 1.00 21.52 51 TYR C N 1
ATOM 2709 C CA . TYR C 1 52 ? 47.941 15.318 32.489 1.00 20.87 51 TYR C CA 1
ATOM 2710 C C . TYR C 1 52 ? 46.492 15.475 32.868 1.00 21.79 51 TYR C C 1
ATOM 2711 O O . TYR C 1 52 ? 45.664 15.765 32.023 1.00 23.46 51 TYR C O 1
ATOM 2720 N N . GLN C 1 53 ? 46.213 15.279 34.147 1.00 20.50 52 GLN C N 1
ATOM 2721 C CA . GLN C 1 53 ? 44.887 15.415 34.701 1.00 19.08 52 GLN C CA 1
ATOM 2722 C C . GLN C 1 53 ? 44.958 16.319 35.913 1.00 19.51 52 GLN C C 1
ATOM 2723 O O . GLN C 1 53 ? 45.496 15.933 36.953 1.00 21.53 52 GLN C O 1
ATOM 2729 N N . GLY C 1 54 ? 44.446 17.528 35.768 1.00 18.74 53 GLY C N 1
ATOM 2730 C CA . GLY C 1 54 ? 44.487 18.489 36.837 1.00 20.67 53 GLY C CA 1
ATOM 2731 C C . GLY C 1 54 ? 44.514 19.902 36.306 1.00 20.93 53 GLY C C 1
ATOM 2732 O O . GLY C 1 54 ? 44.033 20.169 35.216 1.00 20.77 53 GLY C O 1
ATOM 2733 N N . GLN C 1 55 ? 45.118 20.797 37.083 1.00 18.64 54 GLN C N 1
ATOM 2734 C CA . GLN C 1 55 ? 44.991 22.211 36.857 1.00 18.81 54 GLN C CA 1
ATOM 2735 C C . GLN C 1 55 ? 46.332 22.918 36.854 1.00 18.67 54 GLN C C 1
ATOM 2736 O O . GLN C 1 55 ? 47.178 22.656 37.722 1.00 19.32 54 GLN C O 1
ATOM 2742 N N . LEU C 1 56 ? 46.525 23.807 35.883 1.00 17.70 55 LEU C N 1
ATOM 2743 C CA . LEU C 1 56 ? 47.755 24.577 35.776 1.00 18.32 55 LEU C CA 1
ATOM 2744 C C . LEU C 1 56 ? 47.904 25.489 36.978 1.00 18.74 55 LEU C C 1
ATOM 2745 O O . LEU C 1 56 ? 46.979 26.201 37.364 1.00 19.77 55 LEU C O 1
ATOM 2750 N N . GLY C 1 57 ? 49.068 25.466 37.604 1.00 18.20 56 GLY C N 1
ATOM 2751 C CA . GLY C 1 57 ? 49.329 26.316 38.751 1.00 18.06 56 GLY C CA 1
ATOM 2752 C C . GLY C 1 57 ? 49.071 25.598 40.050 1.00 20.21 56 GLY C C 1
ATOM 2753 O O . GLY C 1 57 ? 49.640 25.967 41.085 1.00 21.85 56 GLY C O 1
ATOM 2754 N N . ALA C 1 58 ? 48.226 24.574 40.013 1.00 20.65 57 ALA C N 1
ATOM 2755 C CA . ALA C 1 58 ? 47.906 23.813 41.220 1.00 20.79 57 ALA C CA 1
ATOM 2756 C C . ALA C 1 58 ? 48.600 22.440 41.184 1.00 21.20 57 ALA C C 1
ATOM 2757 O O . ALA C 1 58 ? 49.305 22.046 42.126 1.00 20.96 57 ALA C O 1
ATOM 2759 N N . ASP C 1 59 ? 48.359 21.702 40.104 1.00 19.68 58 ASP C N 1
ATOM 2760 C CA . ASP C 1 59 ? 48.888 20.351 39.925 1.00 21.60 58 ASP C CA 1
ATOM 2761 C C . ASP C 1 59 ? 50.089 20.298 39.001 1.00 21.13 58 ASP C C 1
ATOM 2762 O O . ASP C 1 59 ? 50.905 19.402 39.104 1.00 20.64 58 ASP C O 1
ATOM 2767 N N . TYR C 1 60 ? 50.120 21.203 38.041 1.00 19.51 59 TYR C N 1
ATOM 2768 C CA . TYR C 1 60 ? 51.135 21.251 37.000 1.00 18.57 59 TYR C CA 1
ATOM 2769 C C . TYR C 1 60 ? 51.741 22.644 36.897 1.00 18.95 59 TYR C C 1
ATOM 2770 O O . TYR C 1 60 ? 51.063 23.649 37.024 1.00 21.08 59 TYR C O 1
ATOM 2779 N N . THR C 1 61 ? 53.049 22.666 36.672 1.00 19.40 60 THR C N 1
ATOM 2780 C CA . THR C 1 61 ? 53.794 23.910 36.458 1.00 18.46 60 THR C CA 1
ATOM 2781 C C . THR C 1 61 ? 53.607 24.378 35.024 1.00 18.83 60 THR C C 1
ATOM 2782 O O . THR C 1 61 ? 53.083 23.656 34.197 1.00 18.45 60 THR C O 1
ATOM 2786 N N . VAL C 1 62 ? 54.062 25.590 34.719 1.00 21.56 61 VAL C N 1
ATOM 2787 C CA . VAL C 1 62 ? 53.926 26.097 33.375 1.00 20.91 61 VAL C CA 1
ATOM 2788 C C . VAL C 1 62 ? 54.681 25.230 32.376 1.00 19.68 61 VAL C C 1
ATOM 2789 O O . VAL C 1 62 ? 54.171 24.982 31.284 1.00 21.13 61 VAL C O 1
ATOM 2793 N N . SER C 1 63 ? 55.876 24.763 32.741 1.00 19.62 62 SER C N 1
ATOM 2794 C CA . SER C 1 63 ? 56.656 23.907 31.831 1.00 19.29 62 SER C CA 1
ATOM 2795 C C . SER C 1 63 ? 55.934 22.580 31.577 1.00 20.48 62 SER C C 1
ATOM 2796 O O . SER C 1 63 ? 55.953 22.058 30.474 1.00 19.46 62 SER C O 1
ATOM 2799 N N . GLU C 1 64 ? 55.252 22.054 32.590 1.00 19.87 63 GLU C N 1
ATOM 2800 C CA . GLU C 1 64 ? 54.437 20.855 32.399 1.00 18.37 63 GLU C CA 1
ATOM 2801 C C . GLU C 1 64 ? 53.240 21.118 31.503 1.00 18.98 63 GLU C C 1
ATOM 2802 O O . GLU C 1 64 ? 52.958 20.330 30.632 1.00 20.16 63 GLU C O 1
ATOM 2808 N N . GLY C 1 65 ? 52.555 22.243 31.706 1.00 18.22 64 GLY C N 1
ATOM 2809 C CA . GLY C 1 65 ? 51.462 22.658 30.811 1.00 16.87 64 GLY C CA 1
ATOM 2810 C C . GLY C 1 65 ? 51.925 22.759 29.366 1.00 17.87 64 GLY C C 1
ATOM 2811 O O . GLY C 1 65 ? 51.214 22.343 28.450 1.00 17.78 64 GLY C O 1
ATOM 2812 N N . TYR C 1 66 ? 53.112 23.330 29.159 1.00 17.14 65 TYR C N 1
ATOM 2813 C CA . TYR C 1 66 ? 53.727 23.396 27.850 1.00 17.40 65 TYR C CA 1
ATOM 2814 C C . TYR C 1 66 ? 53.895 22.010 27.255 1.00 17.86 65 TYR C C 1
ATOM 2815 O O . TYR C 1 66 ? 53.545 21.757 26.098 1.00 18.53 65 TYR C O 1
ATOM 2824 N N . ALA C 1 67 ? 54.431 21.106 28.054 1.00 18.49 66 ALA C N 1
ATOM 2825 C CA . ALA C 1 67 ? 54.597 19.721 27.634 1.00 17.82 66 ALA C CA 1
ATOM 2826 C C . ALA C 1 67 ? 53.270 19.078 27.270 1.00 19.13 66 ALA C C 1
ATOM 2827 O O . ALA C 1 67 ? 53.171 18.326 26.276 1.00 19.02 66 ALA C O 1
ATOM 2829 N N . ALA C 1 68 ? 52.237 19.399 28.057 1.00 19.16 67 ALA C N 1
ATOM 2830 C CA . ALA C 1 68 ? 50.893 18.856 27.859 1.00 18.90 67 ALA C CA 1
ATOM 2831 C C . ALA C 1 68 ? 50.275 19.359 26.562 1.00 19.85 67 ALA C C 1
ATOM 2832 O O . ALA C 1 68 ? 49.685 18.594 25.809 1.00 21.44 67 ALA C O 1
ATOM 2834 N N . CYS C 1 69 ? 50.404 20.644 26.287 1.00 19.35 68 CYS C N 1
ATOM 2835 C CA . CYS C 1 69 ? 49.878 21.198 25.047 1.00 19.74 68 CYS C CA 1
ATOM 2836 C C . CYS C 1 69 ? 50.637 20.680 23.823 1.00 19.92 68 CYS C C 1
ATOM 2837 O O . CYS C 1 69 ? 50.064 20.487 22.760 1.00 20.67 68 CYS C O 1
ATOM 2840 N N . ARG C 1 70 ? 51.934 20.471 23.981 1.00 19.95 69 ARG C N 1
ATOM 2841 C CA . ARG C 1 70 ? 52.729 19.840 22.925 1.00 20.06 69 ARG C CA 1
ATOM 2842 C C . ARG C 1 70 ? 52.191 18.427 22.629 1.00 20.53 69 ARG C C 1
ATOM 2843 O O . ARG C 1 70 ? 51.953 18.081 21.478 1.00 20.49 69 ARG C O 1
ATOM 2851 N N . LEU C 1 71 ? 51.964 17.628 23.667 1.00 18.67 70 LEU C N 1
ATOM 2852 C CA . LEU C 1 71 ? 51.473 16.253 23.478 1.00 20.08 70 LEU C CA 1
ATOM 2853 C C . LEU C 1 71 ? 50.048 16.211 22.897 1.00 19.66 70 LEU C C 1
ATOM 2854 O O . LEU C 1 71 ? 49.740 15.412 22.018 1.00 22.05 70 LEU C O 1
ATOM 2859 N N . ALA C 1 72 ? 49.167 17.071 23.383 1.00 18.39 71 ALA C N 1
ATOM 2860 C CA . ALA C 1 72 ? 47.821 17.169 22.794 1.00 18.04 71 ALA C CA 1
ATOM 2861 C C . ALA C 1 72 ? 47.884 17.551 21.302 1.00 18.92 71 ALA C C 1
ATOM 2862 O O . ALA C 1 72 ? 47.120 17.022 20.495 1.00 20.63 71 ALA C O 1
ATOM 2864 N N . THR C 1 73 ? 48.815 18.430 20.948 1.00 20.07 72 THR C N 1
ATOM 2865 C CA . THR C 1 73 ? 48.986 18.843 19.554 1.00 18.90 72 THR C CA 1
ATOM 2866 C C . THR C 1 73 ? 49.545 17.704 18.727 1.00 20.88 72 THR C C 1
ATOM 2867 O O . THR C 1 73 ? 49.145 17.512 17.588 1.00 22.12 72 THR C O 1
ATOM 2871 N N . LEU C 1 74 ? 50.463 16.942 19.287 1.00 19.65 73 LEU C N 1
ATOM 2872 C CA . LEU C 1 74 ? 50.942 15.748 18.589 1.00 22.30 73 LEU C CA 1
ATOM 2873 C C . LEU C 1 74 ? 49.773 14.790 18.275 1.00 21.67 73 LEU C C 1
ATOM 2874 O O . LEU C 1 74 ? 49.681 14.187 17.194 1.00 21.16 73 LEU C O 1
ATOM 2879 N N . ASN C 1 75 ? 48.883 14.630 19.247 1.00 21.52 74 ASN C N 1
ATOM 2880 C CA . ASN C 1 75 ? 47.648 13.867 19.030 1.00 21.11 74 ASN C CA 1
ATOM 2881 C C . ASN C 1 75 ? 46.786 14.494 17.917 1.00 21.69 74 ASN C C 1
ATOM 2882 O O . ASN C 1 75 ? 46.262 13.790 17.059 1.00 22.91 74 ASN C O 1
ATOM 2887 N N . ALA C 1 76 ? 46.658 15.823 17.925 1.00 21.25 75 ALA C N 1
ATOM 2888 C CA . ALA C 1 76 ? 45.892 16.526 16.891 1.00 21.39 75 ALA C CA 1
ATOM 2889 C C . ALA C 1 76 ? 46.513 16.339 15.504 1.00 22.21 75 ALA C C 1
ATOM 2890 O O . ALA C 1 76 ? 45.785 16.158 14.525 1.00 21.63 75 ALA C O 1
ATOM 2892 N N . ILE C 1 77 ? 47.844 16.343 15.434 1.00 21.52 76 ILE C N 1
ATOM 2893 C CA . ILE C 1 77 ? 48.539 16.103 14.164 1.00 21.85 76 ILE C CA 1
ATOM 2894 C C . ILE C 1 77 ? 48.320 14.674 13.684 1.00 22.33 76 ILE C C 1
ATOM 2895 O O . ILE C 1 77 ? 48.143 14.468 12.483 1.00 22.10 76 ILE C O 1
ATOM 2900 N N . ALA C 1 78 ? 48.301 13.709 14.610 1.00 21.92 77 ALA C N 1
ATOM 2901 C CA . ALA C 1 78 ? 47.967 12.326 14.280 1.00 23.50 77 ALA C CA 1
ATOM 2902 C C . ALA C 1 78 ? 46.585 12.274 13.640 1.00 23.50 77 ALA C C 1
ATOM 2903 O O . ALA C 1 78 ? 46.352 11.553 12.676 1.00 23.37 77 ALA C O 1
ATOM 2905 N N . GLN C 1 79 ? 45.662 13.054 14.184 1.00 22.69 78 GLN C N 1
ATOM 2906 C CA . GLN C 1 79 ? 44.306 13.094 13.676 1.00 24.16 78 GLN C CA 1
ATOM 2907 C C . GLN C 1 79 ? 44.246 13.691 12.268 1.00 24.54 78 GLN C C 1
ATOM 2908 O O . GLN C 1 79 ? 43.539 13.169 11.375 1.00 26.11 78 GLN C O 1
ATOM 2914 N N . LEU C 1 80 ? 45.013 14.760 12.054 1.00 23.43 79 LEU C N 1
ATOM 2915 C CA . LEU C 1 80 ? 45.098 15.370 10.737 1.00 23.82 79 LEU C CA 1
ATOM 2916 C C . LEU C 1 80 ? 45.729 14.397 9.747 1.00 23.78 79 LEU C C 1
ATOM 2917 O O . LEU C 1 80 ? 45.256 14.346 8.609 1.00 25.70 79 LEU C O 1
ATOM 2922 N N . LYS C 1 81 ? 46.754 13.637 10.150 1.00 23.56 80 LYS C N 1
ATOM 2923 C CA . LYS C 1 81 ? 47.388 12.681 9.221 1.00 25.19 80 LYS C CA 1
ATOM 2924 C C . LYS C 1 81 ? 46.394 11.591 8.808 1.00 28.16 80 LYS C C 1
ATOM 2925 O O . LYS C 1 81 ? 46.325 11.183 7.641 1.00 25.97 80 LYS C O 1
ATOM 2931 N N . GLN C 1 82 ? 45.621 11.113 9.775 1.00 27.35 81 GLN C N 1
ATOM 2932 C CA . GLN C 1 82 ? 44.581 10.132 9.505 1.00 28.87 81 GLN C CA 1
ATOM 2933 C C . GLN C 1 82 ? 43.603 10.633 8.466 1.00 28.85 81 GLN C C 1
ATOM 2934 O O . GLN C 1 82 ? 43.167 9.904 7.594 1.00 31.37 81 GLN C O 1
ATOM 2940 N N . ALA C 1 83 ? 43.236 11.897 8.584 1.00 26.99 82 ALA C N 1
ATOM 2941 C CA . ALA C 1 83 ? 42.304 12.514 7.657 1.00 26.77 82 ALA C CA 1
ATOM 2942 C C . ALA C 1 83 ? 42.873 12.769 6.267 1.00 27.47 82 ALA C C 1
ATOM 2943 O O . ALA C 1 83 ? 42.148 12.628 5.291 1.00 27.82 82 ALA C O 1
ATOM 2945 N N . CYS C 1 84 ? 44.143 13.135 6.143 1.00 26.58 83 CYS C N 1
ATOM 2946 C CA . CYS C 1 84 ? 44.604 13.531 4.825 1.00 27.78 83 CYS C CA 1
ATOM 2947 C C . CYS C 1 84 ? 45.712 12.646 4.248 1.00 26.45 83 CYS C C 1
ATOM 2948 O O . CYS C 1 84 ? 46.109 12.863 3.102 1.00 26.57 83 CYS C O 1
ATOM 2951 N N . GLY C 1 85 ? 46.200 11.654 5.000 1.00 25.72 84 GLY C N 1
ATOM 2952 C CA . GLY C 1 85 ? 47.145 10.661 4.448 1.00 25.54 84 GLY C CA 1
ATOM 2953 C C . GLY C 1 85 ? 48.564 11.126 4.589 1.00 26.51 84 GLY C C 1
ATOM 2954 O O . GLY C 1 85 ? 49.365 10.520 5.310 1.00 29.60 84 GLY C O 1
ATOM 2955 N N . GLU C 1 86 ? 48.877 12.199 3.878 1.00 25.33 85 GLU C N 1
ATOM 2956 C CA . GLU C 1 86 ? 50.206 12.774 3.870 1.00 24.15 85 GLU C CA 1
ATOM 2957 C C . GLU C 1 86 ? 50.018 14.165 4.410 1.00 23.03 85 GLU C C 1
ATOM 2958 O O . GLU C 1 86 ? 49.241 14.930 3.858 1.00 22.72 85 GLU C O 1
ATOM 2964 N N . LEU C 1 87 ? 50.758 14.502 5.454 1.00 22.77 86 LEU C N 1
ATOM 2965 C CA . LEU C 1 87 ? 50.667 15.839 6.028 1.00 22.23 86 LEU C CA 1
ATOM 2966 C C . LEU C 1 87 ? 51.183 16.939 5.082 1.00 22.89 86 LEU C C 1
ATOM 2967 O O . LEU C 1 87 ? 50.841 18.107 5.267 1.00 23.16 86 LEU C O 1
ATOM 2972 N N . SER C 1 88 ? 51.982 16.584 4.078 1.00 23.00 87 SER C N 1
ATOM 2973 C CA . SER C 1 88 ? 52.400 17.532 3.039 1.00 22.98 87 SER C CA 1
ATOM 2974 C C . SER C 1 88 ? 51.222 18.086 2.243 1.00 24.00 87 SER C C 1
ATOM 2975 O O . SER C 1 88 ? 51.353 19.127 1.573 1.00 24.47 87 SER C O 1
ATOM 2978 N N . ARG C 1 89 ? 50.090 17.380 2.268 1.00 23.65 88 ARG C N 1
ATOM 2979 C CA A ARG C 1 89 ? 48.848 17.842 1.620 0.50 24.20 88 ARG C CA 1
ATOM 2980 C CA B ARG C 1 89 ? 48.876 17.856 1.589 0.50 24.30 88 ARG C CA 1
ATOM 2981 C C . ARG C 1 89 ? 48.267 19.089 2.278 1.00 25.24 88 ARG C C 1
ATOM 2982 O O . ARG C 1 89 ? 47.464 19.806 1.684 1.00 27.49 88 ARG C O 1
ATOM 2997 N N . ILE C 1 90 ? 48.640 19.339 3.528 1.00 24.33 89 ILE C N 1
ATOM 2998 C CA . ILE C 1 90 ? 48.110 20.495 4.234 1.00 23.72 89 ILE C CA 1
ATOM 2999 C C . ILE C 1 90 ? 48.783 21.778 3.757 1.00 24.05 89 ILE C C 1
ATOM 3000 O O . ILE C 1 90 ? 49.999 21.938 3.873 1.00 24.62 89 ILE C O 1
ATOM 3005 N N . LYS C 1 91 ? 47.991 22.708 3.230 1.00 21.80 90 LYS C N 1
ATOM 3006 C CA . LYS C 1 91 ? 48.526 23.987 2.804 1.00 21.93 90 LYS C CA 1
ATOM 3007 C C . LYS C 1 91 ? 48.955 24.854 3.976 1.00 23.52 90 LYS C C 1
ATOM 3008 O O . LYS C 1 91 ? 49.973 25.558 3.895 1.00 22.10 90 LYS C O 1
ATOM 3014 N N . GLN C 1 92 ? 48.146 24.855 5.033 1.00 22.65 91 GLN C N 1
ATOM 3015 C CA . GLN C 1 92 ? 48.464 25.592 6.240 1.00 23.62 91 GLN C CA 1
ATOM 3016 C C . GLN C 1 92 ? 47.646 25.097 7.400 1.00 21.39 91 GLN C C 1
ATOM 3017 O O . GLN C 1 92 ? 46.502 24.684 7.243 1.00 22.50 91 GLN C O 1
ATOM 3023 N N . ILE C 1 93 ? 48.259 25.134 8.574 1.00 21.85 92 ILE C N 1
ATOM 3024 C CA . ILE C 1 93 ? 47.539 25.028 9.825 1.00 22.68 92 ILE C CA 1
ATOM 3025 C C . ILE C 1 93 ? 47.211 26.458 10.191 1.00 21.67 92 ILE C C 1
ATOM 3026 O O . ILE C 1 93 ? 48.068 27.143 10.750 1.00 22.50 92 ILE C O 1
ATOM 3031 N N . TYR C 1 94 ? 46.024 26.946 9.820 1.00 19.26 93 TYR C N 1
ATOM 3032 C CA . TYR C 1 94 ? 45.746 28.377 9.940 1.00 21.09 93 TYR C CA 1
ATOM 3033 C C . TYR C 1 94 ? 45.245 28.802 11.320 1.00 19.84 93 TYR C C 1
ATOM 3034 O O . TYR C 1 94 ? 45.284 29.979 11.656 1.00 21.02 93 TYR C O 1
ATOM 3043 N N . ARG C 1 95 ? 44.792 27.852 12.123 1.00 20.55 94 ARG C N 1
ATOM 3044 C CA . ARG C 1 95 ? 44.209 28.188 13.420 1.00 19.87 94 ARG C CA 1
ATOM 3045 C C . ARG C 1 95 ? 44.455 27.069 14.445 1.00 19.30 94 ARG C C 1
ATOM 3046 O O . ARG C 1 95 ? 44.317 25.887 14.129 1.00 20.79 94 ARG C O 1
ATOM 3054 N N . LEU C 1 96 ? 44.828 27.484 15.660 1.00 18.25 95 LEU C N 1
ATOM 3055 C CA . LEU C 1 96 ? 44.934 26.637 16.846 1.00 18.19 95 LEU C CA 1
ATOM 3056 C C . LEU C 1 96 ? 43.950 27.206 17.858 1.00 19.45 95 LEU C C 1
ATOM 3057 O O . LEU C 1 96 ? 43.945 28.395 18.070 1.00 18.78 95 LEU C O 1
ATOM 3062 N N . GLU C 1 97 ? 43.131 26.357 18.492 1.00 19.19 96 GLU C N 1
ATOM 3063 C CA . GLU C 1 97 ? 42.301 26.797 19.582 1.00 20.05 96 GLU C CA 1
ATOM 3064 C C . GLU C 1 97 ? 42.513 25.851 20.722 1.00 20.47 96 GLU C C 1
ATOM 3065 O O . GLU C 1 97 ? 42.343 24.659 20.535 1.00 22.73 96 GLU C O 1
ATOM 3071 N N . GLY C 1 98 ? 42.880 26.390 21.883 1.00 18.48 97 GLY C N 1
ATOM 3072 C CA . GLY C 1 98 ? 43.232 25.591 23.041 1.00 17.80 97 GLY C CA 1
ATOM 3073 C C . GLY C 1 98 ? 42.523 26.011 24.311 1.00 18.00 97 GLY C C 1
ATOM 3074 O O . GLY C 1 98 ? 42.293 27.199 24.546 1.00 18.43 97 GLY C O 1
ATOM 3075 N N . VAL C 1 99 ? 42.208 25.015 25.127 1.00 17.01 98 VAL C N 1
ATOM 3076 C CA . VAL C 1 99 ? 41.517 25.185 26.413 1.00 16.96 98 VAL C CA 1
ATOM 3077 C C . VAL C 1 99 ? 42.382 24.565 27.506 1.00 17.77 98 VAL C C 1
ATOM 3078 O O . VAL C 1 99 ? 42.855 23.440 27.344 1.00 19.95 98 VAL C O 1
ATOM 3082 N N . LEU C 1 100 ? 42.574 25.296 28.607 1.00 18.09 99 LEU C N 1
ATOM 3083 C CA . LEU C 1 100 ? 43.287 24.815 29.764 1.00 17.46 99 LEU C CA 1
ATOM 3084 C C . LEU C 1 100 ? 42.500 24.983 31.029 1.00 18.02 99 LEU C C 1
ATOM 3085 O O . LEU C 1 100 ? 41.683 25.890 31.126 1.00 18.78 99 LEU C O 1
ATOM 3090 N N . ASN C 1 101 ? 42.736 24.112 32.009 1.00 18.17 100 ASN C N 1
ATOM 3091 C CA . ASN C 1 101 ? 42.191 24.316 33.333 1.00 19.49 100 ASN C CA 1
ATOM 3092 C C . ASN C 1 101 ? 43.291 24.987 34.129 1.00 18.57 100 ASN C C 1
ATOM 3093 O O . ASN C 1 101 ? 44.343 24.413 34.297 1.00 19.55 100 ASN C O 1
ATOM 3098 N N . VAL C 1 102 ? 43.016 26.195 34.624 1.00 19.23 101 VAL C N 1
ATOM 3099 C CA . VAL C 1 102 ? 44.047 27.075 35.172 1.00 18.43 101 VAL C CA 1
ATOM 3100 C C . VAL C 1 102 ? 43.608 27.630 36.521 1.00 20.56 101 VAL C C 1
ATOM 3101 O O . VAL C 1 102 ? 42.514 28.152 36.667 1.00 18.89 101 VAL C O 1
ATOM 3105 N N . HIS C 1 103 ? 44.494 27.531 37.507 1.00 19.54 102 HIS C N 1
ATOM 3106 C CA . HIS C 1 103 ? 44.216 28.087 38.820 1.00 22.34 102 HIS C CA 1
ATOM 3107 C C . HIS C 1 103 ? 44.285 29.610 38.791 1.00 22.18 102 HIS C C 1
ATOM 3108 O O . HIS C 1 103 ? 45.089 30.192 38.025 1.00 21.63 102 HIS C O 1
ATOM 3115 N N . GLN C 1 104 ? 43.489 30.258 39.639 1.00 25.07 103 GLN C N 1
ATOM 3116 C CA . GLN C 1 104 ? 43.429 31.727 39.678 1.00 28.64 103 GLN C CA 1
ATOM 3117 C C . GLN C 1 104 ? 44.785 32.394 39.929 1.00 28.75 103 GLN C C 1
ATOM 3118 O O . GLN C 1 104 ? 45.017 33.510 39.462 1.00 30.66 103 GLN C O 1
ATOM 3121 N N . SER C 1 105 ? 45.685 31.701 40.620 1.00 29.16 104 SER C N 1
ATOM 3122 C CA . SER C 1 105 ? 47.035 32.222 40.916 1.00 29.97 104 SER C CA 1
ATOM 3123 C C . SER C 1 105 ? 47.986 32.260 39.714 1.00 30.82 104 SER C C 1
ATOM 3124 O O . SER C 1 105 ? 49.104 32.759 39.832 1.00 30.84 104 SER C O 1
ATOM 3127 N N . CYS C 1 106 ? 47.551 31.733 38.570 1.00 28.78 105 CYS C N 1
ATOM 3128 C CA . CYS C 1 106 ? 48.399 31.601 37.403 1.00 27.17 105 CYS C CA 1
ATOM 3129 C C . CYS C 1 106 ? 47.779 32.268 36.193 1.00 27.25 105 CYS C C 1
ATOM 3130 O O . CYS C 1 106 ? 46.676 31.888 35.812 1.00 28.83 105 CYS C O 1
ATOM 3133 N N . ILE C 1 107 ? 48.474 33.209 35.555 1.00 27.40 106 ILE C N 1
ATOM 3134 C CA . ILE C 1 107 ? 48.014 33.725 34.246 1.00 29.52 106 ILE C CA 1
ATOM 3135 C C . ILE C 1 107 ? 49.021 33.442 33.134 1.00 30.54 106 ILE C C 1
ATOM 3136 O O . ILE C 1 107 ? 48.989 34.094 32.108 1.00 30.03 106 ILE C O 1
ATOM 3141 N N . GLU C 1 108 ? 49.895 32.458 33.338 1.00 29.62 107 GLU C N 1
ATOM 3142 C CA . GLU C 1 108 ? 50.927 32.115 32.377 1.00 27.48 107 GLU C CA 1
ATOM 3143 C C . GLU C 1 108 ? 50.470 31.053 31.400 1.00 26.87 107 GLU C C 1
ATOM 3144 O O . GLU C 1 108 ? 51.280 30.412 30.740 1.00 24.38 107 GLU C O 1
ATOM 3150 N N . HIS C 1 109 ? 49.166 30.877 31.261 1.00 24.16 108 HIS C N 1
ATOM 3151 C CA . HIS C 1 109 ? 48.662 29.872 30.342 1.00 23.75 108 HIS C CA 1
ATOM 3152 C C . HIS C 1 109 ? 49.016 30.146 28.874 1.00 23.43 108 HIS C C 1
ATOM 3153 O O . HIS C 1 109 ? 49.131 29.207 28.084 1.00 25.68 108 HIS C O 1
ATOM 3160 N N . PRO C 1 110 ? 49.204 31.426 28.483 1.00 20.34 109 PRO C N 1
ATOM 3161 C CA . PRO C 1 110 ? 49.644 31.561 27.098 1.00 20.54 109 PRO C CA 1
ATOM 3162 C C . PRO C 1 110 ? 51.003 30.874 26.847 1.00 21.09 109 PRO C C 1
ATOM 3163 O O . PRO C 1 110 ? 51.220 30.334 25.764 1.00 21.58 109 PRO C O 1
ATOM 3167 N N . LYS C 1 111 ? 51.868 30.845 27.856 1.00 21.85 110 LYS C N 1
ATOM 3168 C CA . LYS C 1 111 ? 53.135 30.122 27.762 1.00 24.10 110 LYS C CA 1
ATOM 3169 C C . LYS C 1 111 ? 52.925 28.629 27.653 1.00 22.20 110 LYS C C 1
ATOM 3170 O O . LYS C 1 111 ? 53.599 27.970 26.901 1.00 24.46 110 LYS C O 1
ATOM 3176 N N . ALA C 1 112 ? 51.972 28.093 28.400 1.00 20.05 111 ALA C N 1
ATOM 3177 C CA . ALA C 1 112 ? 51.633 26.667 28.259 1.00 19.79 111 ALA C CA 1
ATOM 3178 C C . ALA C 1 112 ? 51.155 26.390 26.829 1.00 19.49 111 ALA C C 1
ATOM 3179 O O . ALA C 1 112 ? 51.613 25.457 26.187 1.00 19.72 111 ALA C O 1
ATOM 3181 N N . LEU C 1 113 ? 50.274 27.234 26.294 1.00 20.30 112 LEU C N 1
ATOM 3182 C CA . LEU C 1 113 ? 49.755 26.969 24.958 1.00 19.61 112 LEU C CA 1
ATOM 3183 C C . LEU C 1 113 ? 50.813 27.104 23.851 1.00 20.27 112 LEU C C 1
ATOM 3184 O O . LEU C 1 113 ? 50.637 26.557 22.770 1.00 21.04 112 LEU C O 1
ATOM 3189 N N . ASP C 1 114 ? 51.911 27.804 24.131 1.00 21.12 113 ASP C N 1
ATOM 3190 C CA . ASP C 1 114 ? 53.062 27.820 23.223 1.00 22.33 113 ASP C CA 1
ATOM 3191 C C . ASP C 1 114 ? 53.631 26.439 22.992 1.00 21.37 113 ASP C C 1
ATOM 3192 O O . ASP C 1 114 ? 54.297 26.200 21.987 1.00 22.52 113 ASP C O 1
ATOM 3197 N N . GLY C 1 115 ? 53.347 25.496 23.879 1.00 20.86 114 GLY C N 1
ATOM 3198 C CA . GLY C 1 115 ? 53.685 24.107 23.610 1.00 20.87 114 GLY C CA 1
ATOM 3199 C C . GLY C 1 115 ? 53.060 23.603 22.331 1.00 21.16 114 GLY C C 1
ATOM 3200 O O . GLY C 1 115 ? 53.694 22.865 21.562 1.00 22.37 114 GLY C O 1
ATOM 3201 N N . ALA C 1 116 ? 51.812 24.016 22.101 1.00 19.55 115 ALA C N 1
ATOM 3202 C CA . ALA C 1 116 ? 51.094 23.699 20.853 1.00 20.05 115 ALA C CA 1
ATOM 3203 C C . ALA C 1 116 ? 51.664 24.537 19.706 1.00 20.36 115 ALA C C 1
ATOM 3204 O O . ALA C 1 116 ? 52.096 23.996 18.682 1.00 20.52 115 ALA C O 1
ATOM 3206 N N . SER C 1 117 ? 51.700 25.850 19.872 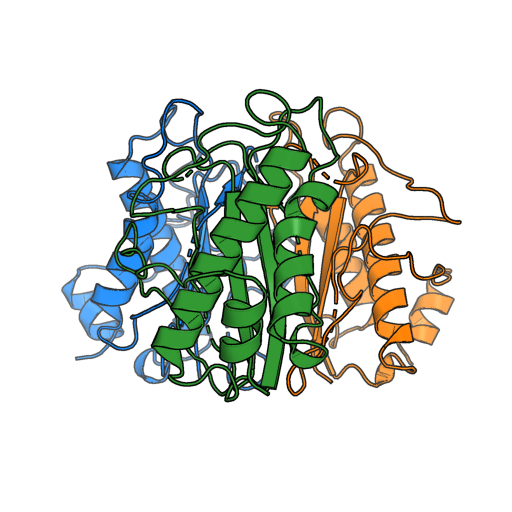1.00 20.67 116 SER C N 1
ATOM 3207 C CA . SER C 1 117 ? 52.181 26.718 18.783 1.00 20.66 116 SER C CA 1
ATOM 3208 C C . SER C 1 117 ? 53.577 26.340 18.296 1.00 21.55 116 SER C C 1
ATOM 3209 O O . SER C 1 117 ? 53.848 26.269 17.098 1.00 20.38 116 SER C O 1
ATOM 3212 N N . ASP C 1 118 ? 54.475 26.110 19.244 1.00 18.94 117 ASP C N 1
ATOM 3213 C CA . ASP C 1 118 ? 55.852 25.818 18.911 1.00 22.39 117 ASP C CA 1
ATOM 3214 C C . ASP C 1 118 ? 55.947 24.521 18.108 1.00 21.72 117 ASP C C 1
ATOM 3215 O O . ASP C 1 118 ? 56.710 24.447 17.176 1.00 22.78 117 ASP C O 1
ATOM 3220 N N . LEU C 1 119 ? 55.153 23.507 18.454 1.00 22.17 118 LEU C N 1
ATOM 3221 C CA . LEU C 1 119 ? 55.230 22.241 17.719 1.00 21.49 118 LEU C CA 1
ATOM 3222 C C . LEU C 1 119 ? 54.741 22.420 16.283 1.00 22.54 118 LEU C C 1
ATOM 3223 O O . LEU C 1 119 ? 55.328 21.888 15.348 1.00 21.38 118 LEU C O 1
ATOM 3228 N N . LEU C 1 120 ? 53.685 23.198 16.107 1.00 20.28 119 LEU C N 1
ATOM 3229 C CA . LEU C 1 120 ? 53.136 23.451 14.779 1.00 21.46 119 LEU C CA 1
ATOM 3230 C C . LEU C 1 120 ? 54.205 24.047 13.883 1.00 22.25 119 LEU C C 1
ATOM 3231 O O . LEU C 1 120 ? 54.361 23.634 12.743 1.00 23.44 119 LEU C O 1
ATOM 3236 N N . LEU C 1 121 ? 54.935 25.021 14.409 1.00 22.62 120 LEU C N 1
ATOM 3237 C CA . LEU C 1 121 ? 55.980 25.690 13.635 1.00 21.63 120 LEU C CA 1
ATOM 3238 C C . LEU C 1 121 ? 57.155 24.744 13.368 1.00 23.52 120 LEU C C 1
ATOM 3239 O O . LEU C 1 121 ? 57.709 24.724 12.266 1.00 22.75 120 LEU C O 1
ATOM 3244 N N . GLU C 1 122 ? 57.513 23.959 14.377 1.00 22.72 121 GLU C N 1
ATOM 3245 C CA . GLU C 1 122 ? 58.597 22.984 14.254 1.00 25.33 121 GLU C CA 1
ATOM 3246 C C . GLU C 1 122 ? 58.299 21.951 13.183 1.00 25.52 121 GLU C C 1
ATOM 3247 O O . GLU C 1 122 ? 59.159 21.612 12.384 1.00 26.77 121 GLU C O 1
ATOM 3253 N N . ILE C 1 123 ? 57.061 21.476 13.143 1.00 23.74 122 ILE C N 1
ATOM 3254 C CA . ILE C 1 123 ? 56.699 20.347 12.302 1.00 22.69 122 ILE C CA 1
ATOM 3255 C C . ILE C 1 123 ? 56.244 20.791 10.930 1.00 23.78 122 ILE C C 1
ATOM 3256 O O . ILE C 1 123 ? 56.597 20.151 9.949 1.00 23.06 122 ILE C O 1
ATOM 3261 N N . PHE C 1 124 ? 55.497 21.888 10.843 1.00 22.39 123 PHE C N 1
ATOM 3262 C CA . PHE C 1 124 ? 54.981 22.373 9.550 1.00 23.54 123 PHE C CA 1
ATOM 3263 C C . PHE C 1 124 ? 55.708 23.558 8.939 1.00 23.07 123 PHE C C 1
ATOM 3264 O O . PHE C 1 124 ? 55.387 23.968 7.823 1.00 22.62 123 PHE C O 1
ATOM 3272 N N . GLY C 1 125 ? 56.672 24.113 9.656 1.00 23.59 124 GLY C N 1
ATOM 3273 C CA . GLY C 1 125 ? 57.426 25.252 9.138 1.00 24.89 124 GLY C CA 1
ATOM 3274 C C . GLY C 1 125 ? 56.538 26.454 8.878 1.00 26.39 124 GLY C C 1
ATOM 3275 O O . GLY C 1 125 ? 55.683 26.800 9.692 1.00 24.90 124 GLY C O 1
ATOM 3276 N N . GLU C 1 126 ? 56.729 27.094 7.729 1.00 27.15 125 GLU C N 1
ATOM 3277 C CA . GLU C 1 126 ? 55.919 28.255 7.390 1.00 26.79 125 GLU C CA 1
ATOM 3278 C C . GLU C 1 126 ? 54.458 27.886 7.243 1.00 26.02 125 GLU C C 1
ATOM 3279 O O . GLU C 1 126 ? 53.619 28.727 7.507 1.00 27.36 125 GLU C O 1
ATOM 3285 N N . ALA C 1 127 ? 54.162 26.637 6.867 1.00 22.51 126 ALA C N 1
ATOM 3286 C CA . ALA C 1 127 ? 52.797 26.127 6.799 1.00 22.41 126 ALA C CA 1
ATOM 3287 C C . ALA C 1 127 ? 52.123 26.026 8.175 1.00 22.64 126 ALA C C 1
ATOM 3288 O O . ALA C 1 127 ? 50.924 25.807 8.245 1.00 24.47 126 ALA C O 1
ATOM 3290 N N . GLY C 1 128 ? 52.902 26.155 9.246 1.00 23.00 127 GLY C N 1
ATOM 3291 C CA . GLY C 1 128 ? 52.404 26.041 10.609 1.00 22.00 127 GLY C CA 1
ATOM 3292 C C . GLY C 1 128 ? 52.158 27.369 11.297 1.00 22.91 127 GLY C C 1
ATOM 3293 O O . GLY C 1 128 ? 51.785 27.392 12.473 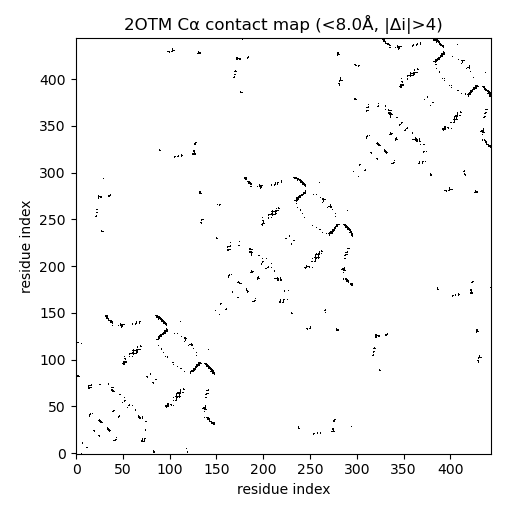1.00 23.20 127 GLY C O 1
ATOM 3294 N N . ARG C 1 129 ? 52.342 28.472 10.579 1.00 22.51 128 ARG C N 1
ATOM 3295 C CA . ARG C 1 129 ? 52.073 29.803 11.140 1.00 22.10 128 ARG C CA 1
ATOM 3296 C C . ARG C 1 129 ? 50.570 29.967 11.230 1.00 21.47 128 ARG C C 1
ATOM 3297 O O . ARG C 1 129 ? 49.870 29.842 10.234 1.00 20.27 128 ARG C O 1
ATOM 3302 N N . HIS C 1 130 ? 50.094 30.263 12.430 1.00 19.60 129 HIS C N 1
ATOM 3303 C CA . HIS C 1 130 ? 48.673 30.197 12.734 1.00 21.03 129 HIS C CA 1
ATOM 3304 C C . HIS C 1 130 ? 48.245 31.357 13.631 1.00 20.15 129 HIS C C 1
ATOM 3305 O O . HIS C 1 130 ? 49.052 31.853 14.434 1.00 21.27 129 HIS C O 1
ATOM 3312 N N . SER C 1 131 ? 46.977 31.739 13.524 1.00 18.39 130 SER C N 1
ATOM 3313 C CA . SER C 1 131 ? 46.317 32.523 14.552 1.00 18.10 130 SER C CA 1
ATOM 3314 C C . SER C 1 131 ? 45.866 31.546 15.663 1.00 18.88 130 SER C C 1
ATOM 3315 O O . SER C 1 131 ? 45.875 30.332 15.473 1.00 18.53 130 SER C O 1
ATOM 3318 N N . ARG C 1 132 ? 45.473 32.075 16.825 1.00 19.13 131 ARG C N 1
ATOM 3319 C CA . ARG C 1 132 ? 45.024 31.209 17.874 1.00 19.05 131 ARG C CA 1
ATOM 3320 C C . ARG C 1 132 ? 44.030 31.863 18.794 1.00 19.59 131 ARG C C 1
ATOM 3321 O O . ARG C 1 132 ? 43.949 33.086 18.853 1.00 20.10 131 ARG C O 1
ATOM 3337 N N . ILE C 1 134 ? 42.529 31.125 22.931 1.00 18.61 133 ILE C N 1
ATOM 3338 C CA . ILE C 1 134 ? 42.880 30.464 24.174 1.00 17.77 133 ILE C CA 1
ATOM 3339 C C . ILE C 1 134 ? 41.683 30.668 25.114 1.00 19.60 133 ILE C C 1
ATOM 3340 O O . ILE C 1 134 ? 41.096 31.761 25.157 1.00 18.65 133 ILE C O 1
ATOM 3345 N N . TRP C 1 135 ? 41.341 29.623 25.877 1.00 18.54 134 TRP C N 1
ATOM 3346 C CA . TRP C 1 135 ? 40.321 29.705 26.912 1.00 18.96 134 TRP C CA 1
ATOM 3347 C C . TRP C 1 135 ? 40.806 28.994 28.162 1.00 17.24 134 TRP C C 1
ATOM 3348 O O . TRP C 1 135 ? 41.648 28.116 28.096 1.00 18.28 134 TRP C O 1
ATOM 3359 N N . THR C 1 136 ? 40.282 29.418 29.301 1.00 17.56 135 THR C N 1
ATOM 3360 C CA . THR C 1 136 ? 40.335 28.604 30.502 1.00 16.82 135 THR C CA 1
ATOM 3361 C C . THR C 1 136 ? 38.911 28.154 30.833 1.00 17.10 135 THR C C 1
ATOM 3362 O O . THR C 1 136 ? 37.982 28.920 30.716 1.00 17.53 135 THR C O 1
ATOM 3366 N N . ASN C 1 137 ? 38.758 26.904 31.261 1.00 17.18 136 ASN C N 1
ATOM 3367 C CA . ASN C 1 137 ? 37.479 26.394 31.690 1.00 16.49 136 ASN C CA 1
ATOM 3368 C C . ASN C 1 137 ? 37.658 25.730 33.047 1.00 18.01 136 ASN C C 1
ATOM 3369 O O . ASN C 1 137 ? 38.708 25.169 33.308 1.00 19.38 136 ASN C O 1
ATOM 3374 N N . PRO C 1 138 ? 36.643 25.791 33.908 1.00 17.99 137 PRO C N 1
ATOM 3375 C CA . PRO C 1 138 ? 36.805 25.244 35.261 1.00 18.69 137 PRO C CA 1
ATOM 3376 C C . PRO C 1 138 ? 36.747 23.721 35.343 1.00 20.19 137 PRO C C 1
ATOM 3377 O O . PRO C 1 138 ? 37.259 23.136 36.288 1.00 20.08 137 PRO C O 1
ATOM 3381 N N . VAL C 1 139 ? 36.094 23.092 34.383 1.00 19.02 138 VAL C N 1
ATOM 3382 C CA . VAL C 1 139 ? 35.896 21.638 34.399 1.00 19.57 138 VAL C CA 1
ATOM 3383 C C . VAL C 1 139 ? 36.201 21.133 33.011 1.00 19.78 138 VAL C C 1
ATOM 3384 O O . VAL C 1 139 ? 35.690 21.671 32.011 1.00 19.92 138 VAL C O 1
ATOM 3396 N N . PRO C 1 141 ? 36.810 17.676 30.215 1.00 19.51 140 PRO C N 1
ATOM 3397 C CA . PRO C 1 141 ? 36.494 16.259 30.031 1.00 20.62 140 PRO C CA 1
ATOM 3398 C C . PRO C 1 141 ? 37.688 15.441 30.537 1.00 20.69 140 PRO C C 1
ATOM 3399 O O . PRO C 1 141 ? 38.856 15.849 30.343 1.00 19.44 140 PRO C O 1
ATOM 3403 N N . LEU C 1 142 ? 37.385 14.362 31.234 1.00 18.53 141 LEU C N 1
ATOM 3404 C CA . LEU C 1 142 ? 38.393 13.426 31.779 1.00 20.38 141 LEU C CA 1
ATOM 3405 C C . LEU C 1 142 ? 39.326 14.096 32.772 1.00 20.75 141 LEU C C 1
ATOM 3406 O O . LEU C 1 142 ? 40.364 13.537 33.117 1.00 20.99 141 LEU C O 1
ATOM 3411 N N . ASN C 1 143 ? 38.950 15.272 33.271 1.00 20.64 142 ASN C N 1
ATOM 3412 C CA . ASN C 1 143 ? 39.852 16.094 34.091 1.00 20.24 142 ASN C CA 1
ATOM 3413 C C . ASN C 1 143 ? 41.168 16.415 33.405 1.00 20.98 142 ASN C C 1
ATOM 3414 O O . ASN C 1 143 ? 42.182 16.662 34.069 1.00 19.15 142 ASN C O 1
ATOM 3419 N N . SER C 1 144 ? 41.159 16.473 32.077 1.00 19.09 143 SER C N 1
ATOM 3420 C CA . SER C 1 144 ? 42.367 16.774 31.340 1.00 19.18 143 SER C CA 1
ATOM 3421 C C . SER C 1 144 ? 42.849 18.186 31.690 1.00 21.10 143 SER C C 1
ATOM 3422 O O . SER C 1 144 ? 42.035 19.100 31.959 1.00 20.34 143 SER C O 1
ATOM 3425 N N . LEU C 1 145 ? 44.153 18.367 31.701 1.00 18.88 144 LEU C N 1
ATOM 3426 C CA . LEU C 1 145 ? 44.725 19.690 31.905 1.00 17.82 144 LEU C CA 1
ATOM 3427 C C . LEU C 1 145 ? 44.404 20.600 30.714 1.00 20.09 144 LEU C C 1
ATOM 3428 O O . LEU C 1 145 ? 44.224 21.810 30.865 1.00 20.21 144 LEU C O 1
ATOM 3433 N N . CYS C 1 146 ? 44.317 19.994 29.530 1.00 20.68 145 CYS C N 1
ATOM 3434 C CA . CYS C 1 146 ? 44.168 20.766 28.314 1.00 20.97 145 CYS C CA 1
ATOM 3435 C C . CYS C 1 146 ? 43.460 19.988 27.203 1.00 22.12 145 CYS C C 1
ATOM 3436 O O . CYS C 1 146 ? 43.343 18.754 27.234 1.00 22.41 145 CYS C O 1
ATOM 3439 N N . LEU C 1 147 ? 42.969 20.757 26.242 1.00 19.77 146 LEU C N 1
ATOM 3440 C CA . LEU C 1 147 ? 42.343 20.264 25.031 1.00 20.11 146 LEU C CA 1
ATOM 3441 C C . LEU C 1 147 ? 42.776 21.184 23.904 1.00 19.73 146 LEU C C 1
ATOM 3442 O O . LEU C 1 147 ? 42.711 22.400 24.057 1.00 20.97 146 LEU C O 1
ATOM 3447 N N . VAL C 1 148 ? 43.136 20.594 22.772 1.00 20.22 147 VAL C N 1
ATOM 3448 C CA . VAL C 1 148 ? 43.643 21.302 21.615 1.00 19.50 147 VAL C CA 1
ATOM 3449 C C . VAL C 1 148 ? 42.779 20.948 20.388 1.00 20.17 147 VAL C C 1
ATOM 3450 O O . VAL C 1 148 ? 42.402 19.798 20.201 1.00 21.01 147 VAL C O 1
ATOM 3454 N N . TYR C 1 149 ? 42.494 21.958 19.567 1.00 19.19 148 TYR C N 1
ATOM 3455 C CA . TYR C 1 149 ? 41.758 21.819 18.313 1.00 19.45 148 TYR C CA 1
ATOM 3456 C C . TYR C 1 149 ? 42.586 22.503 17.218 1.00 19.97 148 TYR C C 1
ATOM 3457 O O . TYR C 1 149 ? 43.095 23.616 17.415 1.00 19.66 148 TYR C O 1
ATOM 3466 N N . LEU C 1 150 ? 42.703 21.847 16.063 1.00 20.26 149 LEU C N 1
ATOM 3467 C CA . LEU C 1 150 ? 43.432 22.392 14.914 1.00 18.87 149 LEU C CA 1
ATOM 3468 C C . LEU C 1 150 ? 42.516 22.540 13.702 1.00 20.00 149 LEU C C 1
ATOM 3469 O O . LEU C 1 150 ? 41.542 21.785 13.545 1.00 19.27 149 LEU C O 1
ATOM 3474 N N . PHE C 1 151 ? 42.807 23.560 12.889 1.00 19.21 150 PHE C N 1
ATOM 3475 C CA . PHE C 1 151 ? 42.104 23.849 11.653 1.00 20.13 150 PHE C CA 1
ATOM 3476 C C . PHE C 1 151 ? 43.148 23.966 10.554 1.00 21.15 150 PHE C C 1
ATOM 3477 O O . PHE C 1 151 ? 44.113 24.721 10.673 1.00 23.03 150 PHE C O 1
ATOM 3485 N N . ALA C 1 152 ? 42.938 23.217 9.482 1.00 20.54 151 ALA C N 1
ATOM 3486 C CA . ALA C 1 152 ? 43.872 23.103 8.390 1.00 20.27 151 ALA C CA 1
ATOM 3487 C C . ALA C 1 152 ? 43.185 23.403 7.071 1.00 20.20 151 ALA C C 1
ATOM 3488 O O . ALA C 1 152 ? 42.003 23.056 6.877 1.00 21.93 151 ALA C O 1
ATOM 3490 N N . GLU C 1 153 ? 43.952 23.998 6.156 1.00 19.71 152 GLU C N 1
ATOM 3491 C CA . GLU C 1 153 ? 43.542 24.213 4.793 1.00 19.62 152 GLU C CA 1
ATOM 3492 C C . GLU C 1 153 ? 44.158 23.135 3.907 1.00 21.27 152 GLU C C 1
ATOM 3493 O O . GLU C 1 153 ? 45.377 22.923 3.957 1.00 21.87 152 GLU C O 1
ATOM 3499 N N . LEU C 1 154 ? 43.331 22.478 3.108 1.00 21.50 153 LEU C N 1
ATOM 3500 C CA . LEU C 1 154 ? 43.790 21.497 2.126 1.00 26.25 153 LEU C CA 1
ATOM 3501 C C . LEU C 1 154 ? 43.728 22.105 0.743 1.00 28.94 153 LEU C C 1
ATOM 3502 O O . LEU C 1 154 ? 43.208 23.204 0.579 1.00 30.25 153 LEU C O 1
#

Nearest PDB structures (foldseek):
  2otm-assembly1_C  TM=1.005E+00  e=4.519E-29  Shewanella oneidensis MR-1
  9bk9-assembly1_B  TM=9.698E-01  e=9.328E-12  Pseudomonas aeruginosa
  9bkb-assembly1_C  TM=8.959E-01  e=4.381E-12  Acinetobacter baylyi
  9bki-assembly2_F  TM=8.901E-01  e=5.636E-12  Acinetobacter baylyi
  9bki-assembly3_H-4  TM=8.818E-01  e=7.722E-12  Acinetobacter baylyi

CATH classification: 3.30.1330.40

Secondary structure (DSSP, 8-state):
--HHHHHHHTT-PPPPPPPPSSSS-S---BTTB----B--EETTEE--BS-BTTTB-HHHHHHHHHHHHHHHHHHHHHHHSSGGG--EEEEEEEEE-B-TT---HHHHHHHHHHHHHHHHGGGG--B--EE----TTBSEEEEEEEE-/--HHHHHHHTT-PPPPPPPPSSSS-S---BTTB----B--EETTEE--BS-BTTTB-HHHHHHHHHHHHHHHHHHHHHHHSSGGG-SEEEEEEEEE-B-TT---HHHHHHHHHHHHHHHHGGGG--B--EE----TTBSEEEEEEEE-/--HHHHHHHTT--PPPPPPPSSSS-S---BTTB----B--EETTEE--BS-BTTTB-HHHHHHHHHHHHHHHHHHHHHHHSSGGG-SEEEEEEEEE-B-TT---HHHHHHHHHHHHHHHHGGGG--B--EE----TTBSEEEEEEEE-